Protein AF-A0A0V0QM78-F1 (afdb_monomer_lite)

Foldseek 3Di:
DVVVVVVVVVVVVVVVVVVVVVVVVVVVVVVVVVVVVVVVVVVVVVVVVVVVVVVVPVPPDDDDPPPVVVVVVVVVVVVVVVVVVVVVVVVVVVVVVVVVVVVVVVVVVVVVVVVVVVVVVVVVVVVVVVVVVVVVVVVVVPVVPDDDDPPVVVVVVVVVVVVVVVVVVVVVVVVVVVVVVVVVVVVVVVVVVVVVVVVVVVVVVVVVVVVVVVVVVVVPPPPDPDDDDDDDDDDDDDDDDPVPPVVVVVVVVVVVVVVVVVVVVVVVVVVVVVVVVVVVVVVVVVVVVVVVVVVVVVVVVVVVVVVVVVVVVVVVVVVVVVVVVVVVVVVVVVVVVVVVVVVVVVVVVVVVVVVVVVVVVVVVVVVVVVVVVVVVVVVVVVVVVVVVVVVVVVVVVVVVVVVVVVVVVVVVVVVVVVVVPVVDDDDDDDDDDDDDDDDDDDDDDDDDDDDDDDDDDPPPPPPPQDQPDDPVLLCVLLVQADWDDDPPPLETDPSNLLSLLVSLLVSLLVVLLVLVVVLVVVLVVCVVPHDPVVSVVSVVVSVVVSVSSSVSSSVSSCVVVVHDCVPYNVVNLVVVVVVVCVVVSVVSVVVSVVVSVVSNVCPVVVVVVVVVVVVVVVVVVVVVVVPVVPPD

Organism: Pseudocohnilembus persalinus (NCBI:txid266149)

Radius of gyration: 57.27 Å; chains: 1; bounding box: 130×118×224 Å

Secondary structure (DSSP, 8-state):
-HHHHHHHHHHHHHHHHHHHHHHHHHHHHHHHHHHHHHHHHHHHHHHHHHHHHHHTTSTT---S--HHHHHHHHHHHHHHHHHHHHHHHHHHHHHHHHHHHHHHHHHHHHHHHHHHHHHHHHHHHHHHHHHHHHHHHHHHHHGGG--S-HHHHHHHHHHHHHHHHHHHHHHHHHHHHHHHHHHHHHHHHHHHHHHHHHHHHHHHHHHHHHHHHHHHHTTTTSSSS---------------TTSHHHHHHHHHHHHHHHHHHHHHHHHHHHHHHHHHHHHHHHHHHHHHHHHHHHHHHHHHHHHHHHHHHHHHHHHHHHHHHHHHHHHHHHHHHHHHHHHHHHHHHHHHHHHHHHHHHHHHHHHHHHHHHHHHHHHHHHHHHHHHHHHHHHHHHHHHHHHHHHHHHHHHHHHHHHHHHHHHHTTS--------------------------------------------S-HHHHHHHHTT----BSTTS-PBPHHHHHHHHHHHHHHHHHHHHHHHHHHHHHHHHHHTTS-HHHHHHHHHHHHHHHHHHHHHHHHHHHHHTT--IIIIIIHHHHHHIIIIIHHHHHHHHHHHHHHHHHHHH-HHHHHHHHHHHHHHHHHHHHHHHTGGGG--

Sequence (632 aa):
MNKNVQNLGKSQLNNINYIKNDLSKLNEQLIKNQDQKFKKLENIINQINKDQSVNKNILQSPDSEQENNISNSQKNYNEEQIQIQDQQTNLQQDEEEQKKLELALLQEINQQEDIQEQEQKQKEIENQLKQLEQDFQNDNSDINSQNENDDQVQQNIDNQKEEKQDINIEYQQLFEQQIKQIQGQKNEKDINEENEIQNDKISENSLDNLEKEWGQINQNCDENDQQNSQEINNSDDDKIYNILQNQEMQKQNQYNIKNQSDIESKYQINLELNNNQEDQNQKQLQDNKLNQEDILNQSQDQNQIQKNNINQEKNDKQAIDQVNSYIEQYSQDLKEQQNSSNKQLLDSNMELYNQKQQILQQKQELEQEQLKQENDSISQQQQQQKQNMYSLKINEKNNIQADKEESENKFKQQQIQKQSQNENENQEEEEEEYDGEELGEEEGESESEYDDGDESSDQSNKKIYKEIFTQEEVKKYAEAINVKFIGISGILDFNSLVDIVDQSIKLVTQKYQEYVKENREKRRQFRSLSTCDEYIDLIKRHSEEIEELIDVGQYQILKYLDIDKVEVFEESQLMLMEKGMQDEIFQLQASIRQKLKDASKNSEVQELQQKIDNYMQNIINQHTECGDVYQE

pLDDT: mean 72.03, std 17.76, range [28.97, 97.38]

Structure (mmCIF, N/CA/C/O backbone):
data_AF-A0A0V0QM78-F1
#
_entry.id   AF-A0A0V0QM78-F1
#
loop_
_atom_site.group_PDB
_atom_site.id
_atom_site.type_symbol
_atom_site.label_atom_id
_atom_site.label_alt_id
_atom_site.label_comp_id
_atom_site.label_asym_id
_atom_site.label_entity_id
_atom_site.label_seq_id
_atom_site.pdbx_PDB_ins_code
_atom_site.Cartn_x
_atom_site.Cartn_y
_atom_site.Cartn_z
_atom_site.occupancy
_atom_site.B_iso_or_equiv
_atom_site.auth_seq_id
_atom_site.auth_comp_id
_atom_site.auth_asym_id
_atom_site.auth_atom_id
_atom_site.pdbx_PDB_model_num
ATOM 1 N N . MET A 1 1 ? 9.960 42.948 -19.516 1.00 50.16 1 MET A N 1
ATOM 2 C CA . MET A 1 1 ? 10.170 41.638 -18.859 1.00 50.16 1 MET A CA 1
ATOM 3 C C . MET A 1 1 ? 8.996 40.663 -19.029 1.00 50.16 1 MET A C 1
ATOM 5 O O . MET A 1 1 ? 9.251 39.556 -19.474 1.00 50.16 1 MET A O 1
ATOM 9 N N . ASN A 1 2 ? 7.724 41.047 -18.831 1.00 48.53 2 ASN A N 1
ATOM 10 C CA . ASN A 1 2 ? 6.583 40.100 -18.864 1.00 48.53 2 ASN A CA 1
ATOM 11 C C . ASN A 1 2 ? 6.332 39.299 -20.167 1.00 48.53 2 ASN A C 1
ATOM 13 O O . ASN A 1 2 ? 5.861 38.169 -20.093 1.00 48.53 2 ASN A O 1
ATOM 17 N N . LYS A 1 3 ? 6.656 39.820 -21.362 1.00 45.38 3 LYS A N 1
ATOM 18 C CA . LYS A 1 3 ? 6.467 39.065 -22.624 1.00 45.38 3 LYS A CA 1
ATOM 19 C C . LYS A 1 3 ? 7.514 37.968 -22.856 1.00 45.38 3 LYS A C 1
ATOM 21 O O . LYS A 1 3 ? 7.203 36.966 -23.488 1.00 45.38 3 LYS A O 1
ATOM 26 N N . ASN A 1 4 ? 8.727 38.130 -22.326 1.00 46.41 4 ASN A N 1
ATOM 27 C CA . ASN A 1 4 ? 9.798 37.149 -22.527 1.00 46.41 4 ASN A CA 1
ATOM 28 C C . ASN A 1 4 ? 9.615 35.925 -21.620 1.00 46.41 4 ASN A C 1
ATOM 30 O O . ASN A 1 4 ? 9.836 34.811 -22.076 1.00 46.41 4 ASN A O 1
ATOM 34 N N . VAL A 1 5 ? 9.104 36.113 -20.398 1.00 48.34 5 VAL A N 1
ATOM 35 C CA . VAL A 1 5 ? 8.778 35.012 -19.471 1.00 48.34 5 VAL A CA 1
ATOM 36 C C . VAL A 1 5 ? 7.615 34.160 -20.001 1.00 48.34 5 VAL A C 1
ATOM 38 O O . VAL A 1 5 ? 7.675 32.935 -19.967 1.00 48.34 5 VAL A O 1
ATOM 41 N N . GLN A 1 6 ? 6.589 34.785 -20.596 1.00 50.66 6 GLN A N 1
ATOM 42 C CA . GLN A 1 6 ? 5.476 34.054 -21.220 1.00 50.66 6 GLN A CA 1
ATOM 43 C C . GLN A 1 6 ? 5.894 33.255 -22.464 1.00 50.66 6 GLN A C 1
ATOM 45 O O . GLN A 1 6 ? 5.348 32.181 -22.716 1.00 50.66 6 GLN A O 1
ATOM 50 N N . ASN A 1 7 ? 6.857 33.756 -23.242 1.00 54.22 7 ASN A N 1
ATOM 51 C CA . ASN A 1 7 ? 7.379 33.032 -24.401 1.00 54.22 7 ASN A CA 1
ATOM 52 C C . ASN A 1 7 ? 8.294 31.870 -23.988 1.00 54.22 7 ASN A C 1
ATOM 54 O O . ASN A 1 7 ? 8.240 30.817 -24.621 1.00 54.22 7 ASN A O 1
ATOM 58 N N . LEU A 1 8 ? 9.061 32.023 -22.902 1.00 55.41 8 LEU A N 1
ATOM 59 C CA . LEU A 1 8 ? 9.893 30.950 -22.353 1.00 55.41 8 LEU A CA 1
ATOM 60 C C . LEU A 1 8 ? 9.032 29.783 -21.842 1.00 55.41 8 LEU A C 1
ATOM 62 O O . LEU A 1 8 ? 9.262 28.640 -22.228 1.00 55.41 8 LEU A O 1
ATOM 66 N N . GLY A 1 9 ? 7.963 30.084 -21.092 1.00 57.41 9 GLY A N 1
ATOM 67 C CA . GLY A 1 9 ? 7.038 29.066 -20.586 1.00 57.41 9 GLY A CA 1
ATOM 68 C C . GLY A 1 9 ? 6.311 28.297 -21.695 1.00 57.41 9 GLY A C 1
ATOM 69 O O . GLY A 1 9 ? 6.159 27.084 -21.603 1.00 57.41 9 GLY A O 1
ATOM 70 N N . LYS A 1 10 ? 5.926 28.964 -22.795 1.00 63.56 10 LYS A N 1
ATOM 71 C CA . LYS A 1 10 ? 5.334 28.289 -23.969 1.00 63.56 10 LYS A CA 1
ATOM 72 C C . LYS A 1 10 ? 6.333 27.388 -24.698 1.00 63.56 10 LYS A C 1
ATOM 74 O O . LYS A 1 10 ? 5.951 26.321 -25.168 1.00 63.56 10 LYS A O 1
ATOM 79 N N . SER A 1 11 ? 7.597 27.802 -24.786 1.00 66.19 11 SER A N 1
ATOM 80 C CA . SER A 1 11 ? 8.653 26.992 -25.401 1.00 66.19 11 SER A CA 1
ATOM 81 C C . SER A 1 11 ? 8.956 25.737 -24.579 1.00 66.19 11 SER A C 1
ATOM 83 O O . SER A 1 11 ? 9.101 24.660 -25.149 1.00 66.19 11 SER A O 1
ATOM 85 N N . GLN A 1 12 ? 9.001 25.856 -23.249 1.00 62.06 12 GLN A N 1
ATOM 86 C CA . GLN A 1 12 ? 9.215 24.719 -22.349 1.00 62.06 12 GLN A CA 1
ATOM 87 C C . GLN A 1 12 ? 8.037 23.735 -22.384 1.00 62.06 12 GLN A C 1
ATOM 89 O O . GLN A 1 12 ? 8.253 22.532 -22.499 1.00 62.06 12 GLN A O 1
ATOM 94 N N . LEU A 1 13 ? 6.794 24.233 -22.397 1.00 61.50 13 LEU A N 1
ATOM 95 C CA . LEU A 1 13 ? 5.597 23.391 -22.524 1.00 61.50 13 LEU A CA 1
ATOM 96 C C . LEU A 1 13 ? 5.563 22.606 -23.841 1.00 61.50 13 LEU A C 1
ATOM 98 O O . LEU A 1 13 ? 5.184 21.436 -23.857 1.00 61.50 13 LEU A O 1
ATOM 102 N N . ASN A 1 14 ? 5.986 23.228 -24.942 1.00 70.19 14 ASN A N 1
ATOM 103 C CA . ASN A 1 14 ? 6.081 22.539 -26.225 1.00 70.19 14 ASN A CA 1
ATOM 104 C C . ASN A 1 14 ? 7.150 21.439 -26.194 1.00 70.19 14 ASN A C 1
ATOM 106 O O . ASN A 1 14 ? 6.868 20.334 -26.646 1.00 70.19 14 ASN A O 1
ATOM 110 N N . ASN A 1 15 ? 8.324 21.696 -25.608 1.00 67.38 15 ASN A N 1
ATOM 111 C CA . ASN A 1 15 ? 9.375 20.681 -25.474 1.00 67.38 15 ASN A CA 1
ATOM 112 C C . ASN A 1 15 ? 8.932 19.493 -24.608 1.00 67.38 15 ASN A C 1
ATOM 114 O O . ASN A 1 15 ? 9.164 18.350 -24.989 1.00 67.38 15 ASN A O 1
ATOM 118 N N . ILE A 1 16 ? 8.224 19.742 -23.502 1.00 67.81 16 ILE A N 1
ATOM 119 C CA . ILE A 1 16 ? 7.665 18.674 -22.656 1.00 67.81 16 ILE A CA 1
ATOM 120 C C . ILE A 1 16 ? 6.665 17.818 -23.446 1.00 67.81 16 ILE A C 1
ATOM 122 O O . ILE A 1 16 ? 6.693 16.591 -23.360 1.00 67.81 16 ILE A O 1
ATOM 126 N N . ASN A 1 17 ? 5.804 18.440 -24.256 1.00 69.81 17 ASN A N 1
ATOM 127 C CA . ASN A 1 17 ? 4.843 17.709 -25.086 1.00 69.81 17 ASN A CA 1
ATOM 128 C C . ASN A 1 17 ? 5.519 16.875 -26.188 1.00 69.81 17 ASN A C 1
ATOM 130 O O . ASN A 1 17 ? 5.036 15.786 -26.496 1.00 69.81 17 ASN A O 1
ATOM 134 N N . TYR A 1 18 ? 6.632 17.349 -26.758 1.00 76.69 18 TYR A N 1
ATOM 135 C CA . TYR A 1 18 ? 7.430 16.566 -27.707 1.00 76.69 18 TYR A CA 1
ATOM 136 C C . TYR A 1 18 ? 8.056 15.339 -27.037 1.00 76.69 18 TYR A C 1
ATOM 138 O O . TYR A 1 18 ? 7.825 14.225 -27.500 1.00 76.69 18 TYR A O 1
ATOM 146 N N . ILE A 1 19 ? 8.723 15.522 -25.893 1.00 72.06 19 ILE A N 1
ATOM 147 C CA . ILE A 1 19 ? 9.336 14.421 -25.129 1.00 72.06 19 ILE A CA 1
ATOM 148 C C . ILE A 1 19 ? 8.280 13.379 -24.737 1.00 72.06 19 ILE A C 1
ATOM 150 O O . ILE A 1 19 ? 8.490 12.179 -24.895 1.00 72.06 19 ILE A O 1
ATOM 154 N N . LYS A 1 20 ? 7.098 13.822 -24.293 1.00 69.25 20 LYS A N 1
ATOM 155 C CA . LYS A 1 20 ? 6.001 12.919 -23.923 1.00 69.25 20 LYS A CA 1
ATOM 156 C C . LYS A 1 20 ? 5.494 12.092 -25.110 1.00 69.25 20 LYS A C 1
ATOM 158 O O . LYS A 1 20 ? 5.190 10.912 -24.946 1.00 69.25 20 LYS A O 1
ATOM 163 N N . ASN A 1 21 ? 5.414 12.692 -26.298 1.00 77.62 21 ASN A N 1
ATOM 164 C CA . ASN A 1 21 ? 5.028 11.980 -27.516 1.00 77.62 21 ASN A CA 1
ATOM 165 C C . ASN A 1 21 ? 6.089 10.965 -27.955 1.00 77.62 21 ASN A C 1
ATOM 167 O O . ASN A 1 21 ? 5.730 9.867 -28.380 1.00 77.62 21 ASN A O 1
ATOM 171 N N . ASP A 1 22 ? 7.370 11.302 -27.843 1.00 78.06 22 ASP A N 1
ATOM 172 C CA . ASP A 1 22 ? 8.451 10.398 -28.235 1.00 78.06 22 ASP A CA 1
ATOM 173 C C . ASP A 1 22 ? 8.594 9.228 -27.252 1.00 78.06 22 ASP A C 1
ATOM 175 O O . ASP A 1 22 ? 8.695 8.081 -27.688 1.00 78.06 22 ASP A O 1
ATOM 179 N N . LEU A 1 23 ? 8.426 9.468 -25.946 1.00 68.50 23 LEU A N 1
ATOM 180 C CA . LEU A 1 23 ? 8.318 8.402 -24.941 1.00 68.50 23 LEU A CA 1
ATOM 181 C C . LEU A 1 23 ? 7.111 7.483 -25.193 1.00 68.50 23 LEU A C 1
ATOM 183 O O . LEU A 1 23 ? 7.223 6.266 -25.057 1.00 68.50 23 LEU A O 1
ATOM 187 N N . SER A 1 24 ? 5.965 8.035 -25.609 1.00 77.62 24 SER A N 1
ATOM 188 C CA . SER A 1 24 ? 4.786 7.229 -25.962 1.00 77.62 24 SER A CA 1
ATOM 189 C C . SER A 1 24 ? 5.054 6.321 -27.165 1.00 77.62 24 SER A C 1
ATOM 191 O O . SER A 1 24 ? 4.683 5.149 -27.141 1.00 77.62 24 SER A O 1
ATOM 193 N N . LYS A 1 25 ? 5.721 6.834 -28.208 1.00 81.62 25 LYS A N 1
ATOM 194 C CA . LYS A 1 25 ? 6.092 6.040 -29.392 1.00 81.62 25 LYS A CA 1
ATOM 195 C C . LYS A 1 25 ? 7.118 4.960 -29.059 1.00 81.62 25 LYS A C 1
ATOM 197 O O . LYS A 1 25 ? 6.996 3.844 -29.561 1.00 81.62 25 LYS A O 1
ATOM 202 N N . LEU A 1 26 ? 8.097 5.281 -28.212 1.00 77.12 26 LEU A N 1
ATOM 203 C CA . LEU A 1 26 ? 9.096 4.325 -27.743 1.00 77.12 26 LEU A CA 1
ATOM 204 C C . LEU A 1 26 ? 8.427 3.181 -26.971 1.00 77.12 26 LEU A C 1
ATOM 206 O O . LEU A 1 26 ? 8.703 2.014 -27.236 1.00 77.12 26 LEU A O 1
ATOM 210 N N . ASN A 1 27 ? 7.478 3.503 -26.088 1.00 70.88 27 ASN A N 1
ATOM 211 C CA . ASN A 1 27 ? 6.725 2.500 -25.342 1.00 70.88 27 ASN A CA 1
ATOM 212 C C . ASN A 1 27 ? 5.870 1.607 -26.265 1.00 70.88 27 ASN A C 1
ATOM 214 O O . ASN A 1 27 ? 5.860 0.387 -26.119 1.00 70.88 27 ASN A O 1
ATOM 218 N N . GLU A 1 28 ? 5.209 2.182 -27.278 1.00 79.31 28 GLU A N 1
ATOM 219 C CA . GLU A 1 28 ? 4.489 1.398 -28.294 1.00 79.31 28 GLU A CA 1
ATOM 220 C C . GLU A 1 28 ? 5.409 0.465 -29.099 1.00 79.31 28 GLU A C 1
ATOM 222 O O . GLU A 1 28 ? 5.014 -0.656 -29.430 1.00 79.31 28 GLU A O 1
ATOM 227 N N . GLN A 1 29 ? 6.626 0.905 -29.436 1.00 81.94 29 GLN A N 1
ATOM 228 C CA . GLN A 1 29 ? 7.622 0.056 -30.098 1.00 81.94 29 GLN A CA 1
ATOM 229 C C . GLN A 1 29 ? 8.098 -1.073 -29.184 1.00 81.94 29 GLN A C 1
ATOM 231 O O . GLN A 1 29 ? 8.211 -2.211 -29.642 1.00 81.94 29 GLN A O 1
ATOM 236 N N . LEU A 1 30 ? 8.316 -0.788 -27.899 1.00 73.06 30 LEU A N 1
ATOM 237 C CA . LEU A 1 30 ? 8.738 -1.785 -26.919 1.00 73.06 30 LEU A CA 1
ATOM 238 C C . LEU A 1 30 ? 7.688 -2.896 -26.773 1.00 73.06 30 LEU A C 1
ATOM 240 O O . LEU A 1 30 ? 8.025 -4.077 -26.861 1.00 73.06 30 LEU A O 1
ATOM 244 N N . ILE A 1 31 ? 6.408 -2.521 -26.668 1.00 76.75 31 ILE A N 1
ATOM 245 C CA . ILE A 1 31 ? 5.277 -3.462 -26.618 1.00 76.75 31 ILE A CA 1
ATOM 246 C C . ILE A 1 31 ? 5.213 -4.303 -27.902 1.00 76.75 31 ILE A C 1
ATOM 248 O O . ILE A 1 31 ? 5.114 -5.527 -27.837 1.00 76.75 31 ILE A O 1
ATOM 252 N N . LYS A 1 32 ? 5.344 -3.681 -29.084 1.00 81.69 32 LYS A N 1
ATOM 253 C CA . LYS A 1 32 ? 5.362 -4.412 -30.366 1.00 81.69 32 LYS A CA 1
ATOM 254 C C . LYS A 1 32 ? 6.516 -5.411 -30.453 1.00 81.69 32 LYS A C 1
ATOM 256 O O . LYS A 1 32 ? 6.323 -6.510 -30.974 1.00 81.69 32 LYS A O 1
ATOM 261 N N . ASN A 1 33 ? 7.696 -5.052 -29.954 1.00 76.81 33 ASN A N 1
ATOM 262 C CA . ASN A 1 33 ? 8.853 -5.944 -29.933 1.00 76.81 33 ASN A CA 1
ATOM 263 C C . ASN A 1 33 ? 8.640 -7.116 -28.964 1.00 76.81 33 ASN A C 1
ATOM 265 O O . ASN A 1 33 ? 8.953 -8.256 -29.315 1.00 76.81 33 ASN A O 1
ATOM 269 N N . GLN A 1 34 ? 8.048 -6.874 -27.790 1.00 74.44 34 GLN A N 1
ATOM 270 C CA . GLN A 1 34 ? 7.678 -7.934 -26.847 1.00 74.44 34 GLN A CA 1
ATOM 271 C C . GLN A 1 34 ? 6.648 -8.899 -27.453 1.00 74.44 34 GLN A C 1
ATOM 273 O O . GLN A 1 34 ? 6.871 -10.109 -27.435 1.00 74.44 34 GLN A O 1
ATOM 278 N N . ASP A 1 35 ? 5.592 -8.394 -28.094 1.00 79.25 35 ASP A N 1
ATOM 279 C CA . ASP A 1 35 ? 4.587 -9.220 -28.780 1.00 79.25 35 ASP A CA 1
ATOM 280 C C . ASP A 1 35 ? 5.198 -10.095 -29.886 1.00 79.25 35 ASP A C 1
ATOM 282 O O . ASP A 1 35 ? 4.821 -11.257 -30.072 1.00 79.25 35 ASP A O 1
ATOM 286 N N . GLN A 1 36 ? 6.161 -9.558 -30.641 1.00 83.44 36 GLN A N 1
ATOM 287 C CA . GLN A 1 36 ? 6.882 -10.326 -31.656 1.00 83.44 36 GLN A CA 1
ATOM 288 C C . GLN A 1 36 ? 7.757 -11.422 -31.035 1.00 83.44 36 GLN A C 1
ATOM 290 O O . GLN A 1 36 ? 7.809 -12.530 -31.579 1.00 83.44 36 GLN A O 1
ATOM 295 N N . LYS A 1 37 ? 8.415 -11.148 -29.899 1.00 76.56 37 LYS A N 1
ATOM 296 C CA . LYS A 1 37 ? 9.189 -12.148 -29.146 1.00 76.56 37 LYS A CA 1
ATOM 297 C C . LYS A 1 37 ? 8.285 -13.270 -28.626 1.00 76.56 37 LYS A C 1
ATOM 299 O O . LYS A 1 37 ? 8.598 -14.439 -28.852 1.00 76.56 37 LYS A O 1
ATOM 304 N N . PHE A 1 38 ? 7.128 -12.938 -28.047 1.00 78.06 38 PHE A N 1
ATOM 305 C CA . PHE A 1 38 ? 6.151 -13.934 -27.593 1.00 78.06 38 PHE A CA 1
ATOM 306 C C . PHE A 1 38 ? 5.640 -14.817 -28.736 1.00 78.06 38 PHE A C 1
ATOM 308 O O . PHE A 1 38 ? 5.642 -16.039 -28.606 1.00 78.06 38 PHE A O 1
ATOM 315 N N . LYS A 1 39 ? 5.308 -14.237 -29.897 1.00 83.75 39 LYS A N 1
ATOM 316 C CA . LYS A 1 39 ? 4.902 -15.015 -31.083 1.00 83.75 39 LYS A CA 1
ATOM 317 C C . LYS A 1 39 ? 5.998 -15.955 -31.590 1.00 83.75 39 LYS A C 1
ATOM 319 O O . LYS A 1 39 ? 5.701 -17.064 -32.030 1.00 83.75 39 LYS A O 1
ATOM 324 N N . LYS A 1 40 ? 7.269 -15.536 -31.551 1.00 83.38 40 LYS A N 1
ATOM 325 C CA . LYS A 1 40 ? 8.399 -16.409 -31.919 1.00 83.38 40 LYS A CA 1
ATOM 326 C C . LYS A 1 40 ? 8.533 -17.582 -30.944 1.00 83.38 40 LYS A C 1
ATOM 328 O O . LYS A 1 40 ? 8.664 -18.715 -31.399 1.00 83.38 40 LYS A O 1
ATOM 333 N N . LEU A 1 41 ? 8.437 -17.327 -29.639 1.00 73.19 41 LEU A N 1
ATOM 334 C CA . LEU A 1 41 ? 8.456 -18.367 -28.604 1.00 73.19 41 LEU A CA 1
ATOM 335 C C . LEU A 1 41 ? 7.294 -19.355 -28.755 1.00 73.19 41 LEU A C 1
ATOM 337 O O . LEU A 1 41 ? 7.509 -20.564 -28.715 1.00 73.19 41 LEU A O 1
ATOM 341 N N . GLU A 1 42 ? 6.083 -18.859 -29.002 1.00 82.31 42 GLU A N 1
ATOM 342 C CA . GLU A 1 42 ? 4.901 -19.693 -29.232 1.00 82.31 42 GLU A CA 1
ATOM 343 C C . GLU A 1 42 ? 5.089 -20.619 -30.447 1.00 82.31 42 GLU A C 1
ATOM 345 O O . GLU A 1 42 ? 4.795 -21.814 -30.379 1.00 82.31 42 GLU A O 1
ATOM 350 N N . ASN A 1 43 ? 5.667 -20.107 -31.538 1.00 82.94 43 ASN A N 1
ATOM 351 C CA . ASN A 1 43 ? 5.997 -20.916 -32.713 1.00 82.94 43 ASN A CA 1
ATOM 352 C C . ASN A 1 43 ? 7.047 -21.998 -32.414 1.00 82.94 43 ASN A C 1
ATOM 354 O O . ASN A 1 43 ? 6.889 -23.128 -32.875 1.00 82.94 43 ASN A O 1
ATOM 358 N N . ILE A 1 44 ? 8.084 -21.684 -31.627 1.00 81.12 44 ILE A N 1
ATOM 359 C CA . ILE A 1 44 ? 9.106 -22.658 -31.210 1.00 81.12 44 ILE A CA 1
ATOM 360 C C . ILE A 1 44 ? 8.473 -23.764 -30.356 1.00 81.12 44 ILE A C 1
ATOM 362 O O . ILE A 1 44 ? 8.687 -24.945 -30.624 1.00 81.12 44 ILE A O 1
ATOM 366 N N . ILE A 1 45 ? 7.636 -23.406 -29.379 1.00 77.50 45 ILE A N 1
ATOM 367 C CA . ILE A 1 45 ? 6.927 -24.371 -28.523 1.00 77.50 45 ILE A CA 1
ATOM 368 C C . ILE A 1 45 ? 6.019 -25.278 -29.365 1.00 77.50 45 ILE A C 1
ATOM 370 O O . ILE A 1 45 ? 6.020 -26.499 -29.195 1.00 77.50 45 ILE A O 1
ATOM 374 N N . ASN A 1 46 ? 5.278 -24.702 -30.313 1.00 80.88 46 ASN A N 1
ATOM 375 C CA . ASN A 1 46 ? 4.420 -25.461 -31.220 1.00 80.88 46 ASN A CA 1
ATOM 376 C C . ASN A 1 46 ? 5.221 -26.427 -32.106 1.00 80.88 46 ASN A C 1
ATOM 378 O O . ASN A 1 46 ? 4.775 -27.554 -32.335 1.00 80.88 46 ASN A O 1
ATOM 382 N N . GLN A 1 47 ? 6.408 -26.023 -32.562 1.00 80.00 47 GLN A N 1
ATOM 383 C CA . GLN A 1 47 ? 7.299 -26.874 -33.346 1.00 80.00 47 GLN A CA 1
ATOM 384 C C . GLN A 1 47 ? 7.867 -28.028 -32.503 1.00 80.00 47 GLN A C 1
ATOM 386 O O . GLN A 1 47 ? 7.745 -29.182 -32.908 1.00 80.00 47 GLN A O 1
ATOM 391 N N . ILE A 1 48 ? 8.343 -27.757 -31.281 1.00 75.75 48 ILE A N 1
ATOM 392 C CA . ILE A 1 48 ? 8.811 -28.792 -30.339 1.00 75.75 48 ILE A CA 1
ATOM 393 C C . ILE A 1 48 ? 7.707 -29.823 -30.064 1.00 75.75 48 ILE A C 1
ATOM 395 O O . ILE A 1 48 ? 7.948 -31.031 -30.118 1.00 75.75 48 ILE A O 1
ATOM 399 N N . ASN A 1 49 ? 6.476 -29.369 -29.817 1.00 73.44 49 ASN A N 1
ATOM 400 C CA . ASN A 1 49 ? 5.336 -30.257 -29.576 1.00 73.44 49 ASN A CA 1
ATOM 401 C C . ASN A 1 49 ? 5.012 -31.131 -30.798 1.00 73.44 49 ASN A C 1
ATOM 403 O O . ASN A 1 49 ? 4.673 -32.312 -30.660 1.00 73.44 49 ASN A O 1
ATOM 407 N N . LYS A 1 50 ? 5.147 -30.572 -32.005 1.00 79.06 50 LYS A N 1
ATOM 408 C CA . LYS A 1 50 ? 4.964 -31.304 -33.260 1.00 79.06 50 LYS A CA 1
ATOM 409 C C . LYS A 1 50 ? 6.038 -32.378 -33.432 1.00 79.06 50 LYS A C 1
ATOM 411 O O . LYS A 1 50 ? 5.691 -33.525 -33.713 1.00 79.06 50 LYS A O 1
ATOM 416 N N . ASP A 1 51 ? 7.298 -32.063 -33.167 1.00 75.38 51 ASP A N 1
ATOM 417 C CA . ASP A 1 51 ? 8.412 -33.002 -33.339 1.00 75.38 51 ASP A CA 1
ATOM 418 C C . ASP A 1 51 ? 8.403 -34.117 -32.275 1.00 75.38 51 ASP A C 1
ATOM 420 O O . ASP A 1 51 ? 8.645 -35.290 -32.582 1.00 75.38 51 ASP A O 1
ATOM 424 N N . GLN A 1 52 ? 7.975 -33.811 -31.044 1.00 71.00 52 GLN A N 1
ATOM 425 C CA . GLN A 1 52 ? 7.718 -34.823 -30.011 1.00 71.00 52 GLN A CA 1
ATOM 426 C C . GLN A 1 52 ? 6.575 -35.783 -30.388 1.00 71.00 52 GLN A C 1
ATOM 428 O O . GLN A 1 52 ? 6.625 -36.971 -30.052 1.00 71.00 52 GLN A O 1
ATOM 433 N N . SER A 1 53 ? 5.556 -35.305 -31.113 1.00 66.75 53 SER A N 1
ATOM 434 C CA . SER A 1 53 ? 4.455 -36.152 -31.594 1.00 66.75 53 SER A CA 1
ATOM 435 C C . SER A 1 53 ? 4.887 -37.116 -32.709 1.00 66.75 53 SER A C 1
ATOM 437 O O . SER A 1 53 ? 4.415 -38.253 -32.755 1.00 66.75 53 SER A O 1
ATOM 439 N N . VAL A 1 54 ? 5.837 -36.705 -33.557 1.00 66.75 54 VAL A N 1
ATOM 440 C CA . VAL A 1 54 ? 6.391 -37.532 -34.644 1.00 66.75 54 VAL A CA 1
ATOM 441 C C . VAL A 1 54 ? 7.316 -38.619 -34.088 1.00 66.75 54 VAL A C 1
ATOM 443 O O . VAL A 1 54 ? 7.216 -39.778 -34.496 1.00 66.75 54 VAL A O 1
ATOM 446 N N . ASN A 1 55 ? 8.135 -38.298 -33.081 1.00 53.53 55 ASN A N 1
ATOM 447 C CA . ASN A 1 55 ? 9.040 -39.267 -32.451 1.00 53.53 55 ASN A CA 1
ATOM 448 C C . ASN A 1 55 ? 8.321 -40.390 -31.681 1.00 53.53 55 ASN A C 1
ATOM 450 O O . ASN A 1 55 ? 8.857 -41.494 -31.567 1.00 53.53 55 ASN A O 1
ATOM 454 N N . LYS A 1 56 ? 7.078 -40.181 -31.222 1.00 58.56 56 LYS A N 1
ATOM 455 C CA . LYS A 1 56 ? 6.272 -41.253 -30.604 1.00 58.56 56 LYS A CA 1
ATOM 456 C C . LYS A 1 56 ? 5.863 -42.367 -31.578 1.00 58.56 56 LYS A C 1
ATOM 458 O O . LYS A 1 56 ? 5.608 -43.479 -31.123 1.00 58.56 56 LYS A O 1
ATOM 463 N N . ASN A 1 57 ? 5.839 -42.111 -32.888 1.00 54.72 57 ASN A N 1
ATOM 464 C CA . ASN A 1 57 ? 5.415 -43.097 -33.893 1.00 54.72 57 ASN A CA 1
ATOM 465 C C . ASN A 1 57 ? 6.566 -43.936 -34.480 1.00 54.72 57 ASN A C 1
ATOM 467 O O . ASN A 1 57 ? 6.306 -44.939 -35.138 1.00 54.72 57 ASN A O 1
ATOM 471 N N . ILE A 1 58 ? 7.829 -43.573 -34.232 1.00 53.25 58 ILE A N 1
ATOM 472 C CA . ILE A 1 58 ? 9.003 -44.245 -34.827 1.00 53.25 58 ILE A CA 1
ATOM 473 C C . ILE A 1 58 ? 9.503 -45.430 -33.966 1.00 53.25 58 ILE A C 1
ATOM 475 O O . ILE A 1 58 ? 10.282 -46.262 -34.422 1.00 53.25 58 ILE A O 1
ATOM 479 N N . LEU A 1 59 ? 8.986 -45.600 -32.745 1.00 47.78 59 LEU A N 1
ATOM 480 C CA . LEU A 1 59 ? 9.424 -46.629 -31.786 1.00 47.78 59 LEU A CA 1
ATOM 481 C C . LEU A 1 59 ? 8.791 -48.031 -31.965 1.00 47.78 59 LEU A C 1
ATOM 483 O O . LEU A 1 59 ? 8.871 -48.852 -31.052 1.00 47.78 59 LEU A O 1
ATOM 487 N N . GLN A 1 60 ? 8.178 -48.345 -33.115 1.00 48.50 60 GLN A N 1
ATOM 488 C CA . GLN A 1 60 ? 7.502 -49.639 -33.352 1.00 48.50 60 GLN A CA 1
ATOM 489 C C . GLN A 1 60 ? 7.900 -50.377 -34.644 1.00 48.50 60 GLN A C 1
ATOM 491 O O . GLN A 1 60 ? 7.083 -51.081 -35.236 1.00 48.50 60 GLN A O 1
ATOM 496 N N . SER A 1 61 ? 9.146 -50.288 -35.107 1.00 50.53 61 SER A N 1
ATOM 497 C CA . SER A 1 61 ? 9.612 -51.176 -36.187 1.00 50.53 61 SER A CA 1
ATOM 498 C C . SER A 1 61 ? 11.029 -51.680 -35.924 1.00 50.53 61 SER A C 1
ATOM 500 O O . SER A 1 61 ? 11.959 -50.875 -35.898 1.00 50.53 61 SER A O 1
ATOM 502 N N . PRO A 1 62 ? 11.209 -52.993 -35.696 1.00 49.09 62 PRO A N 1
ATOM 503 C CA . PRO A 1 62 ? 12.518 -53.598 -35.555 1.00 49.09 62 PRO A CA 1
ATOM 504 C C . PRO A 1 62 ? 12.947 -54.128 -36.923 1.00 49.09 62 PRO A C 1
ATOM 506 O O . PRO A 1 62 ? 12.611 -55.256 -37.247 1.00 49.09 62 PRO A O 1
ATOM 509 N N . ASP A 1 63 ? 13.657 -53.335 -37.724 1.00 48.69 63 ASP A N 1
ATOM 510 C CA . ASP A 1 63 ? 14.417 -53.876 -38.857 1.00 48.69 63 ASP A CA 1
ATOM 511 C C . ASP A 1 63 ? 15.645 -53.013 -39.192 1.00 48.69 63 ASP A C 1
ATOM 513 O O . ASP A 1 63 ? 15.710 -51.804 -38.964 1.00 48.69 63 ASP A O 1
ATOM 517 N N . SER A 1 64 ? 16.673 -53.707 -39.665 1.00 50.44 64 SER A N 1
ATOM 518 C CA . SER A 1 64 ? 18.101 -53.409 -39.559 1.00 50.44 64 SER A CA 1
ATOM 519 C C . SER A 1 64 ? 18.677 -52.426 -40.595 1.00 50.44 64 SER A C 1
ATOM 521 O O . SER A 1 64 ? 19.723 -52.699 -41.177 1.00 50.44 64 SER A O 1
ATOM 523 N N . GLU A 1 65 ? 18.050 -51.265 -40.806 1.00 52.75 65 GLU A N 1
ATOM 524 C CA . GLU A 1 65 ? 18.589 -50.176 -41.659 1.00 52.75 65 GLU A CA 1
ATOM 525 C C . GLU A 1 65 ? 18.944 -48.892 -40.868 1.00 52.75 65 GLU A C 1
ATOM 527 O O . GLU A 1 65 ? 18.943 -47.783 -41.400 1.00 52.75 65 GLU A O 1
ATOM 532 N N . GLN A 1 66 ? 19.253 -49.009 -39.570 1.00 52.00 66 GLN A N 1
ATOM 533 C CA . GLN A 1 66 ? 19.376 -47.846 -38.674 1.00 52.00 66 GLN A CA 1
ATOM 534 C C . GLN A 1 66 ? 20.733 -47.112 -38.671 1.00 52.00 66 GLN A C 1
ATOM 536 O O . GLN A 1 66 ? 20.780 -45.971 -38.219 1.00 52.00 66 GLN A O 1
ATOM 541 N N . GLU A 1 67 ? 21.829 -47.666 -39.195 1.00 50.47 67 GLU A N 1
ATOM 542 C CA . GLU A 1 67 ? 23.154 -47.040 -38.991 1.00 50.47 67 GLU A CA 1
ATOM 543 C C . GLU A 1 67 ? 23.416 -45.786 -39.851 1.00 50.47 67 GLU A C 1
ATOM 545 O O . GLU A 1 67 ? 24.098 -44.872 -39.391 1.00 50.47 67 GLU A O 1
ATOM 550 N N . ASN A 1 68 ? 22.810 -45.654 -41.039 1.00 50.84 68 ASN A N 1
ATOM 551 C CA . ASN A 1 68 ? 22.992 -44.455 -41.879 1.00 50.84 68 ASN A CA 1
ATOM 552 C C . ASN A 1 68 ? 22.051 -43.289 -41.520 1.00 50.84 68 ASN A C 1
ATOM 554 O O . ASN A 1 68 ? 22.369 -42.137 -41.813 1.00 50.84 68 ASN A O 1
ATOM 558 N N . ASN A 1 69 ? 20.925 -43.550 -40.846 1.00 52.03 69 ASN A N 1
ATOM 559 C CA . ASN A 1 69 ? 19.999 -42.492 -40.422 1.00 52.03 69 ASN A CA 1
ATOM 560 C C . ASN A 1 69 ? 20.428 -41.820 -39.109 1.00 52.03 69 ASN A C 1
ATOM 562 O O . ASN A 1 69 ? 20.209 -40.622 -38.943 1.00 52.03 69 ASN A O 1
ATOM 566 N N . ILE A 1 70 ? 21.122 -42.538 -38.218 1.00 53.53 70 ILE A N 1
ATOM 567 C CA . ILE A 1 70 ? 21.613 -41.979 -36.947 1.00 53.53 70 ILE A CA 1
ATOM 568 C C . ILE A 1 70 ? 22.655 -40.871 -37.185 1.00 53.53 70 ILE A C 1
ATOM 570 O O . ILE A 1 70 ? 22.647 -39.866 -36.476 1.00 53.53 70 ILE A O 1
ATOM 574 N N . SER A 1 71 ? 23.499 -40.994 -38.219 1.00 51.69 71 SER A N 1
ATOM 575 C CA . SER A 1 71 ? 24.524 -39.985 -38.531 1.00 51.69 71 SER A CA 1
ATOM 576 C C . SER A 1 71 ? 23.928 -38.664 -39.045 1.00 51.69 71 SER A C 1
ATOM 578 O O . SER A 1 71 ? 24.376 -37.592 -38.636 1.00 51.69 71 SER A O 1
ATOM 580 N N . ASN A 1 72 ? 22.868 -38.717 -39.860 1.00 54.25 72 ASN A N 1
ATOM 581 C CA . ASN A 1 72 ? 22.164 -37.512 -40.317 1.00 54.25 72 ASN A CA 1
ATOM 582 C C . ASN A 1 72 ? 21.315 -36.881 -39.201 1.00 54.25 72 ASN A C 1
ATOM 584 O O . ASN A 1 72 ? 21.285 -35.659 -39.077 1.00 54.25 72 ASN A O 1
ATOM 588 N N . SER A 1 73 ? 20.689 -37.689 -38.338 1.00 55.38 73 SER A N 1
ATOM 589 C CA . SER A 1 73 ? 19.953 -37.178 -37.174 1.00 55.38 73 SER A CA 1
ATOM 590 C C . SER A 1 73 ? 20.867 -36.513 -36.140 1.00 55.38 73 SER A C 1
ATOM 592 O O . SER A 1 73 ? 20.493 -35.488 -35.579 1.00 55.38 73 SER A O 1
ATOM 594 N N . GLN A 1 74 ? 22.083 -37.028 -35.919 1.00 56.56 74 GLN A N 1
ATOM 595 C CA . GLN A 1 74 ? 23.065 -36.382 -35.037 1.00 56.56 74 GLN A CA 1
ATOM 596 C C . GLN A 1 74 ? 23.595 -35.062 -35.605 1.00 56.56 74 GLN A C 1
ATOM 598 O O . GLN A 1 74 ? 23.855 -34.133 -34.842 1.00 56.56 74 GLN A O 1
ATOM 603 N N . LYS A 1 75 ? 23.738 -34.955 -36.931 1.00 62.44 75 LYS A N 1
ATOM 604 C CA . LYS A 1 75 ? 24.173 -33.711 -37.570 1.00 62.44 75 LYS A CA 1
ATOM 605 C C . LYS A 1 75 ? 23.108 -32.614 -37.459 1.00 62.44 75 LYS A C 1
ATOM 607 O O . LYS A 1 75 ? 23.440 -31.515 -37.029 1.00 62.44 75 LYS A O 1
ATOM 612 N N . ASN A 1 76 ? 21.842 -32.947 -37.717 1.00 62.16 76 ASN A N 1
ATOM 613 C CA . ASN A 1 76 ? 20.728 -32.008 -37.544 1.00 62.16 76 ASN A CA 1
ATOM 614 C C . ASN A 1 76 ? 20.543 -31.585 -36.079 1.00 62.16 76 ASN A C 1
ATOM 616 O O . ASN A 1 76 ? 20.304 -30.414 -35.813 1.00 62.16 76 ASN A O 1
ATOM 620 N N . TYR A 1 77 ? 20.719 -32.506 -35.125 1.00 65.50 77 TYR A N 1
ATOM 621 C CA . TYR A 1 77 ? 20.642 -32.174 -33.700 1.00 65.50 77 TYR A CA 1
ATOM 622 C C . TYR A 1 77 ? 21.731 -31.178 -33.278 1.00 65.50 77 TYR A C 1
ATOM 624 O O . TYR A 1 77 ? 21.464 -30.252 -32.519 1.00 65.50 77 TYR A O 1
ATOM 632 N N . ASN A 1 78 ? 22.957 -31.329 -33.786 1.00 66.62 78 ASN A N 1
ATOM 633 C CA . ASN A 1 78 ? 24.039 -30.391 -33.483 1.00 66.62 78 ASN A CA 1
ATOM 634 C C . ASN A 1 78 ? 23.816 -29.013 -34.128 1.00 66.62 78 ASN A C 1
ATOM 636 O O . ASN A 1 78 ? 24.130 -28.004 -33.503 1.00 66.62 78 ASN A O 1
ATOM 640 N N . GLU A 1 79 ? 23.260 -28.957 -35.340 1.00 69.44 79 GLU A N 1
ATOM 641 C CA . GLU A 1 79 ? 22.893 -27.693 -35.996 1.00 69.44 79 GLU A CA 1
ATOM 642 C C . GLU A 1 79 ? 21.756 -26.973 -35.240 1.00 69.44 79 GLU A C 1
ATOM 644 O O . GLU A 1 79 ? 21.849 -25.767 -35.014 1.00 69.44 79 GLU A O 1
ATOM 649 N N . GLU A 1 80 ? 20.749 -27.701 -34.737 1.00 71.62 80 GLU A N 1
ATOM 650 C CA . GLU A 1 80 ? 19.703 -27.136 -33.866 1.00 71.62 80 GLU A CA 1
ATOM 651 C C . GLU A 1 80 ? 20.254 -26.632 -32.526 1.00 71.62 80 GLU A C 1
ATOM 653 O O . GLU A 1 80 ? 19.849 -25.568 -32.061 1.00 71.62 80 GLU A O 1
ATOM 658 N N . GLN A 1 81 ? 21.197 -27.346 -31.902 1.00 71.44 81 GLN A N 1
ATOM 659 C CA . GLN A 1 81 ? 21.811 -26.905 -30.643 1.00 71.44 81 GLN A CA 1
ATOM 660 C C . GLN A 1 81 ? 22.621 -25.614 -30.818 1.00 71.44 81 GLN A C 1
ATOM 662 O O . GLN A 1 81 ? 22.528 -24.724 -29.975 1.00 71.44 81 GLN A O 1
ATOM 667 N N . ILE A 1 82 ? 23.356 -25.478 -31.927 1.00 76.38 82 ILE A N 1
ATOM 668 C CA . ILE A 1 82 ? 24.066 -24.235 -32.265 1.00 76.38 82 ILE A CA 1
ATOM 669 C C . ILE A 1 82 ? 23.060 -23.096 -32.473 1.00 76.38 82 ILE A C 1
ATOM 671 O O . ILE A 1 82 ? 23.230 -22.017 -31.915 1.00 76.38 82 ILE A O 1
ATOM 675 N N . GLN A 1 83 ? 21.961 -23.352 -33.186 1.00 78.44 83 GLN A N 1
ATOM 676 C CA . GLN A 1 83 ? 20.935 -22.340 -33.432 1.00 78.44 83 GLN A CA 1
ATOM 677 C C . GLN A 1 83 ? 20.211 -21.895 -32.148 1.00 78.44 83 GLN A C 1
ATOM 679 O O . GLN A 1 83 ? 19.893 -20.715 -31.999 1.00 78.44 83 GLN A O 1
ATOM 684 N N . ILE A 1 84 ? 19.973 -22.811 -31.203 1.00 73.56 84 ILE A N 1
ATOM 685 C CA . ILE A 1 84 ? 19.420 -22.490 -29.878 1.00 73.56 84 ILE A CA 1
ATOM 686 C C . ILE A 1 84 ? 20.419 -21.660 -29.067 1.00 73.56 84 ILE A C 1
ATOM 688 O O . ILE A 1 84 ? 20.021 -20.695 -28.415 1.00 73.56 84 ILE A O 1
ATOM 692 N N . GLN A 1 85 ? 21.707 -22.000 -29.123 1.00 76.81 85 GLN A N 1
ATOM 693 C CA . GLN A 1 85 ? 22.747 -21.275 -28.401 1.00 76.81 85 GLN A CA 1
ATOM 694 C C . GLN A 1 85 ? 22.918 -19.844 -28.933 1.00 76.81 85 GLN A C 1
ATOM 696 O O . GLN A 1 85 ? 22.926 -18.906 -28.138 1.00 76.81 85 GLN A O 1
ATOM 701 N N . ASP A 1 86 ? 22.920 -19.652 -30.255 1.00 77.81 86 ASP A N 1
ATOM 702 C CA . ASP A 1 86 ? 22.951 -18.322 -30.877 1.00 77.81 86 ASP A CA 1
ATOM 703 C C . ASP A 1 86 ? 21.707 -17.492 -30.509 1.00 77.81 86 ASP A C 1
ATOM 705 O O . ASP A 1 86 ? 21.796 -16.294 -30.237 1.00 77.81 86 ASP A O 1
ATOM 709 N N . GLN A 1 87 ? 20.525 -18.117 -30.443 1.00 77.19 87 GLN A N 1
ATOM 710 C CA . GLN A 1 87 ? 19.303 -17.443 -29.990 1.00 77.19 87 GLN A CA 1
ATOM 711 C C . GLN A 1 87 ? 19.372 -17.035 -28.513 1.00 77.19 87 GLN A C 1
ATOM 713 O O . GLN A 1 87 ? 18.909 -15.948 -28.169 1.00 77.19 87 GLN A O 1
ATOM 718 N N . GLN A 1 88 ? 19.966 -17.862 -27.649 1.00 71.88 88 GLN A N 1
ATOM 719 C CA . GLN A 1 88 ? 20.173 -17.534 -26.236 1.00 71.88 88 GLN A CA 1
ATOM 720 C C . GLN A 1 88 ? 21.171 -16.387 -26.052 1.00 71.88 88 GLN A C 1
ATOM 722 O O . GLN A 1 88 ? 20.923 -15.504 -25.235 1.00 71.88 88 GLN A O 1
ATOM 727 N N . THR A 1 89 ? 22.258 -16.356 -26.827 1.00 77.81 89 THR A N 1
ATOM 728 C CA . THR A 1 89 ? 23.228 -15.252 -26.788 1.00 77.81 89 THR A CA 1
ATOM 729 C C . THR A 1 89 ? 22.601 -13.935 -27.245 1.00 77.81 89 THR A C 1
ATOM 731 O O . THR A 1 89 ? 22.778 -12.922 -26.575 1.00 77.81 89 THR A O 1
ATOM 734 N N . ASN A 1 90 ? 21.794 -13.952 -28.310 1.00 75.62 90 ASN A N 1
ATOM 735 C CA . ASN A 1 90 ? 21.061 -12.761 -28.755 1.00 75.62 90 ASN A CA 1
ATOM 736 C C . ASN A 1 90 ? 20.037 -12.285 -27.707 1.00 75.62 90 ASN A C 1
ATOM 738 O O . ASN A 1 90 ? 19.913 -11.093 -27.456 1.00 75.62 90 ASN A O 1
ATOM 742 N N . LEU A 1 91 ? 19.334 -13.209 -27.039 1.00 73.88 91 LEU A N 1
ATOM 743 C CA . LEU A 1 91 ? 18.420 -12.875 -25.938 1.00 73.88 91 LEU A CA 1
ATOM 744 C C . LEU A 1 91 ? 19.148 -12.236 -24.745 1.00 73.88 91 LEU A C 1
ATOM 746 O O . LEU A 1 91 ? 18.630 -11.289 -24.161 1.00 73.88 91 LEU A O 1
ATOM 750 N N . GLN A 1 92 ? 20.344 -12.719 -24.402 1.00 75.81 92 GLN A N 1
ATOM 751 C CA . GLN A 1 92 ? 21.161 -12.137 -23.332 1.00 75.81 92 GLN A CA 1
ATOM 752 C C . GLN A 1 92 ? 21.671 -10.735 -23.686 1.00 75.81 92 GLN A C 1
ATOM 754 O O 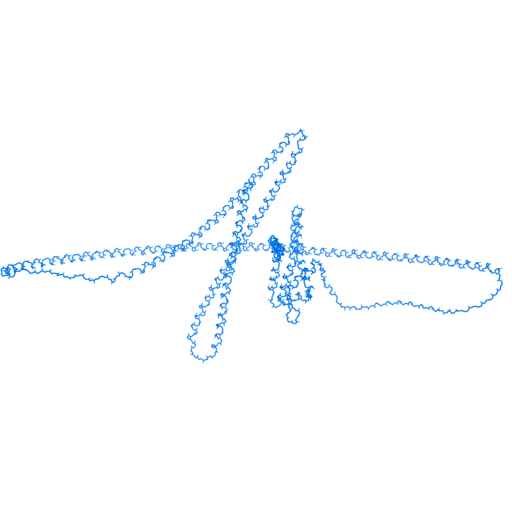. GLN A 1 92 ? 21.653 -9.853 -22.829 1.00 75.81 92 GLN A O 1
ATOM 759 N N . GLN A 1 93 ? 22.079 -10.510 -24.938 1.00 78.81 93 GLN A N 1
ATOM 760 C CA . GLN A 1 93 ? 22.476 -9.181 -25.419 1.00 78.81 93 GLN A CA 1
ATOM 761 C C . GLN A 1 93 ? 21.301 -8.195 -25.383 1.00 78.81 93 GLN A C 1
ATOM 763 O O . GLN A 1 93 ? 21.451 -7.091 -24.863 1.00 78.81 93 GLN A O 1
ATOM 768 N N . ASP A 1 94 ? 20.116 -8.620 -25.829 1.00 74.06 94 ASP A N 1
ATOM 769 C CA . ASP A 1 94 ? 18.894 -7.814 -25.749 1.00 74.06 94 ASP A CA 1
ATOM 770 C C . ASP A 1 94 ? 18.528 -7.453 -24.292 1.00 74.06 94 ASP A C 1
ATOM 772 O O . ASP A 1 94 ? 18.085 -6.337 -24.017 1.00 74.06 94 ASP A O 1
ATOM 776 N N . GLU A 1 95 ? 18.695 -8.384 -23.342 1.00 76.56 95 GLU A N 1
ATOM 777 C CA . GLU A 1 95 ? 18.461 -8.122 -21.914 1.00 76.56 95 GLU A CA 1
ATOM 778 C C . GLU A 1 95 ? 19.473 -7.126 -21.328 1.00 76.56 95 GLU A C 1
ATOM 780 O O . GLU A 1 95 ? 19.107 -6.285 -20.502 1.00 76.56 95 GLU A O 1
ATOM 785 N N . GLU A 1 96 ? 20.742 -7.195 -21.735 1.00 81.50 96 GLU A N 1
ATOM 786 C CA . GLU A 1 96 ? 21.758 -6.221 -21.326 1.00 81.50 96 GLU A CA 1
ATOM 787 C C . GLU A 1 96 ? 21.489 -4.827 -21.902 1.00 81.50 96 GLU A C 1
ATOM 789 O O . GLU A 1 96 ? 21.615 -3.836 -21.176 1.00 81.50 96 GLU A O 1
ATOM 794 N N . GLU A 1 97 ? 21.080 -4.726 -23.168 1.00 81.38 97 GLU A N 1
ATOM 795 C CA . GLU A 1 97 ? 20.673 -3.452 -23.770 1.00 81.38 97 GLU A CA 1
ATOM 796 C C . GLU A 1 97 ? 19.443 -2.863 -23.075 1.00 81.38 97 GLU A C 1
ATOM 798 O O . GLU A 1 97 ? 19.422 -1.669 -22.766 1.00 81.38 97 GLU A O 1
ATOM 803 N N . GLN A 1 98 ? 18.454 -3.694 -22.733 1.00 76.56 98 GLN A N 1
ATOM 804 C CA . GLN A 1 98 ? 17.272 -3.243 -22.001 1.00 76.56 98 GLN A CA 1
ATOM 805 C C . GLN A 1 98 ? 17.634 -2.715 -20.603 1.00 76.56 98 GLN A C 1
ATOM 807 O O . GLN A 1 98 ? 17.132 -1.665 -20.200 1.00 76.56 98 GLN A O 1
ATOM 812 N N . LYS A 1 99 ? 18.553 -3.377 -19.887 1.00 78.62 99 LYS A N 1
ATOM 813 C CA . LYS A 1 99 ? 19.058 -2.899 -18.586 1.00 78.62 99 LYS A CA 1
ATOM 814 C C . LYS A 1 99 ? 19.840 -1.591 -18.707 1.00 78.62 99 LYS A C 1
ATOM 816 O O . LYS A 1 99 ? 19.700 -0.721 -17.849 1.00 78.62 99 LYS A O 1
ATOM 821 N N . LYS A 1 100 ? 20.645 -1.423 -19.763 1.00 78.69 100 LYS A N 1
ATOM 822 C CA . LYS A 1 100 ? 21.339 -0.153 -20.047 1.00 78.69 100 LYS A CA 1
ATOM 823 C C . LYS A 1 100 ? 20.345 0.979 -20.302 1.00 78.69 100 LYS A C 1
ATOM 825 O O . LYS A 1 100 ? 20.526 2.070 -19.765 1.00 78.69 100 LYS A O 1
ATOM 830 N N . LEU A 1 101 ? 19.286 0.713 -21.067 1.00 79.50 101 LEU A N 1
ATOM 831 C CA . LEU A 1 101 ? 18.234 1.689 -21.348 1.00 79.50 101 LEU A CA 1
ATOM 832 C C . LEU A 1 101 ? 17.454 2.071 -20.080 1.00 79.50 101 LEU A C 1
ATOM 834 O O . LEU A 1 101 ? 17.203 3.251 -19.849 1.00 79.50 101 LEU A O 1
ATOM 838 N N . GLU A 1 102 ? 17.114 1.096 -19.235 1.00 76.06 102 GLU A N 1
ATOM 839 C CA . GLU A 1 102 ? 16.443 1.333 -17.951 1.00 76.06 102 GLU A CA 1
ATOM 840 C C . GLU A 1 102 ? 17.304 2.190 -17.011 1.00 76.06 102 GLU A C 1
ATOM 842 O O . GLU A 1 102 ? 16.810 3.144 -16.411 1.00 76.06 102 GLU A O 1
ATOM 847 N N . LEU A 1 103 ? 18.611 1.912 -16.943 1.00 78.50 103 LEU A N 1
ATOM 848 C CA . LEU A 1 103 ? 19.554 2.700 -16.150 1.00 78.50 103 LEU A CA 1
ATOM 849 C C . LEU A 1 103 ? 19.679 4.144 -16.666 1.00 78.50 103 LEU A C 1
ATOM 851 O O . LEU A 1 103 ? 19.704 5.075 -15.859 1.00 78.50 103 LEU A O 1
ATOM 855 N N . ALA A 1 104 ? 19.720 4.340 -17.987 1.00 76.38 104 ALA A N 1
ATOM 856 C CA . ALA A 1 104 ? 19.759 5.666 -18.604 1.00 76.38 104 ALA A CA 1
ATOM 857 C C . ALA A 1 104 ? 18.482 6.475 -18.306 1.00 76.38 104 ALA A C 1
ATOM 859 O O . ALA A 1 104 ? 18.565 7.641 -17.922 1.00 76.38 104 ALA A O 1
ATOM 860 N N . LEU A 1 105 ? 17.308 5.838 -18.386 1.00 74.12 105 LEU A N 1
ATOM 861 C CA . LEU A 1 105 ? 16.023 6.436 -18.001 1.00 74.12 105 LEU A CA 1
ATOM 862 C C . LEU A 1 105 ? 15.996 6.840 -16.522 1.00 74.12 105 LEU A C 1
ATOM 864 O O . LEU A 1 105 ? 15.520 7.923 -16.186 1.00 74.12 105 LEU A O 1
ATOM 868 N N . LEU A 1 106 ? 16.533 5.999 -15.634 1.00 74.00 106 LEU A N 1
ATOM 869 C CA . LEU A 1 106 ? 16.608 6.302 -14.205 1.00 74.00 106 LEU A CA 1
ATOM 870 C C . LEU A 1 106 ? 17.510 7.518 -13.926 1.00 74.00 106 LEU A C 1
ATOM 872 O O . LEU A 1 106 ? 17.172 8.370 -13.106 1.00 74.00 106 LEU A O 1
ATOM 876 N N . GLN A 1 107 ? 18.645 7.615 -14.626 1.00 76.12 107 GLN A N 1
ATOM 877 C CA . GLN A 1 107 ? 19.544 8.769 -14.539 1.00 76.12 107 GLN A CA 1
ATOM 878 C C . GLN A 1 107 ? 18.875 10.053 -15.040 1.00 76.12 107 GLN A C 1
ATOM 880 O O . GLN A 1 107 ? 19.014 11.095 -14.400 1.00 76.12 107 GLN A O 1
ATOM 885 N N . GLU A 1 108 ? 18.120 9.985 -16.138 1.00 79.06 108 GLU A N 1
ATOM 886 C CA . GLU A 1 108 ? 17.386 11.135 -16.673 1.00 79.06 108 GLU A CA 1
ATOM 887 C C . GLU A 1 108 ? 16.273 11.601 -15.720 1.00 79.06 108 GLU A C 1
ATOM 889 O O . GLU A 1 108 ? 16.114 12.803 -15.501 1.00 79.06 108 GLU A O 1
ATOM 894 N N . ILE A 1 109 ? 15.548 10.671 -15.085 1.00 73.50 109 ILE A N 1
ATOM 895 C CA . ILE A 1 109 ? 14.543 10.995 -14.058 1.00 73.50 109 ILE A CA 1
ATOM 896 C C . ILE A 1 109 ? 15.192 11.726 -12.879 1.00 73.50 109 ILE A C 1
ATOM 898 O O . ILE A 1 109 ? 14.706 12.785 -12.487 1.00 73.50 109 ILE A O 1
ATOM 902 N N . ASN A 1 110 ? 16.312 11.215 -12.359 1.00 69.00 110 ASN A N 1
ATOM 903 C CA . ASN A 1 110 ? 17.018 11.852 -11.244 1.00 69.00 110 ASN A CA 1
ATOM 904 C C . ASN A 1 110 ? 17.502 13.267 -11.610 1.00 69.00 110 ASN A C 1
ATOM 906 O O . ASN A 1 110 ? 17.335 14.198 -10.826 1.00 69.00 110 ASN A O 1
ATOM 910 N N . GLN A 1 111 ? 18.020 13.467 -12.828 1.00 74.38 111 GLN A N 1
ATOM 911 C CA . GLN A 1 111 ? 18.395 14.803 -13.309 1.00 74.38 111 GLN A CA 1
ATOM 912 C C . GLN A 1 111 ? 17.189 15.752 -13.399 1.00 74.38 111 GLN A C 1
ATOM 914 O O . GLN A 1 111 ? 17.310 16.936 -13.083 1.00 74.38 111 GLN A O 1
ATOM 919 N N . GLN A 1 112 ? 16.016 15.262 -13.812 1.00 73.94 112 GLN A N 1
ATOM 920 C CA . GLN A 1 112 ? 14.799 16.078 -13.832 1.00 73.94 112 GLN A CA 1
ATOM 921 C C . GLN A 1 112 ? 14.309 16.436 -12.424 1.00 73.94 112 GLN A C 1
ATOM 923 O O . GLN A 1 112 ? 13.814 17.548 -12.229 1.00 73.94 112 GLN A O 1
ATOM 928 N N . GLU A 1 113 ? 14.455 15.540 -11.446 1.00 77.69 113 GLU A N 1
ATOM 929 C CA . GLU A 1 113 ? 14.138 15.827 -10.042 1.00 77.69 113 GLU A CA 1
ATOM 930 C C . GLU A 1 113 ? 15.060 16.914 -9.469 1.00 77.69 113 GLU A C 1
ATOM 932 O O . GLU A 1 113 ? 14.562 17.876 -8.877 1.00 77.69 113 GLU A O 1
ATOM 937 N N . ASP A 1 114 ? 16.366 16.845 -9.745 1.00 75.06 114 ASP A N 1
ATOM 938 C CA . ASP A 1 114 ? 17.335 17.876 -9.346 1.00 75.06 114 ASP A CA 1
ATOM 939 C C . ASP A 1 114 ? 16.998 19.248 -9.958 1.00 75.06 114 ASP A C 1
ATOM 941 O O . ASP A 1 114 ? 17.033 20.277 -9.274 1.00 75.06 114 ASP A O 1
ATOM 945 N N . ILE A 1 115 ? 16.615 19.281 -11.242 1.00 77.06 115 ILE A N 1
ATOM 946 C CA . ILE A 1 115 ? 16.183 20.512 -11.924 1.00 77.06 115 ILE A CA 1
ATOM 947 C C . ILE A 1 115 ? 14.914 21.076 -11.269 1.00 77.06 115 ILE A C 1
ATOM 949 O O . ILE A 1 115 ? 14.841 22.276 -10.996 1.00 77.06 115 ILE A O 1
ATOM 953 N N . GLN A 1 116 ? 13.922 20.233 -10.968 1.00 76.19 116 GLN A N 1
ATOM 954 C CA . GLN A 1 116 ? 12.699 20.674 -10.290 1.00 76.19 116 GLN A CA 1
ATOM 955 C C . GLN A 1 116 ? 12.978 21.208 -8.880 1.00 76.19 116 GLN A C 1
ATOM 957 O O . GLN A 1 116 ? 12.346 22.181 -8.456 1.00 76.19 116 GLN A O 1
ATOM 962 N N . GLU A 1 117 ? 13.925 20.612 -8.152 1.00 80.75 117 GLU A N 1
ATOM 963 C CA . GLU A 1 117 ? 14.349 21.105 -6.842 1.00 80.75 117 GLU A CA 1
ATOM 964 C C . GLU A 1 117 ? 15.006 22.490 -6.953 1.00 80.75 117 GLU A C 1
ATOM 966 O O . GLU A 1 117 ? 14.688 23.395 -6.173 1.00 80.75 117 GLU A O 1
ATOM 971 N N . GLN A 1 118 ? 15.874 22.692 -7.949 1.00 74.31 118 GLN A N 1
ATOM 972 C CA . GLN A 1 118 ? 16.499 23.990 -8.210 1.00 74.31 118 GLN A CA 1
ATOM 973 C C . GLN A 1 118 ? 15.467 25.064 -8.583 1.00 74.31 118 GLN A C 1
ATOM 975 O O . GLN A 1 118 ? 15.512 26.167 -8.035 1.00 74.31 118 GLN A O 1
ATOM 980 N N . GLU A 1 119 ? 14.487 24.746 -9.435 1.00 78.94 119 GLU A N 1
ATOM 981 C CA . GLU A 1 119 ? 13.401 25.673 -9.786 1.00 78.94 119 GLU A CA 1
ATOM 982 C C . GLU A 1 119 ? 12.541 26.057 -8.570 1.00 78.94 119 GLU A C 1
ATOM 984 O O . GLU A 1 119 ? 12.096 27.204 -8.447 1.00 78.94 119 GLU A O 1
ATOM 989 N N . GLN A 1 120 ? 12.300 25.119 -7.648 1.00 78.06 120 GLN A N 1
ATOM 990 C CA . GLN A 1 120 ? 11.581 25.408 -6.406 1.00 78.06 120 GLN A CA 1
ATOM 991 C C . GLN A 1 120 ? 12.379 26.337 -5.490 1.00 78.06 120 GLN A C 1
ATOM 993 O O . GLN A 1 120 ? 11.814 27.317 -5.001 1.00 78.06 120 GLN A O 1
ATOM 998 N N . LYS A 1 121 ? 13.683 26.084 -5.310 1.00 81.00 121 LYS A N 1
ATOM 999 C CA . LYS A 1 121 ? 14.575 26.970 -4.541 1.00 81.00 121 LYS A CA 1
ATOM 1000 C C . LYS A 1 121 ? 14.624 28.371 -5.147 1.00 81.00 121 LYS A C 1
ATOM 1002 O O . LYS A 1 121 ? 14.542 29.358 -4.420 1.00 81.00 121 LYS A O 1
ATOM 1007 N N . GLN A 1 122 ? 14.673 28.476 -6.474 1.00 74.62 122 GLN A N 1
ATOM 1008 C CA . GLN A 1 122 ? 14.660 29.766 -7.161 1.00 74.62 122 GLN A CA 1
ATOM 1009 C C . GLN A 1 122 ? 13.354 30.540 -6.914 1.00 74.62 122 GLN A C 1
ATOM 1011 O O . GLN A 1 122 ? 13.398 31.725 -6.588 1.00 74.62 122 GLN A O 1
ATOM 1016 N N . LYS A 1 123 ? 12.191 29.877 -6.991 1.00 83.31 123 LYS A N 1
ATOM 1017 C CA . LYS A 1 123 ? 10.893 30.500 -6.663 1.00 83.31 123 LYS A CA 1
ATOM 1018 C C . LYS A 1 123 ? 10.800 30.941 -5.203 1.00 83.31 123 LYS A C 1
ATOM 1020 O O . LYS A 1 123 ? 10.175 31.958 -4.911 1.00 83.31 123 LYS A O 1
ATOM 1025 N N . GLU A 1 124 ? 11.383 30.177 -4.285 1.00 81.31 124 GLU A N 1
ATOM 1026 C CA . GLU A 1 124 ? 11.413 30.525 -2.865 1.00 81.31 124 GLU A CA 1
ATOM 1027 C C . GLU A 1 124 ? 12.237 31.794 -2.621 1.00 81.31 124 GLU A C 1
ATOM 1029 O O . GLU A 1 124 ? 11.746 32.724 -1.981 1.00 81.31 124 GLU A O 1
ATOM 1034 N N . ILE A 1 125 ? 13.421 31.886 -3.232 1.00 80.62 125 ILE A N 1
ATOM 1035 C CA . ILE A 1 125 ? 14.265 33.088 -3.199 1.00 80.62 125 ILE A CA 1
ATOM 1036 C C . ILE A 1 125 ? 13.530 34.293 -3.808 1.00 80.62 125 ILE A C 1
ATOM 1038 O O . ILE A 1 125 ? 13.514 35.369 -3.211 1.00 80.62 125 ILE A O 1
ATOM 1042 N N . GLU A 1 126 ? 12.862 34.132 -4.957 1.00 80.12 126 GLU A N 1
ATOM 1043 C CA . GLU A 1 126 ? 12.071 35.215 -5.564 1.00 80.12 126 GLU A CA 1
ATOM 1044 C C . GLU A 1 126 ? 10.957 35.725 -4.638 1.00 80.12 126 GLU A C 1
ATOM 1046 O O . GLU A 1 126 ? 10.699 36.930 -4.576 1.00 80.12 126 GLU A O 1
ATOM 1051 N N . ASN A 1 127 ? 10.288 34.827 -3.913 1.00 84.56 127 ASN A N 1
ATOM 1052 C CA . ASN A 1 127 ? 9.242 35.208 -2.967 1.00 84.56 127 ASN A CA 1
ATOM 1053 C C . ASN A 1 127 ? 9.819 35.928 -1.742 1.00 84.56 127 ASN A C 1
ATOM 1055 O O . ASN A 1 127 ? 9.247 36.929 -1.312 1.00 84.56 127 ASN A O 1
ATOM 1059 N N . GLN A 1 128 ? 10.962 35.474 -1.218 1.00 82.81 128 GLN A N 1
ATOM 1060 C CA . GLN A 1 128 ? 11.664 36.149 -0.121 1.00 82.81 128 GLN A CA 1
ATOM 1061 C C . GLN A 1 128 ? 12.111 37.563 -0.521 1.00 82.81 128 GLN A C 1
ATOM 1063 O O . GLN A 1 128 ? 11.928 38.508 0.245 1.00 82.81 128 GLN A O 1
ATOM 1068 N N . LEU A 1 129 ? 12.626 37.736 -1.743 1.00 79.38 129 LEU A N 1
ATOM 1069 C CA . LEU A 1 129 ? 13.003 39.050 -2.269 1.00 79.38 129 LEU A CA 1
ATOM 1070 C C . LEU A 1 129 ? 11.795 39.984 -2.412 1.00 79.38 129 LEU A C 1
ATOM 1072 O O . LEU A 1 129 ? 11.884 41.146 -2.023 1.00 79.38 129 LEU A O 1
ATOM 1076 N N . LYS A 1 130 ? 10.652 39.483 -2.906 1.00 82.44 130 LYS A N 1
ATOM 1077 C CA . LYS A 1 130 ? 9.408 40.272 -2.978 1.00 82.44 130 LYS A CA 1
ATOM 1078 C C . LYS A 1 130 ? 8.899 40.692 -1.603 1.00 82.44 130 LYS A C 1
ATOM 1080 O O . LYS A 1 130 ? 8.415 41.811 -1.466 1.00 82.44 130 LYS A O 1
ATOM 1085 N N . GLN A 1 131 ? 9.001 39.814 -0.605 1.00 80.69 131 GLN A N 1
ATOM 1086 C CA . GLN A 1 131 ? 8.603 40.138 0.764 1.00 80.69 131 GLN A CA 1
ATOM 1087 C C . GLN A 1 131 ? 9.492 41.243 1.343 1.00 80.69 131 GLN A C 1
ATOM 1089 O O . GLN A 1 131 ? 8.979 42.250 1.817 1.00 80.69 131 GLN A O 1
ATOM 1094 N N . LEU A 1 132 ? 10.816 41.117 1.203 1.00 78.88 132 LEU A N 1
ATOM 1095 C CA . LEU A 1 132 ? 11.764 42.150 1.630 1.00 78.88 132 LEU A CA 1
ATOM 1096 C C . LEU A 1 132 ? 11.532 43.493 0.924 1.00 78.88 132 LEU A C 1
ATOM 1098 O O . LEU A 1 132 ? 11.703 44.547 1.532 1.00 78.88 132 LEU A O 1
ATOM 1102 N N . GLU A 1 133 ? 11.152 43.475 -0.355 1.00 79.50 133 GLU A N 1
ATOM 1103 C CA . GLU A 1 133 ? 10.813 44.690 -1.100 1.00 79.50 133 GLU A CA 1
ATOM 1104 C C . GLU A 1 133 ? 9.528 45.349 -0.571 1.00 79.50 133 GLU A C 1
ATOM 1106 O O . GLU A 1 133 ? 9.478 46.574 -0.456 1.00 79.50 133 GLU A O 1
ATOM 1111 N N . GLN A 1 134 ? 8.516 44.559 -0.194 1.00 77.00 134 GLN A N 1
ATOM 1112 C CA . GLN A 1 134 ? 7.301 45.067 0.454 1.00 77.00 134 GLN A CA 1
ATOM 1113 C C . GLN A 1 134 ? 7.591 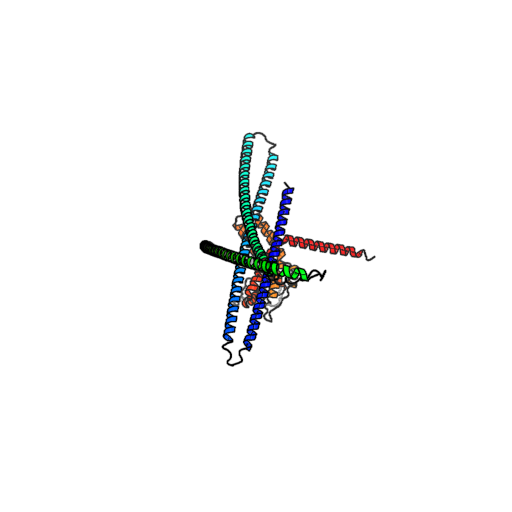45.653 1.837 1.00 77.00 134 GLN A C 1
ATOM 1115 O O . GLN A 1 134 ? 7.130 46.754 2.134 1.00 77.00 134 GLN A O 1
ATOM 1120 N N . ASP A 1 135 ? 8.386 44.963 2.652 1.00 77.75 135 ASP A N 1
ATOM 1121 C CA . ASP A 1 135 ? 8.762 45.429 3.989 1.00 77.75 135 ASP A CA 1
ATOM 1122 C C . ASP A 1 135 ? 9.530 46.761 3.897 1.00 77.75 135 ASP A C 1
ATOM 1124 O O . ASP A 1 135 ? 9.201 47.727 4.583 1.00 77.75 135 ASP A O 1
ATOM 1128 N N . PHE A 1 136 ? 10.452 46.886 2.935 1.00 73.31 136 PHE A N 1
ATOM 1129 C CA . PHE A 1 136 ? 11.191 48.129 2.694 1.00 73.31 136 PHE A CA 1
ATOM 1130 C C . PHE A 1 136 ? 10.308 49.287 2.192 1.00 73.31 136 PHE A C 1
ATOM 1132 O O . PHE A 1 136 ? 10.578 50.458 2.480 1.00 73.31 136 PHE A O 1
ATOM 1139 N N . GLN A 1 137 ? 9.257 48.996 1.419 1.00 72.75 137 GLN A N 1
ATOM 1140 C CA . GLN A 1 137 ? 8.283 50.010 0.998 1.00 72.75 137 GLN A CA 1
ATOM 1141 C C . GLN A 1 137 ? 7.406 50.478 2.165 1.00 72.75 137 GLN A C 1
ATOM 1143 O O . GLN A 1 137 ? 7.090 51.668 2.238 1.00 72.75 137 GLN A O 1
ATOM 1148 N N . ASN A 1 138 ? 7.062 49.576 3.085 1.00 73.38 138 ASN A N 1
ATOM 1149 C CA . ASN A 1 138 ? 6.284 49.899 4.278 1.00 73.38 138 ASN A CA 1
ATOM 1150 C C . ASN A 1 138 ? 7.106 50.746 5.263 1.00 73.38 138 ASN A C 1
ATOM 1152 O O . ASN A 1 138 ? 6.625 51.791 5.702 1.00 73.38 138 ASN A O 1
ATOM 1156 N N . ASP A 1 139 ? 8.372 50.399 5.506 1.00 69.25 139 ASP A N 1
ATOM 1157 C CA . ASP A 1 139 ? 9.242 51.136 6.435 1.00 69.25 139 ASP A CA 1
ATOM 1158 C C . ASP A 1 139 ? 9.572 52.560 5.944 1.00 69.25 139 ASP A C 1
ATOM 1160 O O . ASP A 1 139 ? 9.656 53.504 6.732 1.00 69.25 139 ASP A O 1
ATOM 1164 N N . ASN A 1 140 ? 9.680 52.774 4.627 1.00 57.22 140 ASN A N 1
ATOM 1165 C CA . ASN A 1 140 ? 9.873 54.120 4.066 1.00 57.22 140 ASN A CA 1
ATOM 1166 C C . ASN A 1 140 ? 8.629 55.018 4.159 1.00 57.22 140 ASN A C 1
ATOM 1168 O O . ASN A 1 140 ? 8.743 56.235 3.991 1.00 57.22 140 ASN A O 1
ATOM 1172 N N . SER A 1 141 ? 7.446 54.452 4.414 1.00 55.12 141 SER A N 1
ATOM 1173 C CA . SER A 1 141 ? 6.222 55.243 4.572 1.00 55.12 141 SER A CA 1
ATOM 1174 C C . SER A 1 141 ? 6.120 55.922 5.946 1.00 55.12 141 SER A C 1
ATOM 1176 O O . SER A 1 141 ? 5.498 56.982 6.044 1.00 55.12 141 SER A O 1
ATOM 1178 N N . ASP A 1 142 ? 6.833 55.408 6.956 1.00 52.50 142 ASP A N 1
ATOM 1179 C CA . ASP A 1 142 ? 6.822 55.931 8.330 1.00 52.50 142 ASP A CA 1
ATOM 1180 C C . ASP A 1 142 ? 7.987 56.900 8.641 1.00 52.50 142 ASP A C 1
ATOM 1182 O O . ASP A 1 142 ? 7.875 57.763 9.519 1.00 52.50 142 ASP A O 1
ATOM 1186 N N . ILE A 1 143 ? 9.086 56.847 7.875 1.00 52.47 143 ILE A N 1
ATOM 1187 C CA . ILE A 1 143 ? 10.315 57.630 8.136 1.00 52.47 143 ILE A CA 1
ATOM 1188 C C . ILE A 1 143 ? 10.212 59.114 7.722 1.00 52.47 143 ILE A C 1
ATOM 1190 O O . ILE A 1 143 ? 10.995 59.945 8.176 1.00 52.47 143 ILE A O 1
ATOM 1194 N N . ASN A 1 144 ? 9.179 59.528 6.982 1.00 50.34 144 ASN A N 1
ATOM 1195 C CA . ASN A 1 144 ? 8.967 60.941 6.615 1.00 50.34 144 ASN A CA 1
ATOM 1196 C C . ASN A 1 144 ? 8.508 61.856 7.777 1.00 50.34 144 ASN A C 1
ATOM 1198 O O . ASN A 1 144 ? 8.050 62.975 7.532 1.00 50.34 144 ASN A O 1
ATOM 1202 N N . SER A 1 145 ? 8.597 61.411 9.037 1.00 50.09 145 SER A N 1
ATOM 1203 C CA . SER A 1 145 ? 8.011 62.128 10.176 1.00 50.09 145 SER A CA 1
ATOM 1204 C C . SER A 1 145 ? 8.954 62.544 11.311 1.00 50.09 145 SER A C 1
ATOM 1206 O O . SER A 1 145 ? 8.512 63.347 12.133 1.00 50.09 145 SER A O 1
ATOM 1208 N N . GLN A 1 146 ? 10.231 62.134 11.365 1.00 47.88 146 GLN A N 1
ATOM 1209 C CA . GLN A 1 146 ? 11.161 62.615 12.407 1.00 47.88 146 GLN A CA 1
ATOM 1210 C C . GLN A 1 146 ? 12.615 62.738 11.918 1.00 47.88 146 GLN A C 1
ATOM 1212 O O . GLN A 1 146 ? 13.364 61.769 11.889 1.00 47.88 146 GLN A O 1
ATOM 1217 N N . ASN A 1 147 ? 12.995 63.974 11.579 1.00 51.19 147 ASN A N 1
ATOM 1218 C CA . ASN A 1 147 ? 14.375 64.418 11.375 1.00 51.19 147 ASN A CA 1
ATOM 1219 C C . ASN A 1 147 ? 15.175 64.372 12.688 1.00 51.19 147 ASN A C 1
ATOM 1221 O O . ASN A 1 147 ? 14.627 64.734 13.730 1.00 51.19 147 ASN A O 1
ATOM 1225 N N . GLU A 1 148 ? 16.470 64.039 12.569 1.00 50.38 148 GLU A N 1
ATOM 1226 C CA . GLU A 1 148 ? 17.641 64.557 13.327 1.00 50.38 148 GLU A CA 1
ATOM 1227 C C . GLU A 1 148 ? 18.741 63.514 13.660 1.00 50.38 148 GLU A C 1
ATOM 1229 O O . GLU A 1 148 ? 19.533 63.741 14.567 1.00 50.38 148 GLU A O 1
ATOM 1234 N N . ASN A 1 149 ? 18.890 62.410 12.911 1.00 56.94 149 ASN A N 1
ATOM 1235 C CA . ASN A 1 149 ? 20.096 61.551 13.007 1.00 56.94 149 ASN A CA 1
ATOM 1236 C C . ASN A 1 149 ? 20.484 60.895 11.660 1.00 56.94 149 ASN A C 1
ATOM 1238 O O . ASN A 1 149 ? 20.786 59.703 11.580 1.00 56.94 149 ASN A O 1
ATOM 1242 N N . ASP A 1 150 ? 20.476 61.691 10.591 1.00 57.28 150 ASP A N 1
ATOM 1243 C CA . ASP A 1 150 ? 20.503 61.198 9.207 1.00 57.28 150 ASP A CA 1
ATOM 1244 C C . ASP A 1 150 ? 21.846 60.582 8.777 1.00 57.28 150 ASP A C 1
ATOM 1246 O O . ASP A 1 150 ? 21.854 59.598 8.042 1.00 57.28 150 ASP A O 1
ATOM 1250 N N . ASP A 1 151 ? 22.988 61.063 9.273 1.00 62.44 151 ASP A N 1
ATOM 1251 C CA . ASP A 1 151 ? 24.292 60.622 8.746 1.00 62.44 151 ASP A CA 1
ATOM 1252 C C . ASP A 1 151 ? 24.663 59.184 9.156 1.00 62.44 151 ASP A C 1
ATOM 1254 O O . ASP A 1 151 ? 25.265 58.439 8.382 1.00 62.44 151 ASP A O 1
ATOM 1258 N N . GLN A 1 152 ? 24.278 58.756 10.362 1.00 61.00 152 GLN A N 1
ATOM 1259 C CA . GLN A 1 152 ? 24.621 57.425 10.878 1.00 61.00 152 GLN A CA 1
ATOM 1260 C C . GLN A 1 152 ? 23.651 56.345 10.377 1.00 61.00 152 GLN A C 1
ATOM 1262 O O . GLN A 1 152 ? 24.042 55.196 10.164 1.00 61.00 152 GLN A O 1
ATOM 1267 N N . VAL A 1 153 ? 22.393 56.727 10.135 1.00 62.53 153 VAL A N 1
ATOM 1268 C CA . VAL A 1 153 ? 21.396 55.867 9.487 1.00 62.53 153 VAL A CA 1
ATOM 1269 C C . VAL A 1 153 ? 21.728 55.710 8.005 1.00 62.53 153 VAL A C 1
ATOM 1271 O O . VAL A 1 153 ? 21.720 54.586 7.508 1.00 62.53 153 VAL A O 1
ATOM 1274 N N . GLN A 1 154 ? 22.120 56.790 7.321 1.00 69.06 154 GLN A N 1
ATOM 1275 C CA . GLN A 1 154 ? 22.525 56.728 5.918 1.00 69.06 154 GLN A CA 1
ATOM 1276 C C . GLN A 1 154 ? 23.768 55.853 5.724 1.00 69.06 154 GLN A C 1
ATOM 1278 O O . GLN A 1 154 ? 23.776 55.008 4.834 1.00 69.06 154 GLN A O 1
ATOM 1283 N N . GLN A 1 155 ? 24.768 55.955 6.606 1.00 72.19 155 GLN A N 1
ATOM 1284 C CA . GLN A 1 155 ? 25.955 55.097 6.544 1.00 72.19 155 GLN A CA 1
ATOM 1285 C C . GLN A 1 155 ? 25.623 53.607 6.755 1.00 72.19 155 GLN A C 1
ATOM 1287 O O . GLN A 1 155 ? 26.184 52.748 6.079 1.00 72.19 155 GLN A O 1
ATOM 1292 N N . ASN A 1 156 ? 24.683 53.280 7.648 1.00 63.97 156 ASN A N 1
ATOM 1293 C CA . ASN A 1 156 ? 24.227 51.898 7.830 1.00 63.97 156 ASN A CA 1
ATOM 1294 C C . ASN A 1 156 ? 23.413 51.386 6.631 1.00 63.97 156 ASN A C 1
ATOM 1296 O O . ASN A 1 156 ? 23.560 50.226 6.252 1.00 63.97 156 ASN A O 1
ATOM 1300 N N . ILE A 1 157 ? 22.594 52.242 6.012 1.00 69.62 157 ILE A N 1
ATOM 1301 C CA . ILE A 1 157 ? 21.862 51.910 4.782 1.00 69.62 157 ILE A CA 1
ATOM 1302 C C . ILE A 1 157 ? 22.836 51.665 3.627 1.00 69.62 157 ILE A C 1
ATOM 1304 O O . ILE A 1 157 ? 22.644 50.723 2.860 1.00 69.62 157 ILE A O 1
ATOM 1308 N N . ASP A 1 158 ? 23.880 52.482 3.503 1.00 76.19 158 ASP A N 1
ATOM 1309 C CA . ASP A 1 158 ? 24.868 52.349 2.434 1.00 76.19 158 ASP A CA 1
ATOM 1310 C C . ASP A 1 158 ? 25.719 51.081 2.619 1.00 76.19 158 ASP A C 1
ATOM 1312 O O . ASP A 1 158 ? 25.883 50.329 1.660 1.00 76.19 158 ASP A O 1
ATOM 1316 N N . ASN A 1 159 ? 26.120 50.750 3.853 1.00 73.00 159 ASN A N 1
ATOM 1317 C CA . ASN A 1 159 ? 26.812 49.489 4.156 1.00 73.00 159 ASN A CA 1
ATOM 1318 C C . ASN A 1 159 ? 25.938 48.254 3.853 1.00 73.00 159 ASN A C 1
ATOM 1320 O O . ASN A 1 159 ? 26.415 47.285 3.270 1.00 73.00 159 ASN A O 1
ATOM 1324 N N . GLN A 1 160 ? 24.644 48.284 4.197 1.00 64.56 160 GLN A N 1
ATOM 1325 C CA . GLN A 1 160 ? 23.722 47.181 3.884 1.00 64.56 160 GLN A CA 1
ATOM 1326 C C . GLN A 1 160 ? 23.429 47.059 2.382 1.00 64.56 160 GLN A C 1
ATOM 1328 O O . GLN A 1 160 ? 23.149 45.964 1.890 1.00 64.56 160 GLN A O 1
ATOM 1333 N N . LYS A 1 161 ? 23.464 48.171 1.638 1.00 70.00 161 LYS A N 1
ATOM 1334 C CA . LYS A 1 161 ? 23.356 48.148 0.174 1.00 70.00 161 LYS A CA 1
ATOM 1335 C C . LYS A 1 161 ? 24.595 47.536 -0.462 1.00 70.00 161 LYS A C 1
ATOM 1337 O O . LYS A 1 161 ? 24.430 46.745 -1.383 1.00 70.00 161 LYS A O 1
ATOM 1342 N N . GLU A 1 162 ? 25.785 47.867 0.032 1.00 78.75 162 GLU A N 1
ATOM 1343 C CA . GLU A 1 162 ? 27.050 47.307 -0.452 1.00 78.75 162 GLU A CA 1
ATOM 1344 C C . GLU A 1 162 ? 27.109 45.790 -0.196 1.00 78.75 162 GLU A C 1
ATOM 1346 O O . GLU A 1 162 ? 27.306 45.022 -1.133 1.00 78.75 162 GLU A O 1
ATOM 1351 N N . GLU A 1 163 ? 26.748 45.336 1.010 1.00 70.56 163 GLU A N 1
ATOM 1352 C CA . GLU A 1 163 ? 26.698 43.905 1.356 1.00 70.56 163 GLU A CA 1
ATOM 1353 C C . GLU A 1 163 ? 25.667 43.126 0.509 1.00 70.56 163 GLU A C 1
ATOM 1355 O O . GLU A 1 163 ? 25.940 42.028 0.022 1.00 70.56 163 GLU A O 1
ATOM 1360 N N . LYS A 1 164 ? 24.492 43.715 0.236 1.00 65.50 164 LYS A N 1
ATOM 1361 C CA . LYS A 1 164 ? 23.511 43.128 -0.699 1.00 65.50 164 LYS A CA 1
ATOM 1362 C C . LYS A 1 164 ? 24.026 43.077 -2.136 1.00 65.50 164 LYS A C 1
ATOM 1364 O O . LYS A 1 164 ? 23.671 42.158 -2.876 1.00 65.50 164 LYS A O 1
ATOM 1369 N N . GLN A 1 165 ? 24.807 44.069 -2.553 1.00 77.38 165 GLN A N 1
ATOM 1370 C CA . GLN A 1 165 ? 25.360 44.133 -3.899 1.00 77.38 165 GLN A CA 1
ATOM 1371 C C . GLN A 1 165 ? 26.444 43.066 -4.090 1.00 77.38 165 GLN A C 1
ATOM 1373 O O . GLN A 1 165 ? 26.439 42.394 -5.121 1.00 77.38 165 GLN A O 1
ATOM 1378 N N . ASP A 1 166 ? 27.272 42.830 -3.072 1.00 74.50 166 ASP A N 1
ATOM 1379 C CA . ASP A 1 166 ? 28.287 41.774 -3.064 1.00 74.50 166 ASP A CA 1
ATOM 1380 C C . ASP A 1 166 ? 27.667 40.368 -3.097 1.00 74.50 166 ASP A C 1
ATOM 1382 O O . ASP A 1 166 ? 28.055 39.551 -3.935 1.00 74.50 166 ASP A O 1
ATOM 1386 N N . ILE A 1 167 ? 26.628 40.107 -2.291 1.00 70.19 167 ILE A N 1
ATOM 1387 C CA . ILE A 1 167 ? 25.894 38.825 -2.319 1.00 70.19 167 ILE A CA 1
ATOM 1388 C C . ILE A 1 167 ? 25.271 38.581 -3.701 1.00 70.19 167 ILE A C 1
ATOM 1390 O O . ILE A 1 167 ? 25.319 37.469 -4.228 1.00 70.19 167 ILE A O 1
ATOM 1394 N N . ASN A 1 168 ? 24.697 39.614 -4.323 1.00 67.44 168 ASN A N 1
ATOM 1395 C CA . ASN A 1 168 ? 24.086 39.484 -5.646 1.00 67.44 168 ASN A CA 1
ATOM 1396 C C . ASN A 1 168 ? 25.137 39.200 -6.737 1.00 67.44 168 ASN A C 1
ATOM 1398 O O . ASN A 1 168 ? 24.899 38.388 -7.631 1.00 67.44 168 ASN A O 1
ATOM 1402 N N . ILE A 1 169 ? 26.322 39.814 -6.639 1.00 78.50 169 ILE A N 1
ATOM 1403 C CA . ILE A 1 169 ? 27.451 39.535 -7.536 1.00 78.50 169 ILE A CA 1
ATOM 1404 C C . ILE A 1 169 ? 27.935 38.088 -7.366 1.00 78.50 169 ILE A C 1
ATOM 1406 O O . ILE A 1 169 ? 28.157 37.408 -8.369 1.00 78.50 169 ILE A O 1
ATOM 1410 N N . GLU A 1 170 ? 28.061 37.594 -6.133 1.00 72.06 170 GLU A N 1
ATOM 1411 C CA . GLU A 1 170 ? 28.488 36.217 -5.852 1.00 72.06 170 GLU A CA 1
ATOM 1412 C C . GLU A 1 170 ? 27.489 35.182 -6.400 1.00 72.06 170 GLU A C 1
ATOM 1414 O O . GLU A 1 170 ? 27.878 34.245 -7.103 1.00 72.06 170 GLU A O 1
ATOM 1419 N N . TYR A 1 171 ? 26.187 35.397 -6.186 1.00 64.44 171 TYR A N 1
ATOM 1420 C CA . TYR A 1 171 ? 25.137 34.547 -6.759 1.00 64.44 171 TYR A CA 1
ATOM 1421 C C . TYR A 1 171 ? 25.136 34.566 -8.289 1.00 64.44 171 TYR A C 1
ATOM 1423 O O . TYR A 1 171 ? 24.995 33.517 -8.923 1.00 64.44 171 TYR A O 1
ATOM 1431 N N . GLN A 1 172 ? 25.322 35.737 -8.901 1.00 70.56 172 GLN A N 1
ATOM 1432 C CA . GLN A 1 172 ? 25.376 35.858 -10.354 1.00 70.56 172 GLN A CA 1
ATOM 1433 C C . GLN A 1 172 ? 26.598 35.128 -10.937 1.00 70.56 172 GLN A C 1
ATOM 1435 O O . GLN A 1 172 ? 26.481 34.466 -11.969 1.00 70.56 172 GLN A O 1
ATOM 1440 N N . GLN A 1 173 ? 27.745 35.165 -10.252 1.00 77.25 173 GLN A N 1
ATOM 1441 C CA . GLN A 1 173 ? 28.939 34.410 -10.642 1.00 77.25 173 GLN A CA 1
ATOM 1442 C C . GLN A 1 173 ? 28.741 32.891 -10.523 1.00 77.25 173 GLN A C 1
ATOM 1444 O O . GLN A 1 173 ? 29.139 32.158 -11.432 1.00 77.25 173 GLN A O 1
ATOM 1449 N N . LEU A 1 174 ? 28.100 32.409 -9.451 1.00 67.75 174 LEU A N 1
ATOM 1450 C CA . LEU A 1 174 ? 27.769 30.986 -9.280 1.00 67.75 174 LEU A CA 1
ATOM 1451 C C . LEU A 1 174 ? 26.804 30.491 -10.365 1.00 67.75 174 LEU A C 1
ATOM 1453 O O . LEU A 1 174 ? 27.017 29.428 -10.952 1.00 67.75 174 LEU A O 1
ATOM 1457 N N . PHE A 1 175 ? 25.790 31.291 -10.692 1.00 66.94 175 PHE A N 1
ATOM 1458 C CA . PHE A 1 175 ? 24.838 30.978 -11.755 1.00 66.94 175 PHE A CA 1
ATOM 1459 C C . PHE A 1 175 ? 25.509 30.931 -13.138 1.00 66.94 175 PHE A C 1
ATOM 1461 O O . PHE A 1 175 ? 25.289 29.998 -13.913 1.00 66.94 175 PHE A O 1
ATOM 1468 N N . GLU A 1 176 ? 26.397 31.882 -13.448 1.00 69.62 176 GLU A N 1
ATOM 1469 C CA . GLU A 1 176 ? 27.180 31.860 -14.691 1.00 69.62 176 GLU A CA 1
ATOM 1470 C C . GLU A 1 176 ? 28.129 30.653 -14.776 1.00 69.62 176 GLU A C 1
ATOM 1472 O O . GLU A 1 176 ? 28.323 30.103 -15.865 1.00 69.62 176 GLU A O 1
ATOM 1477 N N . GLN A 1 177 ? 28.712 30.211 -13.656 1.00 73.62 177 GLN A N 1
ATOM 1478 C CA . GLN A 1 177 ? 29.529 28.993 -13.617 1.00 73.62 177 GLN A CA 1
ATOM 1479 C C . GLN A 1 177 ? 28.698 27.736 -13.906 1.00 73.62 177 GLN A C 1
ATOM 1481 O O . GLN A 1 177 ? 29.131 26.905 -14.705 1.00 73.62 177 GLN A O 1
ATOM 1486 N N . GLN A 1 178 ? 27.496 27.618 -13.336 1.00 63.31 178 GLN A N 1
ATOM 1487 C CA . GLN A 1 178 ? 26.593 26.495 -13.613 1.00 63.31 178 GLN A CA 1
ATOM 1488 C C . GLN A 1 178 ? 26.121 26.475 -15.071 1.00 63.31 178 GLN A C 1
ATOM 1490 O O . GLN A 1 178 ? 26.144 25.422 -15.706 1.00 63.31 178 GLN A O 1
ATOM 1495 N N . ILE A 1 179 ? 25.783 27.632 -15.654 1.00 67.00 179 ILE A N 1
ATOM 1496 C CA . ILE A 1 179 ? 25.435 27.709 -17.082 1.00 67.00 179 ILE A CA 1
ATOM 1497 C C . ILE A 1 179 ? 26.602 27.245 -17.959 1.00 67.00 179 ILE A C 1
ATOM 1499 O O . ILE A 1 179 ? 26.381 26.505 -18.918 1.00 67.00 179 ILE A O 1
ATOM 1503 N N . LYS A 1 180 ? 27.844 27.628 -17.634 1.00 71.69 180 LYS A N 1
ATOM 1504 C CA . LYS A 1 180 ? 29.030 27.163 -18.373 1.00 71.69 180 LYS A CA 1
ATOM 1505 C C . LYS A 1 180 ? 29.232 25.651 -18.260 1.00 71.69 180 LYS A C 1
ATOM 1507 O O . LYS A 1 180 ? 29.612 25.034 -19.250 1.00 71.69 180 LYS A O 1
ATOM 1512 N N . GLN A 1 181 ? 28.954 25.049 -17.102 1.00 63.62 181 GLN A N 1
ATOM 1513 C CA . GLN A 1 181 ? 29.020 23.592 -16.922 1.00 63.62 181 GLN A CA 1
ATOM 1514 C C . GLN A 1 181 ? 27.960 22.866 -17.759 1.00 63.62 181 GLN A C 1
ATOM 1516 O O . GLN A 1 181 ? 28.297 21.940 -18.492 1.00 63.62 181 GLN A O 1
ATOM 1521 N N . ILE A 1 182 ? 26.711 23.340 -17.732 1.00 61.25 182 ILE A N 1
ATOM 1522 C CA . ILE A 1 182 ? 25.609 22.770 -18.525 1.00 61.25 182 ILE A CA 1
ATOM 1523 C C . ILE A 1 182 ? 25.887 22.910 -20.030 1.00 61.25 182 ILE A C 1
ATOM 1525 O O . ILE A 1 182 ? 25.663 21.979 -20.799 1.00 61.25 182 ILE A O 1
ATOM 1529 N N . GLN A 1 183 ? 26.413 24.058 -20.469 1.00 59.22 183 GLN A N 1
ATOM 1530 C CA . GLN A 1 183 ? 26.803 24.261 -21.868 1.00 59.22 183 GLN A CA 1
ATOM 1531 C C . GLN A 1 183 ? 27.981 23.368 -22.282 1.00 59.22 183 GLN A C 1
ATOM 1533 O O . GLN A 1 183 ? 27.994 22.885 -23.410 1.00 59.22 183 GLN A O 1
ATOM 1538 N N . GLY A 1 184 ? 28.938 23.112 -21.383 1.00 68.31 184 GLY A N 1
ATOM 1539 C CA . GLY A 1 184 ? 30.026 22.159 -21.616 1.00 68.31 184 GLY A CA 1
ATOM 1540 C C . GLY A 1 184 ? 29.513 20.735 -21.841 1.00 68.31 184 GLY A C 1
ATOM 1541 O O . GLY A 1 184 ? 29.853 20.120 -22.845 1.00 68.31 184 GLY A O 1
ATOM 1542 N N . GLN A 1 185 ? 28.616 20.264 -20.970 1.00 58.41 185 GLN A N 1
ATOM 1543 C CA . GLN A 1 185 ? 27.992 18.938 -21.078 1.00 58.41 185 GLN A CA 1
ATOM 1544 C C . GLN A 1 185 ? 27.128 18.796 -22.337 1.00 58.41 185 GLN A C 1
ATOM 1546 O O . GLN A 1 185 ? 27.119 17.747 -22.978 1.00 58.41 185 GLN A O 1
ATOM 1551 N N . LYS A 1 186 ? 26.421 19.864 -22.727 1.00 56.97 186 LYS A N 1
ATOM 1552 C CA . LYS A 1 186 ? 25.628 19.873 -23.958 1.00 56.97 186 LYS A CA 1
ATOM 1553 C C . LYS A 1 186 ? 26.507 19.785 -25.208 1.00 56.97 186 LYS A C 1
ATOM 1555 O O . LYS A 1 186 ? 26.202 19.003 -26.097 1.00 56.97 186 LYS A O 1
ATOM 1560 N N . ASN A 1 187 ? 27.617 20.522 -25.245 1.00 59.56 187 ASN A N 1
ATOM 1561 C CA . ASN A 1 187 ? 28.555 20.450 -26.364 1.00 59.56 187 ASN A CA 1
ATOM 1562 C C . ASN A 1 187 ? 29.229 19.070 -26.461 1.00 59.56 187 ASN A C 1
ATOM 1564 O O . ASN A 1 187 ? 29.449 18.592 -27.565 1.00 59.56 187 ASN A O 1
ATOM 1568 N N . GLU A 1 188 ? 29.532 18.410 -25.337 1.00 52.41 188 GLU A N 1
ATOM 1569 C CA . GLU A 1 188 ? 30.035 17.025 -25.347 1.00 52.41 188 GLU A CA 1
ATOM 1570 C C . GLU A 1 188 ? 29.000 16.036 -25.898 1.00 52.41 188 GLU A C 1
ATOM 1572 O O . GLU A 1 188 ? 29.355 15.143 -26.666 1.00 52.41 188 GLU A O 1
ATOM 1577 N N . LYS A 1 189 ? 27.716 16.220 -25.565 1.00 56.84 189 LYS A N 1
ATOM 1578 C CA . LYS A 1 189 ? 26.625 15.407 -26.114 1.00 56.84 189 LYS A CA 1
ATOM 1579 C C . LYS A 1 189 ? 26.442 15.628 -27.620 1.00 56.84 189 LYS A C 1
ATOM 1581 O O . LYS A 1 189 ? 26.391 14.653 -28.362 1.00 56.84 189 LYS A O 1
ATOM 1586 N N . ASP A 1 190 ? 26.434 16.883 -28.068 1.00 56.50 190 ASP A N 1
ATOM 1587 C CA . ASP A 1 190 ? 26.285 17.238 -29.486 1.00 56.50 190 ASP A CA 1
ATOM 1588 C C . ASP A 1 190 ? 27.478 16.716 -30.329 1.00 56.50 190 ASP A C 1
ATOM 1590 O O . ASP A 1 190 ? 27.289 16.243 -31.448 1.00 56.50 190 ASP A O 1
ATOM 1594 N N . ILE A 1 191 ? 28.704 16.720 -29.779 1.00 56.88 191 ILE A N 1
ATOM 1595 C CA . ILE A 1 191 ? 29.902 16.146 -30.429 1.00 56.88 191 ILE A CA 1
ATOM 1596 C C . ILE A 1 191 ? 29.805 14.616 -30.541 1.00 56.88 191 ILE A C 1
ATOM 1598 O O . ILE A 1 191 ? 30.224 14.043 -31.548 1.00 56.88 191 ILE A O 1
ATOM 1602 N N . ASN A 1 192 ? 29.258 13.937 -29.531 1.00 50.69 192 ASN A N 1
ATOM 1603 C CA . ASN A 1 192 ? 29.082 12.484 -29.571 1.00 50.69 192 ASN A CA 1
ATOM 1604 C C . ASN A 1 192 ? 27.994 12.065 -30.574 1.00 50.69 192 ASN A C 1
ATOM 1606 O O . ASN A 1 192 ? 28.209 11.113 -31.322 1.00 50.69 192 ASN A O 1
ATOM 1610 N N . GLU A 1 193 ? 26.892 12.818 -30.668 1.00 54.94 193 GLU A N 1
ATOM 1611 C CA . GLU A 1 193 ? 25.837 12.587 -31.668 1.00 54.94 193 GLU A CA 1
ATOM 1612 C C . GLU A 1 193 ? 26.331 12.859 -33.108 1.00 54.94 193 GLU A C 1
ATOM 1614 O O . GLU A 1 193 ? 26.025 12.092 -34.023 1.00 54.94 193 GLU A O 1
ATOM 1619 N N . GLU A 1 194 ? 27.159 13.889 -33.341 1.00 53.03 194 GLU A N 1
ATOM 1620 C CA . GLU A 1 194 ? 27.773 14.119 -34.664 1.00 53.03 194 GLU A CA 1
ATOM 1621 C C . GLU A 1 194 ? 28.740 12.996 -35.082 1.00 53.03 194 GLU A C 1
ATOM 1623 O O . GLU A 1 194 ? 28.796 12.644 -36.266 1.00 53.03 194 GLU A O 1
ATOM 1628 N N . ASN A 1 195 ? 29.467 12.405 -34.128 1.00 50.34 195 ASN A N 1
ATOM 1629 C CA . ASN A 1 195 ? 30.382 11.291 -34.391 1.00 50.34 195 ASN A CA 1
ATOM 1630 C C . ASN A 1 195 ? 29.638 9.982 -34.717 1.00 50.34 195 ASN A C 1
ATOM 1632 O O . ASN A 1 195 ? 30.081 9.240 -35.596 1.00 50.34 195 ASN A O 1
ATOM 1636 N N . GLU A 1 196 ? 28.492 9.708 -34.083 1.00 47.22 196 GLU A N 1
ATOM 1637 C CA . GLU A 1 196 ? 27.628 8.571 -34.448 1.00 47.22 196 GLU A CA 1
ATOM 1638 C C . GLU A 1 19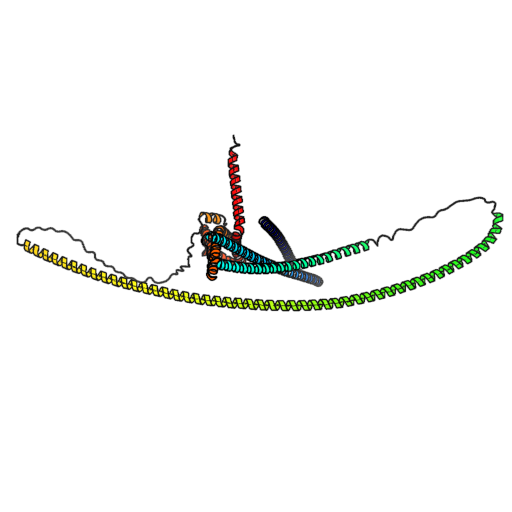6 ? 27.039 8.738 -35.857 1.00 47.22 196 GLU A C 1
ATOM 1640 O O . GLU A 1 196 ? 27.152 7.837 -36.690 1.00 47.22 196 GLU A O 1
ATOM 1645 N N . ILE A 1 197 ? 26.541 9.933 -36.193 1.00 54.12 197 ILE A N 1
ATOM 1646 C CA . ILE A 1 197 ? 25.988 10.227 -37.527 1.00 54.12 197 ILE A CA 1
ATOM 1647 C C . ILE A 1 197 ? 27.064 10.144 -38.628 1.00 54.12 197 ILE A C 1
ATOM 1649 O O . ILE A 1 197 ? 26.763 9.797 -39.777 1.00 54.12 197 ILE A O 1
ATOM 1653 N N . GLN A 1 198 ? 28.325 10.472 -38.323 1.00 44.81 198 GLN A N 1
ATOM 1654 C CA . GLN A 1 198 ? 29.432 10.291 -39.269 1.00 44.81 198 GLN A CA 1
ATOM 1655 C C . GLN A 1 198 ? 29.769 8.817 -39.510 1.00 44.81 198 GLN A C 1
ATOM 1657 O O . GLN A 1 198 ? 30.048 8.455 -40.655 1.00 44.81 198 GLN A O 1
ATOM 1662 N N . ASN A 1 199 ? 29.702 7.970 -38.483 1.00 45.81 199 ASN A N 1
ATOM 1663 C CA . ASN A 1 199 ? 29.973 6.539 -38.619 1.00 45.81 199 ASN A CA 1
ATOM 1664 C C . ASN A 1 199 ? 28.892 5.823 -39.448 1.00 45.81 199 ASN A C 1
ATOM 1666 O O . ASN A 1 199 ? 29.228 5.017 -40.320 1.00 45.81 199 ASN A O 1
ATOM 1670 N N . ASP A 1 200 ? 27.623 6.205 -39.297 1.00 45.75 200 ASP A N 1
ATOM 1671 C CA . ASP A 1 200 ? 26.523 5.644 -40.096 1.00 45.75 200 ASP A CA 1
ATOM 1672 C C . ASP A 1 200 ? 26.607 6.040 -41.583 1.00 45.75 200 ASP A C 1
ATOM 1674 O O . ASP A 1 200 ? 26.372 5.222 -42.476 1.00 45.75 200 ASP A O 1
ATOM 1678 N N . LYS A 1 201 ? 27.063 7.262 -41.892 1.00 48.38 201 LYS A N 1
ATOM 1679 C CA . LYS A 1 201 ? 27.285 7.708 -43.284 1.00 48.38 201 LYS A CA 1
ATOM 1680 C C . LYS A 1 201 ? 28.470 7.026 -43.973 1.00 48.38 201 LYS A C 1
ATOM 1682 O O . LYS A 1 201 ? 28.523 6.983 -45.205 1.00 48.38 201 LYS A O 1
ATOM 1687 N N . ILE A 1 202 ? 29.442 6.521 -43.216 1.00 49.47 202 ILE A N 1
ATOM 1688 C CA . ILE A 1 202 ? 30.573 5.751 -43.762 1.00 49.47 202 ILE A CA 1
ATOM 1689 C C . ILE A 1 202 ? 30.119 4.322 -44.123 1.00 49.47 202 ILE A C 1
ATOM 1691 O O . ILE A 1 202 ? 30.565 3.766 -45.131 1.00 49.47 202 ILE A O 1
ATOM 1695 N N . SER A 1 203 ? 29.166 3.771 -43.368 1.00 48.72 203 SER A N 1
ATOM 1696 C CA . SER A 1 203 ? 28.514 2.483 -43.643 1.00 48.72 203 SER A CA 1
ATOM 1697 C C . SER A 1 203 ? 27.656 2.513 -44.922 1.00 48.72 203 SER A C 1
ATOM 1699 O O . SER A 1 203 ? 27.792 1.640 -45.776 1.00 48.72 203 SER A O 1
ATOM 1701 N N . GLU A 1 204 ? 26.862 3.565 -45.155 1.00 46.12 204 GLU A N 1
ATOM 1702 C CA . GLU A 1 204 ? 26.036 3.663 -46.378 1.00 46.12 204 GLU A CA 1
ATOM 1703 C C . GLU A 1 204 ? 26.865 3.855 -47.665 1.00 46.12 204 GLU A C 1
ATOM 1705 O O . GLU A 1 204 ? 26.592 3.226 -48.687 1.00 46.12 204 GLU A O 1
ATOM 1710 N N . ASN A 1 205 ? 27.942 4.650 -47.626 1.00 48.00 205 ASN A N 1
ATOM 1711 C CA . ASN A 1 205 ? 28.785 4.890 -48.809 1.00 48.00 205 ASN A CA 1
ATOM 1712 C C . ASN A 1 205 ? 29.610 3.664 -49.248 1.00 48.00 205 ASN A C 1
ATOM 1714 O O . ASN A 1 205 ? 30.074 3.604 -50.390 1.00 48.00 205 ASN A O 1
ATOM 1718 N N . SER A 1 206 ? 29.828 2.696 -48.354 1.00 51.41 206 SER A N 1
ATOM 1719 C CA . SER A 1 206 ? 30.540 1.457 -48.689 1.00 51.41 206 SER A CA 1
ATOM 1720 C C . SER A 1 206 ? 29.635 0.431 -49.386 1.00 51.41 206 SER A C 1
ATOM 1722 O O . SER A 1 206 ? 30.121 -0.320 -50.233 1.00 51.41 206 SER A O 1
ATOM 1724 N N . LEU A 1 207 ? 28.321 0.472 -49.142 1.00 48.62 207 LEU A N 1
ATOM 1725 C CA . LEU A 1 207 ? 27.322 -0.345 -49.843 1.00 48.62 207 LEU A CA 1
ATOM 1726 C C . LEU A 1 207 ? 27.053 0.148 -51.278 1.00 48.62 207 LEU A C 1
ATOM 1728 O O . LEU A 1 207 ? 27.057 -0.661 -52.207 1.00 48.62 207 LEU A O 1
ATOM 1732 N N . ASP A 1 208 ? 26.953 1.463 -51.493 1.00 49.41 208 ASP A N 1
ATOM 1733 C CA . ASP A 1 208 ? 26.716 2.057 -52.824 1.00 49.41 208 ASP A CA 1
ATOM 1734 C C . ASP A 1 208 ? 27.877 1.839 -53.818 1.00 49.41 208 ASP A C 1
ATOM 1736 O O . ASP A 1 208 ? 27.680 1.791 -55.039 1.00 49.41 208 ASP A O 1
ATOM 1740 N N . ASN A 1 209 ? 29.111 1.705 -53.318 1.00 51.25 209 ASN A N 1
ATOM 1741 C CA . ASN A 1 209 ? 30.278 1.420 -54.158 1.00 51.25 209 ASN A CA 1
ATOM 1742 C C . ASN A 1 209 ? 30.344 -0.055 -54.584 1.00 51.25 209 ASN A C 1
ATOM 1744 O O . ASN A 1 209 ? 30.716 -0.337 -55.725 1.00 51.25 209 ASN A O 1
ATOM 1748 N N . LEU A 1 210 ? 29.911 -0.984 -53.725 1.00 51.31 210 LEU A N 1
ATOM 1749 C CA . LEU A 1 210 ? 29.844 -2.412 -54.056 1.00 51.31 210 LEU A CA 1
ATOM 1750 C C . LEU A 1 210 ? 28.758 -2.712 -55.103 1.00 51.31 210 LEU A C 1
ATOM 1752 O O . LEU A 1 210 ? 28.952 -3.569 -55.968 1.00 51.31 210 LEU A O 1
ATOM 1756 N N . GLU A 1 211 ? 27.648 -1.971 -55.087 1.00 48.91 211 GLU A N 1
ATOM 1757 C CA . GLU A 1 211 ? 26.562 -2.139 -56.061 1.00 48.91 211 GLU A CA 1
ATOM 1758 C C . GLU A 1 211 ? 26.938 -1.607 -57.462 1.00 48.91 211 GLU A C 1
ATOM 1760 O O . GLU A 1 211 ? 26.573 -2.195 -58.485 1.00 48.91 211 GLU A O 1
ATOM 1765 N N . LYS A 1 212 ? 27.763 -0.551 -57.536 1.00 56.12 212 LYS A N 1
ATOM 1766 C CA . LYS A 1 212 ? 28.302 -0.032 -58.809 1.00 56.12 212 LYS A CA 1
ATOM 1767 C C . LYS A 1 212 ? 29.365 -0.935 -59.434 1.00 56.12 212 LYS A C 1
ATOM 1769 O O . LYS A 1 212 ? 29.377 -1.073 -60.659 1.00 56.12 212 LYS A O 1
ATOM 1774 N N . GLU A 1 213 ? 30.222 -1.566 -58.632 1.00 53.56 213 GLU A N 1
ATOM 1775 C CA . GLU A 1 213 ? 31.228 -2.508 -59.145 1.00 53.56 213 GLU A CA 1
ATOM 1776 C C . GLU A 1 213 ? 30.587 -3.792 -59.694 1.00 53.56 213 GLU A C 1
ATOM 1778 O O . GLU A 1 213 ? 31.005 -4.294 -60.739 1.00 53.56 213 GLU A O 1
ATOM 1783 N N . TRP A 1 214 ? 29.498 -4.273 -59.085 1.00 50.38 214 TRP A N 1
ATOM 1784 C CA . TRP A 1 214 ? 28.743 -5.418 -59.610 1.00 50.38 214 TRP A CA 1
ATOM 1785 C C . TRP A 1 214 ? 27.989 -5.113 -60.915 1.00 50.38 214 TRP A C 1
ATOM 1787 O O . TRP A 1 214 ? 27.880 -5.981 -61.785 1.00 50.38 214 TRP A O 1
ATOM 1797 N N . GLY A 1 215 ? 27.519 -3.876 -61.103 1.00 45.72 215 GLY A N 1
ATOM 1798 C CA . GLY A 1 215 ? 26.851 -3.447 -62.337 1.00 45.72 215 GLY A CA 1
ATOM 1799 C C . GLY A 1 215 ? 27.774 -3.374 -63.562 1.00 45.72 215 GLY A C 1
ATOM 1800 O O . GLY A 1 215 ? 27.338 -3.660 -64.677 1.00 45.72 215 GLY A O 1
ATOM 1801 N N . GLN A 1 216 ? 29.056 -3.048 -63.371 1.00 49.34 216 GLN A N 1
ATOM 1802 C CA . GLN A 1 216 ? 30.027 -2.920 -64.468 1.00 49.34 216 GLN A CA 1
ATOM 1803 C C . GLN A 1 216 ? 30.588 -4.267 -64.945 1.00 49.34 216 GLN A C 1
ATOM 1805 O O . GLN A 1 216 ? 30.950 -4.404 -66.114 1.00 49.34 216 GLN A O 1
ATOM 1810 N N . ILE A 1 217 ? 30.605 -5.288 -64.085 1.00 48.84 217 ILE A N 1
ATOM 1811 C CA . ILE A 1 217 ? 31.088 -6.630 -64.447 1.00 48.84 217 ILE A CA 1
ATOM 1812 C C . ILE A 1 217 ? 30.107 -7.347 -65.395 1.00 48.84 217 ILE A C 1
ATOM 1814 O O . ILE A 1 217 ? 30.538 -8.125 -66.243 1.00 48.84 217 ILE A O 1
ATOM 1818 N N . ASN A 1 218 ? 28.811 -7.022 -65.345 1.00 45.31 218 ASN A N 1
ATOM 1819 C CA . ASN A 1 218 ? 27.799 -7.638 -66.213 1.00 45.31 218 ASN A CA 1
ATOM 1820 C C . ASN A 1 218 ? 27.631 -6.976 -67.594 1.00 45.31 218 ASN A C 1
ATOM 1822 O O . ASN A 1 218 ? 26.996 -7.569 -68.459 1.00 45.31 218 ASN A O 1
ATOM 1826 N N . GLN A 1 219 ? 28.204 -5.791 -67.842 1.00 43.00 219 GLN A N 1
ATOM 1827 C CA . GLN A 1 219 ? 28.109 -5.124 -69.154 1.00 43.00 219 GLN A CA 1
ATOM 1828 C C . GLN A 1 219 ? 29.219 -5.513 -70.143 1.00 43.00 219 GLN A C 1
ATOM 1830 O O . GLN A 1 219 ? 29.064 -5.296 -71.339 1.00 43.00 219 GLN A O 1
ATOM 1835 N N . ASN A 1 220 ? 30.303 -6.148 -69.688 1.00 41.78 220 ASN A N 1
ATOM 1836 C CA . ASN A 1 220 ? 31.449 -6.484 -70.545 1.00 41.78 220 ASN A CA 1
ATOM 1837 C C . ASN A 1 220 ? 31.379 -7.881 -71.197 1.00 41.78 220 ASN A C 1
ATOM 1839 O O . ASN A 1 220 ? 32.341 -8.297 -71.842 1.00 41.78 220 ASN A O 1
ATOM 1843 N N . CYS A 1 221 ? 30.264 -8.604 -71.058 1.00 39.00 221 CYS A N 1
ATOM 1844 C CA . CYS A 1 221 ? 30.121 -9.969 -71.582 1.00 39.00 221 CYS A CA 1
ATOM 1845 C C . CYS A 1 221 ? 29.318 -10.087 -72.894 1.00 39.00 221 CYS A C 1
ATOM 1847 O O . CYS A 1 221 ? 29.320 -11.171 -73.471 1.00 39.00 221 CYS A O 1
ATOM 1849 N N . ASP A 1 222 ? 28.715 -9.008 -73.414 1.00 36.56 222 ASP A N 1
ATOM 1850 C CA . ASP A 1 222 ? 27.763 -9.089 -74.544 1.00 36.56 222 ASP A CA 1
ATOM 1851 C C . ASP A 1 222 ? 28.208 -8.407 -75.863 1.00 36.56 222 ASP A C 1
ATOM 1853 O O . ASP A 1 222 ? 27.451 -8.397 -76.832 1.00 36.56 222 ASP A O 1
ATOM 1857 N N . GLU A 1 223 ? 29.434 -7.876 -75.975 1.00 37.41 223 GLU A N 1
ATOM 1858 C CA . GLU A 1 223 ? 29.829 -7.035 -77.132 1.00 37.41 223 GLU A CA 1
ATOM 1859 C C . GLU A 1 223 ? 30.831 -7.638 -78.142 1.00 37.41 223 GLU A C 1
ATOM 1861 O O . GLU A 1 223 ? 31.352 -6.907 -78.980 1.00 37.41 223 GLU A O 1
ATOM 1866 N N . ASN A 1 224 ? 31.085 -8.955 -78.161 1.00 38.03 224 ASN A N 1
ATOM 1867 C CA . ASN A 1 224 ? 32.130 -9.524 -79.042 1.00 38.03 224 ASN A CA 1
ATOM 1868 C C . ASN A 1 224 ? 31.698 -10.476 -80.173 1.00 38.03 224 ASN A C 1
ATOM 1870 O O . ASN A 1 224 ? 32.565 -11.092 -80.785 1.00 38.03 224 ASN A O 1
ATOM 1874 N N . ASP A 1 225 ? 30.412 -10.545 -80.537 1.00 37.00 225 ASP A N 1
ATOM 1875 C CA . ASP A 1 225 ? 29.936 -11.561 -81.500 1.00 37.00 225 ASP A CA 1
ATOM 1876 C C . ASP A 1 225 ? 29.250 -11.051 -82.780 1.00 37.00 225 ASP A C 1
ATOM 1878 O O . ASP A 1 225 ? 28.524 -11.802 -83.434 1.00 37.00 225 ASP A O 1
ATOM 1882 N N . GLN A 1 226 ? 29.498 -9.815 -83.232 1.00 34.94 226 GLN A N 1
ATOM 1883 C CA . GLN A 1 226 ? 29.031 -9.383 -84.560 1.00 34.94 226 GLN A CA 1
ATOM 1884 C C . GLN A 1 226 ? 29.955 -8.367 -85.235 1.00 34.94 226 GLN A C 1
ATOM 1886 O O . GLN A 1 226 ? 29.814 -7.175 -84.996 1.00 34.94 226 GLN A O 1
ATOM 1891 N N . GLN A 1 227 ? 30.823 -8.817 -86.154 1.00 32.88 227 GLN A N 1
ATOM 1892 C CA . GLN A 1 227 ? 31.186 -8.068 -87.374 1.00 32.88 227 GLN A CA 1
ATOM 1893 C C . GLN A 1 227 ? 32.123 -8.876 -88.289 1.00 32.88 227 GLN A C 1
ATOM 1895 O O . GLN A 1 227 ? 33.329 -8.934 -88.072 1.00 32.88 227 GLN A O 1
ATOM 1900 N N . ASN A 1 228 ? 31.576 -9.475 -89.353 1.00 31.12 228 ASN A N 1
ATOM 1901 C CA . ASN A 1 228 ? 32.300 -9.658 -90.617 1.00 31.12 228 ASN A CA 1
ATOM 1902 C C . ASN A 1 228 ? 31.358 -10.149 -91.722 1.00 31.12 228 ASN A C 1
ATOM 1904 O O . ASN A 1 228 ? 30.909 -11.293 -91.663 1.00 31.12 228 ASN A O 1
ATOM 1908 N N . SER A 1 229 ? 31.084 -9.311 -92.730 1.00 31.94 229 SER A N 1
ATOM 1909 C CA . SER A 1 229 ? 30.878 -9.692 -94.143 1.00 31.94 229 SER A CA 1
ATOM 1910 C C . SER A 1 229 ? 30.441 -8.497 -95.001 1.00 31.94 229 SER A C 1
ATOM 1912 O O . SER A 1 229 ? 29.686 -7.657 -94.525 1.00 31.94 229 SER A O 1
ATOM 1914 N N . GLN A 1 230 ? 30.804 -8.564 -96.294 1.00 30.30 230 GLN A N 1
ATOM 1915 C CA . GLN A 1 230 ? 30.474 -7.689 -97.446 1.00 30.30 230 GLN A CA 1
ATOM 1916 C C . GLN A 1 230 ? 31.553 -6.608 -97.712 1.00 30.30 230 GLN A C 1
ATOM 1918 O O . GLN A 1 230 ? 32.004 -5.959 -96.784 1.00 30.30 230 GLN A O 1
ATOM 1923 N N . GLU A 1 231 ? 32.113 -6.411 -98.916 1.00 31.03 231 GLU A N 1
ATOM 1924 C CA . GLU A 1 231 ? 31.561 -6.495 -100.280 1.00 31.03 231 GLU A CA 1
ATOM 1925 C C . GLU A 1 231 ? 32.626 -6.859 -101.356 1.00 31.03 231 GLU A C 1
ATOM 1927 O O . GLU A 1 231 ? 33.807 -6.539 -101.229 1.00 31.03 231 GLU A O 1
ATOM 1932 N N . ILE A 1 232 ? 32.175 -7.478 -102.459 1.00 31.55 232 ILE A N 1
ATOM 1933 C CA . ILE A 1 232 ? 32.841 -7.611 -103.776 1.00 31.55 232 ILE A CA 1
ATOM 1934 C C . ILE A 1 232 ? 31.829 -7.149 -104.841 1.00 31.55 232 ILE A C 1
ATOM 1936 O O . ILE A 1 232 ? 30.671 -7.552 -104.733 1.00 31.55 232 ILE A O 1
ATOM 1940 N N . ASN A 1 233 ? 32.262 -6.393 -105.869 1.00 28.97 233 ASN A N 1
ATOM 1941 C CA . ASN A 1 233 ? 31.888 -6.482 -107.312 1.00 28.97 233 ASN A CA 1
ATOM 1942 C C . ASN A 1 233 ? 32.403 -5.236 -108.087 1.00 28.97 233 ASN A C 1
ATOM 1944 O O . ASN A 1 233 ? 32.263 -4.129 -107.583 1.00 28.97 233 ASN A O 1
ATOM 1948 N N . ASN A 1 234 ? 33.216 -5.377 -109.156 1.00 30.19 234 ASN A N 1
ATOM 1949 C CA . ASN A 1 234 ? 32.884 -5.557 -110.603 1.00 30.19 234 ASN A CA 1
ATOM 1950 C C . ASN A 1 234 ? 32.165 -4.331 -111.220 1.00 30.19 234 ASN A C 1
ATOM 1952 O O . ASN A 1 234 ? 31.373 -3.713 -110.526 1.00 30.19 234 ASN A O 1
ATOM 1956 N N . SER A 1 235 ? 32.315 -3.890 -112.475 1.00 30.28 235 SER A N 1
ATOM 1957 C CA . SER A 1 235 ? 32.995 -4.291 -113.728 1.00 30.28 235 SER A CA 1
ATOM 1958 C C . SER A 1 235 ? 33.071 -3.023 -114.632 1.00 30.28 235 SER A C 1
ATOM 1960 O O . SER A 1 235 ? 32.712 -1.940 -114.174 1.00 30.28 235 SER A O 1
ATOM 1962 N N . ASP A 1 236 ? 33.719 -2.981 -115.802 1.00 30.66 236 ASP A N 1
ATOM 1963 C CA . ASP A 1 236 ? 33.131 -3.175 -117.155 1.00 30.66 236 ASP A CA 1
ATOM 1964 C C . ASP A 1 236 ? 34.181 -2.638 -118.168 1.00 30.66 236 ASP A C 1
ATOM 1966 O O . ASP A 1 236 ? 34.752 -1.567 -117.955 1.00 30.66 236 ASP A O 1
ATOM 1970 N N . ASP A 1 237 ? 34.696 -3.425 -119.115 1.00 31.05 237 ASP A N 1
ATOM 1971 C CA . ASP A 1 237 ? 34.182 -3.817 -120.448 1.00 31.05 237 ASP A CA 1
ATOM 1972 C C . ASP A 1 237 ? 34.739 -2.999 -121.644 1.00 31.05 237 ASP A C 1
ATOM 1974 O O . ASP A 1 237 ? 34.424 -1.835 -121.892 1.00 31.05 237 ASP A O 1
ATOM 1978 N N . ASP A 1 238 ? 35.584 -3.707 -122.406 1.00 32.97 238 ASP A N 1
ATOM 1979 C CA . ASP A 1 238 ? 35.610 -3.850 -123.866 1.00 32.97 238 ASP A CA 1
ATOM 1980 C C . ASP A 1 238 ? 35.624 -2.634 -124.792 1.00 32.97 238 ASP A C 1
ATOM 1982 O O . ASP A 1 238 ? 34.581 -2.141 -125.211 1.00 32.97 238 ASP A O 1
ATOM 1986 N N . LYS A 1 239 ? 36.815 -2.344 -125.352 1.00 36.53 239 LYS A N 1
ATOM 1987 C CA . LYS A 1 239 ? 36.956 -1.886 -126.747 1.00 36.53 239 LYS A CA 1
ATOM 1988 C C . LYS A 1 239 ? 38.263 -2.350 -127.419 1.00 36.53 239 LYS A C 1
ATOM 1990 O O . LYS A 1 239 ? 39.347 -1.860 -127.128 1.00 36.53 239 LYS A O 1
ATOM 1995 N N . ILE A 1 240 ? 38.076 -3.151 -128.474 1.00 41.97 240 ILE A N 1
ATOM 1996 C CA . ILE A 1 240 ? 38.784 -3.077 -129.771 1.00 41.97 240 ILE A CA 1
ATOM 1997 C C . ILE A 1 240 ? 39.926 -4.093 -129.998 1.00 41.97 240 ILE A C 1
ATOM 1999 O O . ILE A 1 240 ? 41.128 -3.840 -129.944 1.00 41.97 240 ILE A O 1
ATOM 2003 N N . TYR A 1 241 ? 39.442 -5.258 -130.417 1.00 41.47 241 TYR A N 1
ATOM 2004 C CA . TYR A 1 241 ? 40.059 -6.485 -130.918 1.00 41.47 241 TYR A CA 1
ATOM 2005 C C . TYR A 1 241 ? 40.894 -6.361 -132.222 1.00 41.47 241 TYR A C 1
ATOM 2007 O O . TYR A 1 241 ? 40.977 -7.312 -132.981 1.00 41.47 241 TYR A O 1
ATOM 2015 N N . ASN A 1 242 ? 41.545 -5.232 -132.534 1.00 43.62 242 ASN A N 1
ATOM 2016 C CA . ASN A 1 242 ? 42.367 -5.130 -133.767 1.00 43.62 242 ASN A CA 1
ATOM 2017 C C . ASN A 1 242 ? 43.754 -4.480 -133.591 1.00 43.62 242 ASN A C 1
ATOM 2019 O O . ASN A 1 242 ? 44.440 -4.194 -134.568 1.00 43.62 242 ASN A O 1
ATOM 2023 N N . ILE A 1 243 ? 44.210 -4.318 -132.343 1.00 46.03 243 ILE A N 1
ATOM 2024 C CA . ILE A 1 243 ? 45.587 -3.901 -131.990 1.00 46.03 243 ILE A CA 1
ATOM 2025 C C . ILE A 1 243 ? 46.426 -5.100 -131.464 1.00 46.03 243 ILE A C 1
ATOM 2027 O O . ILE A 1 243 ? 47.640 -5.011 -131.269 1.00 46.03 243 ILE A O 1
ATOM 2031 N N . LEU A 1 244 ? 45.796 -6.269 -131.297 1.00 43.56 244 LEU A N 1
ATOM 2032 C CA . LEU A 1 244 ? 46.314 -7.397 -130.515 1.00 43.56 244 LEU A CA 1
ATOM 2033 C C . LEU A 1 244 ? 47.432 -8.229 -131.165 1.00 43.56 244 LEU A C 1
ATOM 2035 O O . LEU A 1 244 ? 48.177 -8.852 -130.421 1.00 43.56 244 LEU A O 1
ATOM 2039 N N . GLN A 1 245 ? 47.657 -8.184 -132.482 1.00 46.25 245 GLN A N 1
ATOM 2040 C CA . GLN A 1 245 ? 48.736 -8.989 -133.087 1.00 46.25 245 GLN A CA 1
ATOM 2041 C C . GLN A 1 245 ? 50.114 -8.312 -133.157 1.00 46.25 245 GLN A C 1
ATOM 2043 O O . GLN A 1 245 ? 51.119 -9.008 -133.246 1.00 46.25 245 GLN A O 1
ATOM 2048 N N . ASN A 1 246 ? 50.204 -6.982 -133.045 1.00 45.91 246 ASN A N 1
ATOM 2049 C CA . ASN A 1 246 ? 51.502 -6.285 -132.975 1.00 45.91 246 ASN A CA 1
ATOM 2050 C C . ASN A 1 246 ? 51.922 -5.915 -131.539 1.00 45.91 246 ASN A C 1
ATOM 2052 O O . ASN A 1 246 ? 53.085 -5.589 -131.306 1.00 45.91 246 ASN A O 1
ATOM 2056 N N . GLN A 1 247 ? 51.017 -6.019 -130.558 1.00 47.19 247 GLN A N 1
ATOM 2057 C CA . GLN A 1 247 ? 51.332 -5.837 -129.134 1.00 47.19 247 GLN A CA 1
ATOM 2058 C C . GLN A 1 247 ? 51.803 -7.122 -128.433 1.00 47.19 247 GLN A C 1
ATOM 2060 O O . GLN A 1 247 ? 52.447 -7.026 -127.391 1.00 47.19 247 GLN A O 1
ATOM 2065 N N . GLU A 1 248 ? 51.538 -8.311 -128.978 1.00 47.69 248 GLU A N 1
ATOM 2066 C CA . GLU A 1 248 ? 51.917 -9.589 -128.349 1.00 47.69 248 GLU A CA 1
ATOM 2067 C C . GLU A 1 248 ? 53.442 -9.788 -128.281 1.00 47.69 248 GLU A C 1
ATOM 2069 O O . GLU A 1 248 ? 53.969 -10.252 -127.270 1.00 47.69 248 GLU A O 1
ATOM 2074 N N . MET A 1 249 ? 54.179 -9.303 -129.286 1.00 50.12 249 MET A N 1
ATOM 2075 C CA . MET A 1 249 ? 55.644 -9.393 -129.323 1.00 50.12 249 MET A CA 1
ATOM 2076 C C . MET A 1 249 ? 56.339 -8.376 -128.392 1.00 50.12 249 MET A C 1
ATOM 2078 O O . MET A 1 249 ? 57.394 -8.666 -127.832 1.00 50.12 249 MET A O 1
ATOM 2082 N N . GLN A 1 250 ? 55.743 -7.197 -128.161 1.00 51.19 250 GLN A N 1
ATOM 2083 C CA . GLN A 1 250 ? 56.256 -6.223 -127.182 1.00 51.19 250 GLN A CA 1
ATOM 2084 C C . GLN A 1 250 ? 55.841 -6.565 -125.742 1.00 51.19 250 GLN A C 1
ATOM 2086 O O . GLN A 1 250 ? 56.623 -6.345 -124.813 1.00 51.19 250 GLN A O 1
ATOM 2091 N N . LYS A 1 251 ? 54.664 -7.178 -125.546 1.00 51.38 251 LYS A N 1
ATOM 2092 C CA . LYS A 1 251 ? 54.216 -7.670 -124.236 1.00 51.38 251 LYS A CA 1
ATOM 2093 C C . LYS A 1 251 ? 55.084 -8.814 -123.722 1.00 51.38 251 LYS A C 1
ATOM 2095 O O . LYS A 1 251 ? 55.359 -8.826 -122.533 1.00 51.38 251 LYS A O 1
ATOM 2100 N N . GLN A 1 252 ? 55.598 -9.707 -124.569 1.00 51.69 252 GLN A N 1
ATOM 2101 C CA . GLN A 1 252 ? 56.487 -10.787 -124.113 1.00 51.69 252 GLN A CA 1
ATOM 2102 C C . GLN A 1 252 ? 57.827 -10.272 -123.548 1.00 51.69 252 GLN A C 1
ATOM 2104 O O . GLN A 1 252 ? 58.310 -10.782 -122.539 1.00 51.69 252 GLN A O 1
ATOM 2109 N N . ASN A 1 253 ? 58.384 -9.199 -124.121 1.00 52.56 253 ASN A N 1
ATOM 2110 C CA . ASN A 1 253 ? 59.608 -8.574 -123.604 1.00 52.56 253 ASN A CA 1
ATOM 2111 C C . ASN A 1 253 ? 59.361 -7.704 -122.358 1.00 52.56 253 ASN A C 1
ATOM 2113 O O . ASN A 1 253 ? 60.196 -7.687 -121.456 1.00 52.56 253 ASN A O 1
ATOM 2117 N N . GLN A 1 254 ? 58.205 -7.038 -122.246 1.00 50.94 254 GLN A N 1
ATOM 2118 C CA . GLN A 1 254 ? 57.823 -6.330 -121.014 1.00 50.94 254 GLN A CA 1
ATOM 2119 C C . GLN A 1 254 ? 57.413 -7.283 -119.879 1.00 50.94 254 GLN A C 1
ATOM 2121 O O . GLN A 1 254 ? 57.670 -6.977 -118.720 1.00 50.94 254 GLN A O 1
ATOM 2126 N N . TYR A 1 255 ? 56.836 -8.449 -120.183 1.00 52.38 255 TYR A N 1
ATOM 2127 C CA . TYR A 1 255 ? 56.449 -9.462 -119.194 1.00 52.38 255 TYR A CA 1
ATOM 2128 C C . TYR A 1 255 ? 57.668 -10.094 -118.512 1.00 52.38 255 TYR A C 1
ATOM 2130 O O . TYR A 1 255 ? 57.649 -10.328 -117.307 1.00 52.38 255 TYR A O 1
ATOM 2138 N N . ASN A 1 256 ? 58.766 -10.288 -119.248 1.00 53.19 256 ASN A N 1
ATOM 2139 C CA . ASN A 1 256 ? 60.013 -10.792 -118.670 1.00 53.19 256 ASN A CA 1
ATOM 2140 C C . ASN A 1 256 ? 60.698 -9.761 -117.754 1.00 53.19 256 ASN A C 1
ATOM 2142 O O . ASN A 1 256 ? 61.183 -10.135 -116.692 1.00 53.19 256 ASN A O 1
ATOM 2146 N N . ILE A 1 257 ? 60.669 -8.467 -118.100 1.00 55.69 257 ILE A N 1
ATOM 2147 C CA . ILE A 1 257 ? 61.215 -7.392 -117.246 1.00 55.69 257 ILE A CA 1
ATOM 2148 C C . ILE A 1 257 ? 60.322 -7.153 -116.015 1.00 55.69 257 ILE A C 1
ATOM 2150 O O . ILE A 1 257 ? 60.823 -6.960 -114.909 1.00 55.69 257 ILE A O 1
ATOM 2154 N N . LYS A 1 258 ? 58.996 -7.228 -116.179 1.00 53.16 258 LYS A N 1
ATOM 2155 C CA . LYS A 1 258 ? 58.032 -7.058 -115.086 1.00 53.16 258 LYS A CA 1
ATOM 2156 C C . LYS A 1 258 ? 58.069 -8.220 -114.092 1.00 53.16 258 LYS A C 1
ATOM 2158 O O . LYS A 1 258 ? 58.083 -7.971 -112.897 1.00 53.16 258 LYS A O 1
ATOM 2163 N N . ASN A 1 259 ? 58.209 -9.465 -114.555 1.00 55.50 259 ASN A N 1
ATOM 2164 C CA . ASN A 1 259 ? 58.370 -10.612 -113.655 1.00 55.50 259 ASN A CA 1
ATOM 2165 C C . ASN A 1 259 ? 59.677 -10.560 -112.855 1.00 55.50 259 ASN A C 1
ATOM 2167 O O . ASN A 1 259 ? 59.699 -11.001 -111.711 1.00 55.50 259 ASN A O 1
ATOM 2171 N N . GLN A 1 260 ? 60.756 -10.016 -113.422 1.00 55.69 260 GLN A N 1
ATOM 2172 C CA . GLN A 1 260 ? 62.024 -9.874 -112.704 1.00 55.69 260 GLN A CA 1
ATOM 2173 C C . GLN A 1 260 ? 61.941 -8.772 -111.632 1.00 55.69 260 GLN A C 1
ATOM 2175 O O . GLN A 1 260 ? 62.351 -8.999 -110.496 1.00 55.69 260 GLN A O 1
ATOM 2180 N N . SER A 1 261 ? 61.289 -7.645 -111.948 1.00 60.25 261 SER A N 1
ATOM 2181 C CA . SER A 1 261 ? 60.965 -6.586 -110.979 1.00 60.25 261 SER A CA 1
ATOM 2182 C C . SER A 1 261 ? 59.992 -7.054 -109.886 1.00 60.25 261 SER A C 1
ATOM 2184 O O . SER A 1 261 ? 60.168 -6.704 -108.724 1.00 60.25 261 SER A O 1
ATOM 2186 N N . ASP A 1 262 ? 58.984 -7.862 -110.226 1.00 57.00 262 ASP A N 1
ATOM 2187 C CA . ASP A 1 262 ? 58.003 -8.378 -109.264 1.00 57.00 262 ASP A CA 1
ATOM 2188 C C . ASP A 1 262 ? 58.624 -9.419 -108.317 1.00 57.00 262 ASP A C 1
ATOM 2190 O O . ASP A 1 262 ? 58.210 -9.530 -107.164 1.00 57.00 262 ASP A O 1
ATOM 2194 N N . ILE A 1 263 ? 59.633 -10.173 -108.770 1.00 67.12 263 ILE A N 1
ATOM 2195 C CA . ILE A 1 263 ? 60.393 -11.095 -107.914 1.00 67.12 263 ILE A CA 1
ATOM 2196 C C . ILE A 1 263 ? 61.293 -10.315 -106.946 1.00 67.12 263 ILE A C 1
ATOM 2198 O O . ILE A 1 263 ? 61.317 -10.641 -105.759 1.00 67.12 263 ILE A O 1
ATOM 2202 N N . GLU A 1 264 ? 61.975 -9.263 -107.407 1.00 64.50 264 GLU A N 1
ATOM 2203 C CA . GLU A 1 264 ? 62.796 -8.405 -106.540 1.00 64.50 264 GLU A CA 1
ATOM 2204 C C . GLU A 1 264 ? 61.948 -7.628 -105.521 1.00 64.50 264 GLU A C 1
ATOM 2206 O O . GLU A 1 264 ? 62.298 -7.597 -104.340 1.00 64.50 264 GLU A O 1
ATOM 2211 N N . SER A 1 265 ? 60.788 -7.096 -105.922 1.00 67.12 265 SER A N 1
ATOM 2212 C CA . SER A 1 265 ? 59.839 -6.471 -104.989 1.00 67.12 265 SER A CA 1
ATOM 2213 C C . SER A 1 265 ? 59.279 -7.465 -103.973 1.00 67.12 265 SER A C 1
ATOM 2215 O O . SER A 1 265 ? 59.202 -7.137 -102.793 1.00 67.12 265 SER A O 1
ATOM 2217 N N . LYS A 1 266 ? 58.934 -8.696 -104.373 1.00 68.81 266 LYS A N 1
ATOM 2218 C CA . LYS A 1 266 ? 58.478 -9.729 -103.422 1.00 68.81 266 LYS A CA 1
ATOM 2219 C C . LYS A 1 266 ? 59.575 -10.147 -102.443 1.00 68.81 266 LYS A C 1
ATOM 2221 O O . LYS A 1 266 ? 59.277 -10.419 -101.284 1.00 68.81 266 LYS A O 1
ATOM 2226 N N . TYR A 1 267 ? 60.831 -10.185 -102.886 1.00 70.12 267 TYR A N 1
ATOM 2227 C CA . TYR A 1 267 ? 61.964 -10.488 -102.014 1.00 70.12 267 TYR A CA 1
ATOM 2228 C C . TYR A 1 267 ? 62.230 -9.361 -101.004 1.00 70.12 267 TYR A C 1
ATOM 2230 O O . TYR A 1 267 ? 62.432 -9.640 -99.825 1.00 70.12 267 TYR A O 1
ATOM 2238 N N . GLN A 1 268 ? 62.150 -8.098 -101.436 1.00 68.00 268 GLN A N 1
ATOM 2239 C CA . GLN A 1 268 ? 62.234 -6.921 -100.559 1.00 68.00 268 GLN A CA 1
ATOM 2240 C C . GLN A 1 268 ? 61.092 -6.879 -99.531 1.00 68.00 268 GLN A C 1
ATOM 2242 O O . GLN A 1 268 ? 61.357 -6.717 -98.345 1.00 68.00 268 GLN A O 1
ATOM 2247 N N . ILE A 1 269 ? 59.847 -7.131 -99.953 1.00 70.06 269 ILE A N 1
ATOM 2248 C CA . ILE A 1 269 ? 58.682 -7.179 -99.052 1.00 70.06 269 ILE A CA 1
ATOM 2249 C C . ILE A 1 269 ? 58.833 -8.294 -98.009 1.00 70.06 269 ILE A C 1
ATOM 2251 O O . ILE A 1 269 ? 58.530 -8.083 -96.840 1.00 70.06 269 ILE A O 1
ATOM 2255 N N . ASN A 1 270 ? 59.339 -9.471 -98.392 1.00 67.12 270 ASN A N 1
ATOM 2256 C CA . ASN A 1 270 ? 59.595 -10.552 -97.433 1.00 67.12 270 ASN A CA 1
ATOM 2257 C C . ASN A 1 270 ? 60.722 -10.219 -96.443 1.00 67.12 270 ASN A C 1
ATOM 2259 O O . ASN A 1 270 ? 60.656 -10.632 -95.288 1.00 67.12 270 ASN A O 1
ATOM 2263 N N . LEU A 1 271 ? 61.744 -9.473 -96.869 1.00 69.31 271 LEU A N 1
ATOM 2264 C CA . LEU A 1 271 ? 62.795 -8.971 -95.979 1.00 69.31 271 LEU A CA 1
ATOM 2265 C C . LEU A 1 271 ? 62.250 -7.939 -94.983 1.00 69.31 271 LEU A C 1
ATOM 2267 O O . LEU A 1 271 ? 62.540 -8.036 -93.795 1.00 69.31 271 LEU A O 1
ATOM 2271 N N . GLU A 1 272 ? 61.421 -7.000 -95.439 1.00 68.81 272 GLU A N 1
ATOM 2272 C CA . GLU A 1 272 ? 60.762 -6.020 -94.565 1.00 68.81 272 GLU A CA 1
ATOM 2273 C C . GLU A 1 272 ? 59.767 -6.675 -93.600 1.00 68.81 272 GLU A C 1
ATOM 2275 O O . GLU A 1 272 ? 59.724 -6.308 -92.429 1.00 68.81 272 GLU A O 1
ATOM 2280 N N . LEU A 1 273 ? 59.004 -7.677 -94.047 1.00 66.75 273 LEU A N 1
ATOM 2281 C CA . LEU A 1 273 ? 58.095 -8.437 -93.184 1.00 66.75 273 LEU A CA 1
ATOM 2282 C C . LEU A 1 273 ? 58.850 -9.210 -92.098 1.00 66.75 273 LEU A C 1
ATOM 2284 O O . LEU A 1 273 ? 58.436 -9.171 -90.943 1.00 66.75 273 LEU A O 1
ATOM 2288 N N . ASN A 1 274 ? 59.969 -9.855 -92.439 1.00 66.00 274 ASN A N 1
ATOM 2289 C CA . ASN A 1 274 ? 60.787 -10.563 -91.452 1.00 66.00 274 ASN A CA 1
ATOM 2290 C C . ASN A 1 274 ? 61.426 -9.605 -90.438 1.00 66.00 274 ASN A C 1
ATOM 2292 O O . ASN A 1 274 ? 61.392 -9.890 -89.243 1.00 66.00 274 ASN A O 1
ATOM 2296 N N . ASN A 1 275 ? 61.942 -8.455 -90.883 1.00 68.88 275 ASN A N 1
ATOM 2297 C CA . ASN A 1 275 ? 62.506 -7.448 -89.978 1.00 68.88 275 ASN A CA 1
ATOM 2298 C C . ASN A 1 275 ? 61.426 -6.855 -89.054 1.00 68.88 275 ASN A C 1
ATOM 2300 O O . ASN A 1 275 ? 61.630 -6.759 -87.849 1.00 68.88 275 ASN A O 1
ATOM 2304 N N . ASN A 1 276 ? 60.238 -6.550 -89.588 1.00 68.81 276 ASN A N 1
ATOM 2305 C CA . ASN A 1 276 ? 59.108 -6.077 -88.784 1.00 68.81 276 ASN A CA 1
ATOM 2306 C C . ASN A 1 276 ? 58.632 -7.133 -87.774 1.00 68.81 276 ASN A C 1
ATOM 2308 O O . ASN A 1 276 ? 58.198 -6.785 -86.677 1.00 68.81 276 ASN A O 1
ATOM 2312 N N . GLN A 1 277 ? 58.711 -8.420 -88.121 1.00 71.19 277 GLN A N 1
ATOM 2313 C CA . GLN A 1 277 ? 58.357 -9.507 -87.214 1.00 71.19 277 GLN A CA 1
ATOM 2314 C C . GLN A 1 277 ? 59.402 -9.687 -86.101 1.00 71.19 277 GLN A C 1
ATOM 2316 O O . GLN A 1 277 ? 59.028 -9.941 -84.956 1.00 71.19 277 GLN A O 1
ATOM 2321 N N . GLU A 1 278 ? 60.694 -9.500 -86.388 1.00 69.62 278 GLU A N 1
ATOM 2322 C CA . GLU A 1 278 ? 61.733 -9.444 -85.352 1.00 69.62 278 GLU A CA 1
ATOM 2323 C C . GLU A 1 278 ? 61.542 -8.247 -84.411 1.00 69.62 278 GLU A C 1
ATOM 2325 O O . GLU A 1 278 ? 61.589 -8.431 -83.193 1.00 69.62 278 GLU A O 1
ATOM 2330 N N . ASP A 1 279 ? 61.231 -7.061 -84.938 1.00 72.31 279 ASP A N 1
ATOM 2331 C CA . ASP A 1 279 ? 60.965 -5.864 -84.128 1.00 72.31 279 ASP A CA 1
ATOM 2332 C C . ASP A 1 279 ? 59.712 -6.028 -83.249 1.00 72.31 279 ASP A C 1
ATOM 2334 O O . ASP A 1 279 ? 59.716 -5.661 -82.070 1.00 72.31 279 ASP A O 1
ATOM 2338 N N . GLN A 1 280 ? 58.644 -6.641 -83.773 1.00 71.12 280 GLN A N 1
ATOM 2339 C CA . GLN A 1 280 ? 57.444 -6.961 -82.990 1.00 71.12 280 GLN A CA 1
ATOM 2340 C C . GLN A 1 280 ? 57.727 -7.982 -81.884 1.00 71.12 280 GLN A C 1
ATOM 2342 O O . GLN A 1 280 ? 57.254 -7.810 -80.759 1.00 71.12 280 GLN A O 1
ATOM 2347 N N . ASN A 1 281 ? 58.530 -9.009 -82.170 1.00 73.06 281 ASN A N 1
ATOM 2348 C CA . ASN A 1 281 ? 58.919 -10.007 -81.176 1.00 73.06 281 ASN A CA 1
ATOM 2349 C C . ASN A 1 281 ? 59.810 -9.398 -80.080 1.00 73.06 281 ASN A C 1
ATOM 2351 O O . ASN A 1 281 ? 59.644 -9.725 -78.904 1.00 73.06 281 ASN A O 1
ATOM 2355 N N . GLN A 1 282 ? 60.725 -8.486 -80.429 1.00 73.50 282 GLN A N 1
ATOM 2356 C CA . GLN A 1 282 ? 61.544 -7.766 -79.447 1.00 73.50 282 GLN A CA 1
ATOM 2357 C C . GLN A 1 282 ? 60.697 -6.837 -78.574 1.00 73.50 282 GLN A C 1
ATOM 2359 O O . GLN A 1 282 ? 60.882 -6.815 -77.355 1.00 73.50 282 GLN A O 1
ATOM 2364 N N . LYS A 1 283 ? 59.724 -6.138 -79.169 1.00 75.56 283 LYS A N 1
ATOM 2365 C CA . LYS A 1 283 ? 58.783 -5.289 -78.435 1.00 75.56 283 LYS A CA 1
ATOM 2366 C C . LYS A 1 283 ? 57.916 -6.103 -77.469 1.00 75.56 283 LYS A C 1
ATOM 2368 O O . LYS A 1 283 ? 57.854 -5.760 -76.296 1.00 75.56 283 LYS A O 1
ATOM 2373 N N . GLN A 1 284 ? 57.361 -7.238 -77.905 1.00 73.06 284 GLN A N 1
ATOM 2374 C CA . GLN A 1 284 ? 56.625 -8.149 -77.015 1.00 73.06 284 GLN A CA 1
ATOM 2375 C C . GLN A 1 284 ? 57.495 -8.685 -75.872 1.00 73.06 284 GLN A C 1
ATOM 2377 O O . GLN A 1 284 ? 57.029 -8.807 -74.741 1.00 73.06 284 GLN A O 1
ATOM 2382 N N . LEU A 1 285 ? 58.768 -8.998 -76.132 1.00 74.06 285 LEU A N 1
ATOM 2383 C CA . LEU A 1 285 ? 59.685 -9.448 -75.084 1.00 74.06 285 LEU A CA 1
ATOM 2384 C C . LEU A 1 285 ? 59.968 -8.338 -74.057 1.00 74.06 285 LEU A C 1
ATOM 2386 O O . LEU A 1 285 ? 60.134 -8.627 -72.872 1.00 74.06 285 LEU A O 1
ATOM 2390 N N . GLN A 1 286 ? 60.034 -7.082 -74.501 1.00 74.56 286 GLN A N 1
ATOM 2391 C CA . GLN A 1 286 ? 60.232 -5.922 -73.637 1.00 74.56 286 GLN A CA 1
ATOM 2392 C C . GLN A 1 286 ? 58.975 -5.603 -72.816 1.00 74.56 286 GLN A C 1
ATOM 2394 O O . GLN A 1 286 ? 59.088 -5.415 -71.606 1.00 74.56 286 GLN A O 1
ATOM 2399 N N . ASP A 1 287 ? 57.793 -5.651 -73.433 1.00 73.56 287 ASP A N 1
ATOM 2400 C CA . ASP A 1 287 ? 56.505 -5.461 -72.757 1.00 73.56 287 ASP A CA 1
ATOM 2401 C C . ASP A 1 287 ? 56.271 -6.554 -71.697 1.00 73.56 287 ASP A C 1
ATOM 2403 O O . ASP A 1 287 ? 55.866 -6.264 -70.573 1.00 73.56 287 ASP A O 1
ATOM 2407 N N . ASN A 1 288 ? 56.631 -7.808 -71.995 1.00 74.19 288 ASN A N 1
ATOM 2408 C CA . ASN A 1 288 ? 56.555 -8.908 -71.029 1.00 74.19 288 ASN A CA 1
ATOM 2409 C C . ASN A 1 288 ? 57.515 -8.734 -69.841 1.00 74.19 288 ASN A C 1
ATOM 2411 O O . ASN A 1 288 ? 57.182 -9.138 -68.728 1.00 74.19 288 ASN A O 1
ATOM 2415 N N . LYS A 1 289 ? 58.698 -8.142 -70.053 1.00 75.38 289 LYS A N 1
ATOM 2416 C CA . LYS A 1 289 ? 59.638 -7.838 -68.961 1.00 75.38 289 LYS A CA 1
ATOM 2417 C C . LYS A 1 289 ? 59.127 -6.710 -68.071 1.00 75.38 289 LYS A C 1
ATOM 2419 O O . LYS A 1 289 ? 59.211 -6.854 -66.857 1.00 75.38 289 LYS A O 1
ATOM 2424 N N . LEU A 1 290 ? 58.571 -5.648 -68.660 1.00 73.44 290 LEU A N 1
ATOM 2425 C CA . LEU A 1 290 ? 57.938 -4.569 -67.896 1.00 73.44 290 LEU A CA 1
ATOM 2426 C C . LEU A 1 290 ? 56.788 -5.112 -67.040 1.00 73.44 290 LEU A C 1
ATOM 2428 O O . LEU A 1 290 ? 56.742 -4.870 -65.842 1.00 73.44 290 LEU A O 1
ATOM 2432 N N . ASN A 1 291 ? 55.926 -5.941 -67.633 1.00 75.56 291 ASN A N 1
ATOM 2433 C CA . ASN A 1 291 ? 54.781 -6.511 -66.928 1.00 75.56 291 ASN A CA 1
ATOM 2434 C C . ASN A 1 291 ? 55.209 -7.438 -65.769 1.00 75.56 291 ASN A C 1
ATOM 2436 O O . ASN A 1 291 ? 54.588 -7.457 -64.712 1.00 75.56 291 ASN A O 1
ATOM 2440 N N . GLN A 1 292 ? 56.309 -8.186 -65.922 1.00 73.62 292 GLN A N 1
ATOM 2441 C CA . GLN A 1 292 ? 56.871 -8.988 -64.826 1.00 73.62 292 GLN A CA 1
ATOM 2442 C C . GLN A 1 292 ? 57.445 -8.133 -63.687 1.00 73.62 292 GLN A C 1
ATOM 2444 O O . GLN A 1 292 ? 57.338 -8.528 -62.525 1.00 73.62 292 GLN A O 1
ATOM 2449 N N . GLU A 1 293 ? 58.044 -6.984 -63.999 1.00 77.62 293 GLU A N 1
ATOM 2450 C CA . GLU A 1 293 ? 58.571 -6.048 -63.002 1.00 77.62 293 GLU A CA 1
ATOM 2451 C C . GLU A 1 293 ? 57.434 -5.350 -62.238 1.00 77.62 293 GLU A C 1
ATOM 2453 O O . GLU A 1 293 ? 57.477 -5.276 -61.009 1.00 77.62 293 GLU A O 1
ATOM 2458 N N . ASP A 1 294 ? 56.360 -4.967 -62.932 1.00 77.25 294 ASP A N 1
ATOM 2459 C CA . ASP A 1 294 ? 55.154 -4.399 -62.320 1.00 77.25 294 ASP A CA 1
ATOM 2460 C C . ASP A 1 294 ? 54.457 -5.398 -61.383 1.00 77.25 294 ASP A C 1
ATOM 2462 O O . ASP A 1 294 ? 54.096 -5.043 -60.259 1.00 77.25 294 ASP A O 1
ATOM 2466 N N . ILE A 1 295 ? 54.338 -6.671 -61.783 1.00 78.19 295 ILE A N 1
ATOM 2467 C CA . ILE A 1 295 ? 53.782 -7.736 -60.928 1.00 78.19 295 ILE A CA 1
ATOM 2468 C C . ILE A 1 295 ? 54.650 -7.954 -59.679 1.00 78.19 295 ILE A C 1
ATOM 2470 O O . ILE A 1 295 ? 54.126 -8.154 -58.579 1.00 78.19 295 ILE A O 1
ATOM 2474 N N . LEU A 1 296 ? 55.979 -7.912 -59.820 1.00 79.44 296 LEU A N 1
ATOM 2475 C CA . LEU A 1 296 ? 56.894 -8.068 -58.690 1.00 79.44 296 LEU A CA 1
ATOM 2476 C C . LEU A 1 296 ? 56.771 -6.900 -57.702 1.00 79.44 296 LEU A C 1
ATOM 2478 O O . LEU A 1 296 ? 56.723 -7.135 -56.493 1.00 79.44 296 LEU A O 1
ATOM 2482 N N . ASN A 1 297 ? 56.667 -5.669 -58.204 1.00 80.56 297 ASN A N 1
ATOM 2483 C CA . ASN A 1 297 ? 56.484 -4.475 -57.379 1.00 80.56 297 ASN A CA 1
ATOM 2484 C C . ASN A 1 297 ? 55.128 -4.498 -56.655 1.00 80.56 297 ASN A C 1
ATOM 2486 O O . ASN A 1 297 ? 55.085 -4.326 -55.439 1.00 80.56 297 ASN A O 1
ATOM 2490 N N . GLN A 1 298 ? 54.040 -4.852 -57.351 1.00 79.44 298 GLN A N 1
ATOM 2491 C CA . GLN A 1 298 ? 52.719 -5.025 -56.730 1.00 79.44 298 GLN A CA 1
ATOM 2492 C C . GLN A 1 298 ? 52.728 -6.096 -55.630 1.00 79.44 298 GLN A C 1
ATOM 2494 O O . GLN A 1 298 ? 52.120 -5.913 -54.574 1.00 79.44 298 GLN A O 1
ATOM 2499 N N . SER A 1 299 ? 53.448 -7.205 -55.832 1.00 80.56 299 SER A N 1
ATOM 2500 C CA . SER A 1 299 ? 53.591 -8.247 -54.809 1.00 80.56 299 SER A CA 1
ATOM 2501 C C . SER A 1 299 ? 54.371 -7.758 -53.580 1.00 80.56 299 SER A C 1
ATOM 2503 O O . SER A 1 299 ? 54.039 -8.122 -52.448 1.00 80.56 299 SER A O 1
ATOM 2505 N N . GLN A 1 300 ? 55.396 -6.922 -53.760 1.00 83.56 300 GLN A N 1
ATOM 2506 C CA . GLN A 1 300 ? 56.145 -6.331 -52.645 1.00 83.56 300 GLN A CA 1
ATOM 2507 C C . GLN A 1 300 ? 55.293 -5.336 -51.849 1.00 83.56 300 GLN A C 1
ATOM 2509 O O . GLN A 1 300 ? 55.276 -5.417 -50.617 1.00 83.56 300 GLN A O 1
ATOM 2514 N N . ASP A 1 301 ? 54.521 -4.491 -52.533 1.00 84.38 301 ASP A N 1
ATOM 2515 C CA . ASP A 1 301 ? 53.604 -3.541 -51.900 1.00 84.38 301 ASP A CA 1
ATOM 2516 C C . ASP A 1 301 ? 52.508 -4.263 -51.105 1.00 84.38 301 ASP A C 1
ATOM 2518 O O . ASP A 1 301 ? 52.261 -3.935 -49.943 1.00 84.38 301 ASP A O 1
ATOM 2522 N N . GLN A 1 302 ? 51.914 -5.324 -51.663 1.00 80.12 302 GLN A N 1
ATOM 2523 C CA . GLN A 1 302 ? 50.927 -6.147 -50.952 1.00 80.12 302 GLN A CA 1
ATOM 2524 C C . GLN A 1 302 ? 51.509 -6.798 -49.691 1.00 80.12 302 GLN A C 1
ATOM 2526 O O . GLN A 1 302 ? 50.865 -6.801 -48.641 1.00 80.12 302 GLN A O 1
ATOM 2531 N N . ASN A 1 303 ? 52.745 -7.301 -49.754 1.00 81.25 303 ASN A N 1
ATOM 2532 C CA . ASN A 1 303 ? 53.425 -7.860 -48.584 1.00 81.25 303 ASN A CA 1
ATOM 2533 C C . ASN A 1 303 ? 53.717 -6.794 -47.513 1.00 81.25 303 ASN A C 1
ATOM 2535 O O . ASN A 1 303 ? 53.694 -7.092 -46.316 1.00 81.25 303 ASN A O 1
ATOM 2539 N N . GLN A 1 304 ? 54.004 -5.554 -47.915 1.00 82.50 304 GLN A N 1
ATOM 2540 C CA . GLN A 1 304 ? 54.217 -4.449 -46.984 1.00 82.50 304 GLN A CA 1
ATOM 2541 C C . GLN A 1 304 ? 52.903 -3.993 -46.335 1.00 82.50 304 GLN A C 1
ATOM 2543 O O . GLN A 1 304 ? 52.872 -3.791 -45.120 1.00 82.50 304 GLN A O 1
ATOM 2548 N N . ILE A 1 305 ? 51.812 -3.927 -47.102 1.00 84.38 305 ILE A N 1
ATOM 2549 C CA . ILE A 1 305 ? 50.462 -3.652 -46.590 1.00 84.38 305 ILE A CA 1
ATOM 2550 C C . ILE A 1 305 ? 50.047 -4.729 -45.580 1.00 84.38 305 ILE A C 1
ATOM 2552 O O . ILE A 1 305 ? 49.642 -4.396 -44.470 1.00 84.38 305 ILE A O 1
ATOM 2556 N N . GLN A 1 306 ? 50.239 -6.014 -45.897 1.00 82.44 306 GLN A N 1
ATOM 2557 C CA . GLN A 1 306 ? 49.937 -7.107 -44.964 1.00 82.44 306 GLN A CA 1
ATOM 2558 C C . GLN A 1 306 ? 50.737 -7.002 -43.659 1.00 82.44 306 GLN A C 1
ATOM 2560 O O . GLN A 1 306 ? 50.181 -7.187 -42.579 1.00 82.44 306 GLN A O 1
ATOM 2565 N N . LYS A 1 307 ? 52.030 -6.658 -43.723 1.00 85.06 307 LYS A N 1
ATOM 2566 C CA . LYS A 1 307 ? 52.843 -6.439 -42.514 1.00 85.06 307 LYS A CA 1
ATOM 2567 C C . LYS A 1 307 ? 52.345 -5.262 -41.678 1.00 85.06 307 LYS A C 1
ATOM 2569 O O . LYS A 1 307 ? 52.347 -5.359 -40.452 1.00 85.06 307 LYS A O 1
ATOM 2574 N N . ASN A 1 308 ? 51.931 -4.172 -42.320 1.00 84.62 308 ASN A N 1
ATOM 2575 C CA . ASN A 1 308 ? 51.380 -3.013 -41.625 1.00 84.62 308 ASN A CA 1
ATOM 2576 C C . ASN A 1 308 ? 50.046 -3.357 -40.951 1.00 84.62 308 ASN A C 1
ATOM 2578 O O . ASN A 1 308 ? 49.881 -3.032 -39.780 1.00 84.62 308 ASN A O 1
ATOM 2582 N N . ASN A 1 309 ? 49.167 -4.100 -41.629 1.00 83.69 309 ASN A N 1
ATOM 2583 C CA . ASN A 1 309 ? 47.892 -4.547 -41.064 1.00 83.69 309 ASN A CA 1
ATOM 2584 C C . ASN A 1 309 ? 48.098 -5.469 -39.854 1.00 83.69 309 ASN A C 1
ATOM 2586 O O . ASN A 1 309 ? 47.502 -5.238 -38.812 1.00 83.69 309 ASN A O 1
ATOM 2590 N N . ILE A 1 310 ? 49.022 -6.435 -39.929 1.00 86.44 310 ILE A N 1
ATOM 2591 C CA . ILE A 1 310 ? 49.342 -7.320 -38.791 1.00 86.44 310 ILE A CA 1
ATOM 2592 C C . ILE A 1 310 ? 49.886 -6.527 -37.592 1.00 86.44 310 ILE A C 1
ATOM 2594 O O . ILE A 1 310 ? 49.616 -6.864 -36.438 1.00 86.44 310 ILE A O 1
ATOM 2598 N N . ASN A 1 311 ? 50.696 -5.493 -37.835 1.00 83.94 311 ASN A N 1
ATOM 2599 C CA . ASN A 1 311 ? 51.202 -4.644 -36.757 1.00 83.94 311 ASN A CA 1
ATOM 2600 C C . ASN A 1 311 ? 50.095 -3.768 -36.160 1.00 83.94 311 ASN A C 1
ATOM 2602 O O . ASN A 1 311 ? 50.070 -3.590 -34.944 1.00 83.94 311 ASN A O 1
ATOM 2606 N N . GLN A 1 312 ? 49.181 -3.266 -36.991 1.00 85.88 312 GLN A N 1
ATOM 2607 C CA . GL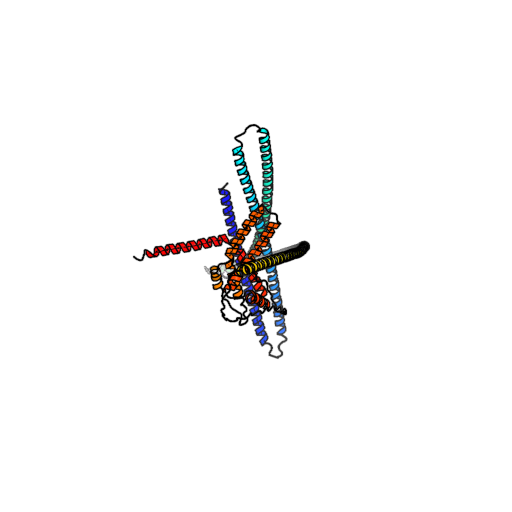N A 1 312 ? 48.020 -2.510 -36.538 1.00 85.88 312 GLN A CA 1
ATOM 2608 C C . GLN A 1 312 ? 47.096 -3.386 -35.684 1.00 85.88 312 GLN A C 1
ATOM 2610 O O . GLN A 1 312 ? 46.827 -3.027 -34.546 1.00 85.88 312 GLN A O 1
ATOM 2615 N N . GLU A 1 313 ? 46.750 -4.593 -36.142 1.00 86.06 313 GLU A N 1
ATOM 2616 C CA . GLU A 1 313 ? 45.938 -5.554 -35.380 1.00 86.06 313 GLU A CA 1
ATOM 2617 C C . GLU A 1 313 ? 46.561 -5.910 -34.022 1.00 86.06 313 GLU A C 1
ATOM 2619 O O . GLU A 1 313 ? 45.856 -6.079 -33.028 1.00 86.06 313 GLU A O 1
ATOM 2624 N N . LYS A 1 314 ? 47.896 -6.009 -33.941 1.00 87.38 314 LYS A N 1
ATOM 2625 C CA . LYS A 1 314 ? 48.593 -6.227 -32.663 1.00 87.38 314 LYS A CA 1
ATOM 2626 C C . LYS A 1 314 ? 48.474 -5.034 -31.721 1.00 87.38 314 LYS A C 1
ATOM 2628 O O . LYS A 1 314 ? 48.291 -5.244 -30.523 1.00 87.38 314 LYS A O 1
ATOM 2633 N N . ASN A 1 315 ? 48.595 -3.817 -32.244 1.00 85.25 315 ASN A N 1
ATOM 2634 C CA . ASN A 1 315 ? 48.450 -2.600 -31.450 1.00 85.25 315 ASN A CA 1
ATOM 2635 C C . ASN A 1 315 ? 47.005 -2.435 -30.969 1.00 85.25 315 ASN A C 1
ATOM 2637 O O . ASN A 1 315 ? 46.790 -2.150 -29.793 1.00 85.25 315 ASN A O 1
ATOM 2641 N N . ASP A 1 316 ? 46.033 -2.693 -31.843 1.00 83.06 316 ASP A N 1
ATOM 2642 C CA . ASP A 1 316 ? 44.609 -2.625 -31.521 1.00 83.06 316 ASP A CA 1
ATOM 2643 C C . ASP A 1 316 ? 44.251 -3.672 -30.463 1.00 83.06 316 ASP A C 1
ATOM 2645 O O . ASP A 1 316 ? 43.610 -3.353 -29.464 1.00 83.06 316 ASP A O 1
ATOM 2649 N N . LYS A 1 317 ? 44.761 -4.904 -30.598 1.00 89.19 317 LYS A N 1
ATOM 2650 C CA . LYS A 1 317 ? 44.594 -5.941 -29.575 1.00 89.19 317 LYS A CA 1
ATOM 2651 C C . LYS A 1 317 ? 45.184 -5.523 -28.227 1.00 89.19 317 LYS A C 1
ATOM 2653 O O . LYS A 1 317 ? 44.541 -5.705 -27.201 1.00 89.19 317 LYS A O 1
ATOM 2658 N N . GLN A 1 318 ? 46.381 -4.936 -28.218 1.00 89.62 318 GLN A N 1
ATOM 2659 C CA . GLN A 1 318 ? 47.002 -4.458 -26.984 1.00 89.62 318 GLN A CA 1
ATOM 2660 C C . GLN A 1 318 ? 46.202 -3.310 -26.342 1.00 89.62 318 GLN A C 1
ATOM 2662 O O . GLN A 1 318 ? 46.099 -3.258 -25.117 1.00 89.62 318 GLN A O 1
ATOM 2667 N N . ALA A 1 319 ? 45.622 -2.414 -27.144 1.00 83.62 319 ALA A N 1
ATOM 2668 C CA . ALA A 1 319 ? 44.747 -1.352 -26.655 1.00 83.62 319 ALA A CA 1
ATOM 2669 C C . ALA A 1 319 ? 43.444 -1.918 -26.065 1.00 83.62 319 ALA A C 1
ATOM 2671 O O . ALA A 1 319 ? 43.041 -1.508 -24.978 1.00 83.62 319 ALA A O 1
ATOM 2672 N N . ILE A 1 320 ? 42.831 -2.907 -26.724 1.00 86.00 320 ILE A N 1
ATOM 2673 C CA . ILE A 1 320 ? 41.638 -3.608 -26.224 1.00 86.00 320 ILE A CA 1
ATOM 2674 C C . ILE A 1 320 ? 41.940 -4.316 -24.898 1.00 86.00 320 ILE A C 1
ATOM 2676 O O . ILE A 1 320 ? 41.183 -4.164 -23.942 1.00 86.00 320 ILE A O 1
ATOM 2680 N N . ASP A 1 321 ? 43.063 -5.033 -24.800 1.00 88.50 321 ASP A N 1
ATOM 2681 C CA . ASP A 1 321 ? 43.467 -5.717 -23.566 1.00 88.50 321 ASP A CA 1
ATOM 2682 C C . ASP A 1 321 ? 43.680 -4.718 -22.408 1.00 88.50 321 ASP A C 1
ATOM 2684 O O . ASP A 1 321 ? 43.301 -4.991 -21.268 1.00 88.50 321 ASP A O 1
ATOM 2688 N N . GLN A 1 322 ? 44.228 -3.527 -22.689 1.00 88.50 322 GLN A N 1
ATOM 2689 C CA . GLN A 1 322 ? 44.362 -2.454 -21.696 1.00 88.50 322 GLN A CA 1
ATOM 2690 C C . GLN A 1 322 ? 43.004 -1.902 -21.250 1.00 88.50 322 GLN A C 1
ATOM 2692 O O . GLN A 1 322 ? 42.779 -1.748 -20.050 1.00 88.50 322 GLN A O 1
ATOM 2697 N N . VAL A 1 323 ? 42.091 -1.630 -22.186 1.00 85.25 323 VAL A N 1
ATOM 2698 C CA . VAL A 1 323 ? 40.736 -1.149 -21.872 1.00 85.25 323 VAL A CA 1
ATOM 2699 C C . VAL A 1 323 ? 39.971 -2.181 -21.043 1.00 85.25 323 VAL A C 1
ATOM 2701 O O . VAL A 1 323 ? 39.387 -1.823 -20.023 1.00 85.25 323 VAL A O 1
ATOM 2704 N N . ASN A 1 324 ? 40.042 -3.463 -21.405 1.00 83.06 324 ASN A N 1
ATOM 2705 C CA . ASN A 1 324 ? 39.403 -4.541 -20.648 1.00 83.06 324 ASN A CA 1
ATOM 2706 C C . ASN A 1 324 ? 39.955 -4.637 -19.220 1.00 83.06 324 ASN A C 1
ATOM 2708 O O . ASN A 1 324 ? 39.178 -4.745 -18.275 1.00 83.06 324 ASN A O 1
ATOM 2712 N N . SER A 1 325 ? 41.273 -4.498 -19.039 1.00 89.38 325 SER A N 1
ATOM 2713 C CA . SER A 1 325 ? 41.878 -4.453 -17.702 1.00 89.38 325 SER A CA 1
ATOM 2714 C C . SER A 1 325 ? 41.380 -3.265 -16.869 1.00 89.38 325 SER A C 1
ATOM 2716 O O . SER A 1 325 ? 41.176 -3.418 -15.664 1.00 89.38 325 SER A O 1
ATOM 2718 N N . TYR A 1 326 ? 41.170 -2.092 -17.478 1.00 86.75 326 TYR A N 1
ATOM 2719 C CA . TYR A 1 326 ? 40.590 -0.936 -16.785 1.00 86.75 326 TYR A CA 1
ATOM 2720 C C . TYR A 1 326 ? 39.118 -1.159 -16.416 1.00 86.75 326 TYR A C 1
ATOM 2722 O O . TYR A 1 326 ? 38.708 -0.791 -15.315 1.00 86.75 326 TYR A O 1
ATOM 2730 N N . ILE A 1 327 ? 38.333 -1.784 -17.298 1.00 83.44 327 ILE A N 1
ATOM 2731 C CA . ILE A 1 327 ? 36.927 -2.124 -17.038 1.00 83.44 327 ILE A CA 1
ATOM 2732 C C . ILE A 1 327 ? 36.815 -3.128 -15.885 1.00 83.44 327 ILE A C 1
ATOM 2734 O O . ILE A 1 327 ? 35.975 -2.946 -15.001 1.00 83.44 327 ILE A O 1
ATOM 2738 N N . GLU A 1 328 ? 37.664 -4.159 -15.854 1.00 87.69 328 GLU A N 1
ATOM 2739 C CA . GLU A 1 328 ? 37.698 -5.138 -14.761 1.00 87.69 328 GLU A CA 1
ATOM 2740 C C . GLU A 1 328 ? 38.031 -4.474 -13.421 1.00 87.69 328 GLU A C 1
ATOM 2742 O O . GLU A 1 328 ? 37.325 -4.697 -12.435 1.00 87.69 328 GLU A O 1
ATOM 2747 N N . GLN A 1 329 ? 39.046 -3.602 -13.393 1.00 90.06 329 GLN A N 1
ATOM 2748 C CA . GLN A 1 329 ? 39.418 -2.868 -12.185 1.00 90.06 329 GLN A CA 1
ATOM 2749 C C . GLN A 1 329 ? 38.283 -1.952 -11.704 1.00 90.06 329 GLN A C 1
ATOM 2751 O O . GLN A 1 329 ? 37.908 -1.999 -10.535 1.00 90.06 329 GLN A O 1
ATOM 2756 N N . TYR A 1 330 ? 37.682 -1.170 -12.603 1.00 87.25 330 TYR A N 1
ATOM 2757 C CA . TYR A 1 330 ? 36.569 -0.280 -12.263 1.00 87.25 330 TYR A CA 1
ATOM 2758 C C . TYR A 1 330 ? 35.341 -1.049 -11.751 1.00 87.25 330 TYR A C 1
ATOM 2760 O O . TYR A 1 330 ? 34.689 -0.638 -10.791 1.00 87.25 330 TYR A O 1
ATOM 2768 N N . SER A 1 331 ? 35.051 -2.209 -12.347 1.00 82.62 331 SER A N 1
ATOM 2769 C CA . SER A 1 331 ? 33.970 -3.095 -11.900 1.00 82.62 331 SER A CA 1
ATOM 2770 C C . SER A 1 331 ? 34.233 -3.658 -10.501 1.00 82.62 331 SER A C 1
ATOM 2772 O O . SER A 1 331 ? 33.304 -3.797 -9.701 1.00 82.62 331 SER A O 1
ATOM 2774 N N . GLN A 1 332 ? 35.493 -3.968 -10.182 1.00 88.00 332 GLN A N 1
ATOM 2775 C CA . GLN A 1 332 ? 35.886 -4.413 -8.849 1.00 88.00 332 GLN A CA 1
ATOM 2776 C C . GLN A 1 332 ? 35.747 -3.288 -7.812 1.00 88.00 332 GLN A C 1
ATOM 2778 O O . GLN A 1 332 ? 35.142 -3.518 -6.764 1.00 88.00 332 GLN A O 1
ATOM 2783 N N . ASP A 1 333 ? 36.208 -2.076 -8.127 1.00 86.69 333 ASP A N 1
ATOM 2784 C CA . ASP A 1 333 ? 36.094 -0.905 -7.247 1.00 86.69 333 ASP A CA 1
ATOM 2785 C C . ASP A 1 333 ? 34.620 -0.564 -6.949 1.00 86.69 333 ASP A C 1
ATOM 2787 O O . ASP A 1 333 ? 34.244 -0.349 -5.793 1.00 86.69 333 ASP A O 1
ATOM 2791 N N . LEU A 1 334 ? 33.747 -0.610 -7.965 1.00 80.94 334 LEU A N 1
ATOM 2792 C CA . LEU A 1 334 ? 32.298 -0.437 -7.793 1.00 80.94 334 LEU A CA 1
ATOM 2793 C C . LEU A 1 334 ? 31.694 -1.500 -6.870 1.00 80.94 334 LEU A C 1
ATOM 2795 O O . LEU A 1 334 ? 30.879 -1.183 -6.000 1.00 80.94 334 LEU A O 1
ATOM 2799 N N . LYS A 1 335 ? 32.105 -2.764 -7.021 1.00 86.75 335 LYS A N 1
ATOM 2800 C CA . LYS A 1 335 ? 31.632 -3.864 -6.173 1.00 86.75 335 LYS A CA 1
ATOM 2801 C C . LYS A 1 335 ? 32.082 -3.691 -4.722 1.00 86.75 335 LYS A C 1
ATOM 2803 O O . LYS A 1 335 ? 31.310 -3.962 -3.802 1.00 86.75 335 LYS A O 1
ATOM 2808 N N . GLU A 1 336 ? 33.307 -3.225 -4.496 1.00 89.25 336 GLU A N 1
ATOM 2809 C CA . GLU A 1 336 ? 33.819 -2.916 -3.157 1.00 89.25 336 GLU A CA 1
ATOM 2810 C C . GLU A 1 336 ? 33.079 -1.729 -2.524 1.00 89.25 336 GLU A C 1
ATOM 2812 O O . GLU A 1 336 ? 32.676 -1.811 -1.358 1.00 89.25 336 GLU A O 1
ATOM 2817 N N . GLN A 1 337 ? 32.799 -0.675 -3.296 1.00 84.31 337 GLN A N 1
ATOM 2818 C CA . GLN A 1 337 ? 32.012 0.474 -2.843 1.00 84.31 337 GLN A CA 1
ATOM 2819 C C . GLN A 1 337 ? 30.570 0.077 -2.494 1.00 84.31 337 GLN A C 1
ATOM 2821 O O . GLN A 1 337 ? 30.063 0.457 -1.435 1.00 84.31 337 GLN A O 1
ATOM 2826 N N . GLN A 1 338 ? 29.925 -0.743 -3.328 1.00 84.31 338 GLN A N 1
ATOM 2827 C CA . GLN A 1 338 ? 28.577 -1.249 -3.074 1.00 84.31 338 GLN A CA 1
ATOM 2828 C C . GLN A 1 338 ? 28.537 -2.137 -1.823 1.00 84.31 338 GLN A C 1
ATOM 2830 O O . GLN A 1 338 ? 27.650 -1.986 -0.986 1.00 84.31 338 GLN A O 1
ATOM 2835 N N . ASN A 1 339 ? 29.524 -3.018 -1.640 1.00 87.00 339 ASN A N 1
ATOM 2836 C CA . ASN A 1 339 ? 29.631 -3.842 -0.435 1.00 87.00 339 ASN A CA 1
ATOM 2837 C C . ASN A 1 339 ? 29.861 -2.997 0.826 1.00 87.00 339 ASN A C 1
ATOM 2839 O O . ASN A 1 339 ? 29.290 -3.296 1.874 1.00 87.00 339 ASN A O 1
ATOM 2843 N N . SER A 1 340 ? 30.666 -1.933 0.733 1.00 88.06 340 SER A N 1
ATOM 2844 C CA . SER A 1 340 ? 30.880 -0.990 1.835 1.00 88.06 340 SER A CA 1
ATOM 2845 C C . SER A 1 340 ? 29.591 -0.248 2.204 1.00 88.06 340 SER A C 1
ATOM 2847 O O . SER A 1 340 ? 29.229 -0.203 3.380 1.00 88.06 340 SER A O 1
ATOM 2849 N N . SER A 1 341 ? 28.852 0.246 1.206 1.00 83.69 341 SER A N 1
ATOM 2850 C CA . SER A 1 341 ? 27.576 0.939 1.409 1.00 83.69 341 SER A CA 1
ATOM 2851 C C . SER A 1 341 ? 26.499 0.007 1.979 1.00 83.69 341 SER A C 1
ATOM 2853 O O . SER A 1 341 ? 25.845 0.347 2.964 1.00 83.69 341 SER A O 1
ATOM 2855 N N . ASN A 1 342 ? 26.390 -1.222 1.462 1.00 81.81 342 ASN A N 1
ATOM 2856 C CA . ASN A 1 342 ? 25.481 -2.242 1.993 1.00 81.81 342 ASN A CA 1
ATOM 2857 C C . ASN A 1 342 ? 25.811 -2.610 3.444 1.00 81.81 342 ASN A C 1
ATOM 2859 O O . ASN A 1 342 ? 24.905 -2.806 4.252 1.00 81.81 342 ASN A O 1
ATOM 2863 N N . LYS A 1 343 ? 27.101 -2.685 3.794 1.00 90.12 343 LYS A N 1
ATOM 2864 C CA . LYS A 1 343 ? 27.534 -2.932 5.172 1.00 90.12 343 LYS A CA 1
ATOM 2865 C C . LYS A 1 343 ? 27.143 -1.779 6.099 1.00 90.12 343 LYS A C 1
ATOM 2867 O O . LYS A 1 343 ? 26.596 -2.039 7.163 1.00 90.12 343 LYS A O 1
ATOM 2872 N N . GLN A 1 344 ? 27.363 -0.529 5.687 1.00 85.12 344 GLN A N 1
ATOM 2873 C CA . GLN A 1 344 ? 26.937 0.644 6.461 1.00 85.12 344 GLN A CA 1
ATOM 2874 C C . GLN A 1 344 ? 25.419 0.661 6.674 1.00 85.12 344 GLN A C 1
ATOM 2876 O O . GLN A 1 344 ? 24.964 0.886 7.792 1.00 85.12 344 GLN A O 1
ATOM 2881 N N . LEU A 1 345 ? 24.639 0.354 5.633 1.00 81.12 345 LEU A N 1
ATOM 2882 C CA . LEU A 1 345 ? 23.182 0.268 5.731 1.00 81.12 345 LEU A CA 1
ATOM 2883 C C . LEU A 1 345 ? 22.737 -0.843 6.696 1.00 81.12 345 LEU A C 1
ATOM 2885 O O . LEU A 1 345 ? 21.818 -0.643 7.489 1.00 81.12 345 LEU A O 1
ATOM 2889 N N . LEU A 1 346 ? 23.394 -2.007 6.651 1.00 86.00 346 LEU A N 1
ATOM 2890 C CA . LEU A 1 346 ? 23.125 -3.113 7.569 1.00 86.00 346 LEU A CA 1
ATOM 2891 C C . LEU A 1 346 ? 23.436 -2.730 9.023 1.00 86.00 346 LEU A C 1
ATOM 2893 O O . LEU A 1 346 ? 22.617 -2.996 9.902 1.00 86.00 346 LEU A O 1
ATOM 2897 N N . ASP A 1 347 ? 24.573 -2.075 9.265 1.00 88.38 347 ASP A N 1
ATOM 2898 C CA . ASP A 1 347 ? 24.976 -1.610 10.595 1.00 88.38 347 ASP A CA 1
ATOM 2899 C C . ASP A 1 347 ? 23.977 -0.567 11.141 1.00 88.38 347 ASP A C 1
ATOM 2901 O O . ASP A 1 347 ? 23.519 -0.692 12.279 1.00 88.38 347 ASP A O 1
ATOM 2905 N N . SER A 1 348 ? 23.538 0.395 10.316 1.00 84.88 348 SER A N 1
ATOM 2906 C CA . SER A 1 348 ? 22.500 1.371 10.693 1.00 84.88 348 SER A CA 1
ATOM 2907 C C . SER A 1 348 ? 21.140 0.722 10.976 1.00 84.88 348 SER A C 1
ATOM 2909 O O . SER A 1 348 ? 20.467 1.090 11.939 1.00 84.88 348 SER A O 1
ATOM 2911 N N . ASN A 1 349 ? 20.730 -0.275 10.186 1.00 78.38 349 ASN A N 1
ATOM 2912 C CA . ASN A 1 349 ? 19.480 -1.005 10.423 1.00 78.38 349 ASN A CA 1
ATOM 2913 C C . ASN A 1 349 ? 19.530 -1.829 11.717 1.00 78.38 349 ASN A C 1
ATOM 2915 O O . ASN A 1 349 ? 18.536 -1.898 12.443 1.00 78.38 349 ASN A O 1
ATOM 2919 N N . MET A 1 350 ? 20.682 -2.424 12.032 1.00 86.94 350 MET A N 1
ATOM 2920 C CA . MET A 1 350 ? 20.901 -3.128 13.298 1.00 86.94 350 MET A CA 1
ATOM 2921 C C . MET A 1 350 ? 20.847 -2.176 14.497 1.00 86.94 350 MET A C 1
ATOM 2923 O O . MET A 1 350 ? 20.258 -2.517 15.525 1.00 86.94 350 MET A O 1
ATOM 2927 N N . GLU A 1 351 ? 21.409 -0.972 14.376 1.00 89.88 351 GLU A N 1
ATOM 2928 C CA . GLU A 1 351 ? 21.311 0.055 15.415 1.00 89.88 351 GLU A CA 1
ATOM 2929 C C . GLU A 1 351 ? 19.857 0.499 15.640 1.00 89.88 351 GLU A C 1
ATOM 2931 O O . GLU A 1 351 ? 19.385 0.506 16.780 1.00 89.88 351 GLU A O 1
ATOM 2936 N N . LEU A 1 352 ? 19.110 0.764 14.562 1.00 83.25 352 LEU A N 1
ATOM 2937 C CA . LEU A 1 352 ? 17.690 1.122 14.627 1.00 83.25 352 LEU A CA 1
ATOM 2938 C C . LEU A 1 352 ? 16.846 0.008 15.270 1.00 83.25 352 LEU A C 1
ATOM 2940 O O . LEU A 1 352 ? 15.963 0.276 16.089 1.00 83.25 352 LEU A O 1
ATOM 2944 N N . TYR A 1 353 ? 17.126 -1.253 14.929 1.00 86.50 353 TYR A N 1
ATOM 2945 C CA . TYR A 1 353 ? 16.469 -2.408 15.538 1.00 86.50 353 TYR A CA 1
ATOM 2946 C C . TYR A 1 353 ? 16.711 -2.454 17.052 1.00 86.50 353 TYR A C 1
ATOM 2948 O O . TYR A 1 353 ? 15.761 -2.600 17.823 1.00 86.50 353 TYR A O 1
ATOM 2956 N N . ASN A 1 354 ? 17.956 -2.259 17.490 1.00 87.75 354 ASN A N 1
ATOM 2957 C CA . ASN A 1 354 ? 18.304 -2.243 18.911 1.00 87.75 354 ASN A CA 1
ATOM 2958 C C . ASN A 1 354 ? 17.629 -1.082 19.661 1.00 87.75 354 ASN A C 1
ATOM 2960 O O . ASN A 1 354 ? 17.110 -1.288 20.758 1.00 87.75 354 ASN A O 1
ATOM 2964 N N . GLN A 1 355 ? 17.564 0.110 19.060 1.00 85.81 355 GLN A N 1
ATOM 2965 C CA . GLN A 1 355 ? 16.832 1.249 19.628 1.00 85.81 355 GLN A CA 1
ATOM 2966 C C . GLN A 1 355 ? 15.334 0.942 19.774 1.00 85.81 355 GLN A C 1
ATOM 2968 O O . GLN A 1 355 ? 14.744 1.205 20.822 1.00 85.81 355 GLN A O 1
ATOM 2973 N N . LYS A 1 356 ? 14.714 0.311 18.767 1.00 84.31 356 LYS A N 1
ATOM 2974 C CA . LYS A 1 356 ? 13.302 -0.097 18.829 1.00 84.31 356 LYS A CA 1
ATOM 2975 C C . LYS A 1 356 ? 13.040 -1.100 19.957 1.00 84.31 356 LYS A C 1
ATOM 2977 O O . LYS A 1 356 ? 12.023 -0.983 20.638 1.00 84.31 356 LYS A O 1
ATOM 2982 N N . GLN A 1 357 ? 13.951 -2.049 20.183 1.00 89.44 357 GLN A N 1
ATOM 2983 C CA . GLN A 1 357 ? 13.844 -2.999 21.297 1.00 89.44 357 GLN A CA 1
ATOM 2984 C C . GLN A 1 357 ? 13.953 -2.302 22.661 1.00 89.44 357 GLN A C 1
ATOM 2986 O O . GLN A 1 357 ? 13.172 -2.606 23.561 1.00 89.44 357 GLN A O 1
ATOM 2991 N N . GLN A 1 358 ? 14.847 -1.317 22.806 1.00 90.81 358 GLN A N 1
ATOM 2992 C CA . GLN A 1 358 ? 14.947 -0.522 24.037 1.00 90.81 358 GLN A CA 1
ATOM 2993 C C . GLN A 1 358 ? 13.672 0.284 24.318 1.00 90.81 358 GLN A C 1
ATOM 2995 O O . GLN A 1 358 ? 13.189 0.281 25.448 1.00 90.81 358 GLN A O 1
ATOM 3000 N N . ILE A 1 359 ? 13.091 0.929 23.300 1.00 87.88 359 ILE A N 1
ATOM 3001 C CA . ILE A 1 359 ? 11.829 1.675 23.446 1.00 87.88 359 ILE A CA 1
ATOM 3002 C C . ILE A 1 359 ? 10.686 0.735 23.845 1.00 87.88 359 ILE A C 1
ATOM 3004 O O . ILE A 1 359 ? 9.876 1.076 24.707 1.00 87.88 359 ILE A O 1
ATOM 3008 N N . LEU A 1 360 ? 10.616 -0.458 23.246 1.00 86.31 360 LEU A N 1
ATOM 3009 C CA . LEU A 1 360 ? 9.594 -1.447 23.587 1.00 86.31 360 LEU A CA 1
ATOM 3010 C C . LEU A 1 360 ? 9.712 -1.897 25.049 1.00 86.31 360 LEU A C 1
ATOM 3012 O O . LEU A 1 360 ? 8.700 -1.966 25.743 1.00 86.31 360 LEU A O 1
ATOM 3016 N N . GLN A 1 361 ? 10.936 -2.137 25.523 1.00 92.75 361 GLN A N 1
ATOM 3017 C CA . GLN A 1 361 ? 11.191 -2.483 26.919 1.00 92.75 361 GLN A CA 1
ATOM 3018 C C . GLN A 1 361 ? 10.772 -1.349 27.870 1.00 92.75 361 GLN A C 1
ATOM 3020 O O . GLN A 1 361 ? 10.042 -1.594 28.826 1.00 92.75 361 GLN A O 1
ATOM 3025 N N . GLN A 1 362 ? 11.148 -0.101 27.576 1.00 91.88 362 GLN A N 1
ATOM 3026 C CA . GLN A 1 362 ? 10.740 1.063 28.376 1.00 91.88 362 GLN A CA 1
ATOM 3027 C C . GLN A 1 362 ? 9.216 1.236 28.416 1.00 91.88 362 GLN A C 1
ATOM 3029 O O . GLN A 1 362 ? 8.652 1.578 29.454 1.00 91.88 362 GLN A O 1
ATOM 3034 N N . LYS A 1 363 ? 8.529 0.972 27.298 1.00 89.88 363 LYS A N 1
ATOM 3035 C CA . LYS A 1 363 ? 7.065 1.024 27.234 1.00 89.88 363 LYS A CA 1
ATOM 3036 C C . LYS A 1 363 ? 6.422 -0.031 28.138 1.00 89.88 363 LYS A C 1
ATOM 3038 O O . LYS A 1 363 ? 5.472 0.292 28.843 1.00 89.88 363 LYS A O 1
ATOM 3043 N N . GLN A 1 364 ? 6.948 -1.256 28.145 1.00 89.62 364 GLN A N 1
ATOM 3044 C CA . GLN A 1 364 ? 6.469 -2.325 29.028 1.00 89.62 364 GLN A CA 1
ATOM 3045 C C . GLN A 1 364 ? 6.695 -1.990 30.508 1.00 89.62 364 GLN A C 1
ATOM 3047 O O . GLN A 1 364 ? 5.817 -2.237 31.331 1.00 89.62 364 GLN A O 1
ATOM 3052 N N . GLU A 1 365 ? 7.842 -1.398 30.850 1.00 94.31 365 GLU A N 1
ATOM 3053 C CA . GLU A 1 365 ? 8.135 -0.947 32.217 1.00 94.31 365 GLU A CA 1
ATOM 3054 C C . GLU A 1 365 ? 7.157 0.153 32.670 1.00 94.31 365 GLU A C 1
ATOM 3056 O O . GLU A 1 365 ? 6.607 0.071 33.769 1.00 94.31 365 GLU A O 1
ATOM 3061 N N . LEU A 1 366 ? 6.863 1.130 31.802 1.00 92.31 366 LEU A N 1
ATOM 3062 C CA . LEU A 1 366 ? 5.874 2.181 32.072 1.00 92.31 366 LEU A CA 1
ATOM 3063 C C . LEU A 1 366 ? 4.452 1.630 32.239 1.00 92.31 366 LEU A C 1
ATOM 3065 O O . LEU A 1 366 ? 3.723 2.075 33.122 1.00 92.31 366 LEU A O 1
ATOM 3069 N N . GLU A 1 367 ? 4.051 0.663 31.416 1.00 91.69 367 GLU A N 1
ATOM 3070 C CA . GLU A 1 367 ? 2.733 0.025 31.503 1.00 91.69 367 GLU A CA 1
ATOM 3071 C C . GLU A 1 367 ? 2.573 -0.759 32.815 1.00 91.69 367 GLU A C 1
ATOM 3073 O O . GLU A 1 367 ? 1.553 -0.645 33.497 1.00 91.69 367 GLU A O 1
ATOM 3078 N N . GLN A 1 368 ? 3.614 -1.482 33.241 1.00 92.94 368 GLN A N 1
ATOM 3079 C CA . GLN A 1 368 ? 3.630 -2.150 34.546 1.00 92.94 368 GLN A CA 1
ATOM 3080 C C . GLN A 1 368 ? 3.557 -1.153 35.710 1.00 92.94 368 GLN A C 1
ATOM 3082 O O . GLN A 1 368 ? 2.886 -1.418 36.710 1.00 92.94 368 GLN A O 1
ATOM 3087 N N . GLU A 1 369 ? 4.222 -0.001 35.595 1.00 95.25 369 GLU A N 1
ATOM 3088 C CA . GLU A 1 369 ? 4.158 1.051 36.609 1.00 95.25 369 GLU A CA 1
ATOM 3089 C C . GLU A 1 369 ? 2.763 1.691 36.687 1.00 95.25 369 GLU A C 1
ATOM 3091 O O . GLU A 1 369 ? 2.250 1.891 37.790 1.00 95.25 369 GLU A O 1
ATOM 3096 N N . GLN A 1 370 ? 2.109 1.934 35.548 1.00 90.19 370 GLN A N 1
ATOM 3097 C CA . GLN A 1 370 ? 0.731 2.437 35.495 1.00 90.19 370 GLN A CA 1
ATOM 3098 C C . GLN A 1 370 ? -0.258 1.454 36.126 1.00 90.19 370 GLN A C 1
ATOM 3100 O O . GLN A 1 370 ? -1.024 1.843 37.006 1.00 90.19 370 GLN A O 1
ATOM 3105 N N . LEU A 1 371 ? -0.180 0.168 35.770 1.00 91.38 371 LEU A N 1
ATOM 3106 C CA . LEU A 1 371 ? -1.018 -0.876 36.372 1.00 91.38 371 LEU A CA 1
ATOM 3107 C C . LEU A 1 371 ? -0.812 -0.974 37.887 1.00 91.38 371 LEU A C 1
ATOM 3109 O O . LEU A 1 371 ? -1.756 -1.208 38.644 1.00 91.38 371 LEU A O 1
ATOM 3113 N N . LYS A 1 372 ? 0.421 -0.784 38.362 1.00 94.94 372 LYS A N 1
ATOM 3114 C CA . LYS A 1 372 ? 0.707 -0.746 39.798 1.00 94.94 372 LYS A CA 1
ATOM 3115 C C . LYS A 1 372 ? 0.043 0.460 40.471 1.00 94.94 372 LYS A C 1
ATOM 3117 O O . LYS A 1 372 ? -0.578 0.289 41.517 1.00 94.94 372 LYS A O 1
ATOM 3122 N N . GLN A 1 373 ? 0.125 1.646 39.867 1.00 92.38 373 GLN A N 1
ATOM 3123 C CA . GLN A 1 373 ? -0.523 2.858 40.385 1.00 92.38 373 GLN A CA 1
ATOM 3124 C C . GLN A 1 373 ? -2.056 2.739 40.402 1.00 92.38 373 GLN A C 1
ATOM 3126 O O . GLN A 1 373 ? -2.688 3.148 41.378 1.00 92.38 373 GLN A O 1
ATOM 3131 N N . GLU A 1 374 ? -2.659 2.144 39.370 1.00 92.00 374 GLU A N 1
ATOM 3132 C CA . GLU A 1 374 ? -4.101 1.874 39.328 1.00 92.00 374 GLU A CA 1
ATOM 3133 C C . GLU A 1 374 ? -4.526 0.902 40.431 1.00 92.00 374 GLU A C 1
ATOM 3135 O O . GLU A 1 374 ? -5.475 1.180 41.165 1.00 92.00 374 GLU A O 1
ATOM 3140 N N . ASN A 1 375 ? -3.788 -0.194 40.619 1.00 92.19 375 ASN A N 1
ATOM 3141 C CA . ASN A 1 375 ? -4.061 -1.153 41.690 1.00 92.19 375 ASN A CA 1
ATOM 3142 C C . ASN A 1 375 ? -3.933 -0.522 43.086 1.00 92.19 375 ASN A C 1
ATOM 3144 O O . ASN A 1 375 ? -4.777 -0.764 43.954 1.00 92.19 375 ASN A O 1
ATOM 3148 N N . ASP A 1 376 ? -2.924 0.326 43.300 1.00 92.81 376 ASP A N 1
ATOM 3149 C CA . ASP A 1 376 ? -2.765 1.074 44.550 1.00 92.81 376 ASP A CA 1
ATOM 3150 C C . ASP A 1 376 ? -3.943 2.044 44.774 1.00 92.81 376 ASP A C 1
ATOM 3152 O O . ASP A 1 376 ? -4.454 2.152 45.894 1.00 92.81 376 ASP A O 1
ATOM 3156 N N . SER A 1 377 ? -4.434 2.703 43.717 1.00 93.50 377 SER A N 1
ATOM 3157 C CA . SER A 1 377 ? -5.607 3.587 43.772 1.00 93.50 377 SER A CA 1
ATOM 3158 C C . SER A 1 377 ? -6.899 2.826 44.098 1.00 93.50 377 SER A C 1
ATOM 3160 O O . SER A 1 377 ? -7.641 3.227 45.000 1.00 93.50 377 SER A O 1
ATOM 3162 N N . ILE A 1 378 ? -7.136 1.683 43.444 1.00 91.62 378 ILE A N 1
ATOM 3163 C CA . ILE A 1 378 ? -8.284 0.802 43.714 1.00 91.62 378 ILE A CA 1
ATOM 3164 C C . ILE A 1 378 ? -8.247 0.313 45.165 1.00 91.62 378 ILE A C 1
ATOM 3166 O O . ILE A 1 378 ? -9.262 0.356 45.863 1.00 91.62 378 ILE A O 1
ATOM 3170 N N . SER A 1 379 ? -7.076 -0.102 45.653 1.00 93.81 379 SER A N 1
ATOM 3171 C CA . SER A 1 379 ? -6.888 -0.548 47.038 1.00 93.81 379 SER A CA 1
ATOM 3172 C C . SER A 1 379 ? -7.230 0.560 48.047 1.00 93.81 379 SER A C 1
ATOM 3174 O O . SER A 1 379 ? -7.976 0.329 49.006 1.00 93.81 379 SER A O 1
ATOM 3176 N N . GLN A 1 380 ? -6.782 1.796 47.794 1.00 92.50 380 GLN A N 1
ATOM 3177 C CA . GLN A 1 380 ? -7.139 2.959 48.616 1.00 92.50 380 GLN A CA 1
ATOM 3178 C C . GLN A 1 380 ? -8.646 3.245 48.588 1.00 92.50 380 GLN A C 1
ATOM 3180 O O . GLN A 1 380 ? -9.251 3.477 49.639 1.00 92.50 380 GLN A O 1
ATOM 3185 N N . GLN A 1 381 ? -9.276 3.174 47.413 1.00 92.25 381 GLN A N 1
ATOM 3186 C CA . GLN A 1 381 ? -10.715 3.390 47.264 1.00 92.25 381 GLN A CA 1
ATOM 3187 C C . GLN A 1 381 ? -11.528 2.333 48.026 1.00 92.25 381 GLN A C 1
ATOM 3189 O O . GLN A 1 381 ? -12.470 2.676 48.745 1.00 92.25 381 GLN A O 1
ATOM 3194 N N . GLN A 1 382 ? -11.139 1.058 47.945 1.00 91.06 382 GLN A N 1
ATOM 3195 C CA . GLN A 1 382 ? -11.765 -0.025 48.709 1.00 91.06 382 GLN A CA 1
ATOM 3196 C C . GLN A 1 382 ? -11.603 0.177 50.221 1.00 91.06 382 GLN A C 1
ATOM 3198 O O . GLN A 1 382 ? -12.540 -0.057 50.992 1.00 91.06 382 GLN A O 1
ATOM 3203 N N . GLN A 1 383 ? -10.435 0.642 50.673 1.00 92.50 383 GLN A N 1
ATOM 3204 C CA . GLN A 1 383 ? -10.207 0.952 52.084 1.00 92.50 383 GLN A CA 1
ATOM 3205 C C . GLN A 1 383 ? -11.102 2.106 52.561 1.00 92.50 383 GLN A C 1
ATOM 3207 O O . GLN A 1 383 ? -11.686 2.022 53.645 1.00 92.50 383 GLN A O 1
ATOM 3212 N N . GLN A 1 384 ? -11.280 3.142 51.738 1.00 91.94 384 GLN A N 1
ATOM 3213 C CA . GLN A 1 384 ? -12.173 4.263 52.032 1.00 91.94 384 GLN A CA 1
ATOM 3214 C C . GLN A 1 384 ? -13.648 3.831 52.069 1.00 91.94 384 GLN A C 1
ATOM 3216 O O . GLN A 1 384 ? -14.378 4.203 52.989 1.00 91.94 384 GLN A O 1
ATOM 3221 N N . GLN A 1 385 ? -14.090 2.985 51.133 1.00 90.50 385 GLN A N 1
ATOM 3222 C CA . GLN A 1 385 ? -15.441 2.410 51.146 1.00 90.50 385 GLN A CA 1
ATOM 3223 C C . GLN A 1 385 ? -15.699 1.594 52.420 1.00 90.50 385 GLN A C 1
ATOM 3225 O O . GLN A 1 385 ? -16.746 1.756 53.051 1.00 90.50 385 GLN A O 1
ATOM 3230 N N . LYS A 1 386 ? -14.726 0.782 52.862 1.00 92.19 386 LYS A N 1
ATOM 3231 C CA . LYS A 1 386 ? -14.813 0.056 54.141 1.00 92.19 386 LYS A CA 1
ATOM 3232 C C . LYS A 1 386 ? -14.967 1.017 55.325 1.00 92.19 386 LYS A C 1
ATOM 3234 O O . LYS A 1 386 ? -15.835 0.796 56.166 1.00 92.19 386 LYS A O 1
ATOM 3239 N N . GLN A 1 387 ? -14.182 2.095 55.387 1.00 91.19 387 GLN A N 1
ATOM 3240 C CA . GLN A 1 387 ? -14.287 3.108 56.453 1.00 91.19 387 GLN A CA 1
ATOM 3241 C C . GLN A 1 387 ? -15.647 3.827 56.463 1.00 91.19 387 GLN A C 1
ATOM 3243 O O . GLN A 1 387 ? -16.234 4.027 57.532 1.00 91.19 387 GLN A O 1
ATOM 3248 N N . ASN A 1 388 ? -16.181 4.155 55.284 1.00 89.62 388 ASN A N 1
ATOM 3249 C CA . ASN A 1 388 ? -17.507 4.758 55.146 1.00 89.62 388 ASN A CA 1
ATOM 3250 C C . ASN A 1 388 ? -18.604 3.802 55.636 1.00 89.62 388 ASN A C 1
ATOM 3252 O O . ASN A 1 388 ? -19.486 4.209 56.390 1.00 89.62 388 ASN A O 1
ATOM 3256 N N . MET A 1 389 ? -18.514 2.517 55.283 1.00 92.88 389 MET A N 1
ATOM 3257 C CA . MET A 1 389 ? -19.473 1.497 55.714 1.00 92.88 389 MET A CA 1
ATOM 3258 C C . MET A 1 389 ? -19.435 1.266 57.234 1.00 92.88 389 MET A C 1
ATOM 3260 O O . MET A 1 389 ? -20.485 1.177 57.869 1.00 92.88 389 MET A O 1
ATOM 3264 N N . TYR A 1 390 ? -18.248 1.271 57.857 1.00 90.31 390 TYR A N 1
ATOM 3265 C CA . TYR A 1 390 ? -18.136 1.244 59.323 1.00 90.31 390 TYR A CA 1
ATOM 3266 C C . TYR A 1 390 ? -18.781 2.467 59.984 1.00 90.31 390 TYR A C 1
ATOM 3268 O O . TYR A 1 390 ? -19.473 2.322 60.990 1.00 90.31 390 TYR A O 1
ATOM 3276 N N . SER A 1 391 ? -18.598 3.658 59.411 1.00 88.75 391 SER A N 1
ATOM 3277 C CA . SER A 1 391 ? -19.212 4.892 59.921 1.00 88.75 391 SER A CA 1
ATOM 3278 C C . SER A 1 391 ? -20.742 4.847 59.836 1.00 88.75 391 SER A C 1
ATOM 3280 O O . SER A 1 391 ? -21.421 5.220 60.791 1.00 88.75 391 SER A O 1
ATOM 3282 N N . LEU A 1 392 ? -21.289 4.321 58.734 1.00 89.19 392 LEU A N 1
ATOM 3283 C CA . LEU A 1 392 ? -22.731 4.110 58.572 1.00 89.19 392 LEU A CA 1
ATOM 3284 C C . LEU A 1 392 ? -23.285 3.134 59.618 1.00 89.19 392 LEU A C 1
ATOM 3286 O O . LEU A 1 392 ? -24.249 3.474 60.297 1.00 89.19 392 LEU A O 1
ATOM 3290 N N . LYS A 1 393 ? -22.624 1.989 59.840 1.00 89.06 393 LYS A N 1
ATOM 3291 C CA . LYS A 1 393 ? -23.026 1.015 60.874 1.00 89.06 393 LYS A CA 1
ATOM 3292 C C . LYS A 1 393 ? -23.006 1.597 62.292 1.00 89.06 393 LYS A C 1
ATOM 3294 O O . LYS A 1 393 ? -23.825 1.221 63.130 1.00 89.06 393 LYS A O 1
ATOM 3299 N N . ILE A 1 394 ? -22.069 2.501 62.588 1.00 88.31 394 ILE A N 1
ATOM 3300 C CA . ILE A 1 394 ? -22.028 3.213 63.875 1.00 88.31 394 ILE A CA 1
ATOM 3301 C C . ILE A 1 394 ? -23.229 4.158 64.000 1.00 88.31 394 ILE A C 1
ATOM 3303 O O . ILE A 1 394 ? -23.887 4.167 65.040 1.00 88.31 394 ILE A O 1
ATOM 3307 N N . ASN A 1 395 ? -23.544 4.914 62.947 1.00 84.31 395 ASN A N 1
ATOM 3308 C CA . ASN A 1 395 ? -24.696 5.815 62.938 1.00 84.31 395 ASN A CA 1
ATOM 3309 C C . ASN A 1 395 ? -26.024 5.057 63.068 1.00 84.31 395 ASN A C 1
ATOM 3311 O O . ASN A 1 395 ? -26.870 5.465 63.857 1.00 84.31 395 ASN A O 1
ATOM 3315 N N . GLU A 1 396 ? -26.185 3.929 62.373 1.00 86.50 396 GLU A N 1
ATOM 3316 C CA . GLU A 1 396 ? -27.357 3.056 62.520 1.00 86.50 396 GLU A CA 1
ATOM 3317 C C . GLU A 1 396 ? -27.508 2.545 63.953 1.00 86.50 396 GLU A C 1
ATOM 3319 O O . GLU A 1 396 ? -28.591 2.644 64.523 1.00 86.50 396 GLU A O 1
ATOM 3324 N N . LYS A 1 397 ? -26.422 2.071 64.584 1.00 85.75 397 LYS A N 1
ATOM 3325 C CA . LYS A 1 397 ? -26.464 1.663 65.998 1.00 85.75 397 LYS A CA 1
ATOM 3326 C C . LYS A 1 397 ? -26.884 2.801 66.923 1.00 85.75 397 LYS A C 1
ATOM 3328 O O . LYS A 1 397 ? -27.660 2.564 67.845 1.00 85.75 397 LYS A O 1
ATOM 3333 N N . ASN A 1 398 ? -26.383 4.012 66.690 1.00 84.31 398 ASN A N 1
ATOM 3334 C CA . ASN A 1 398 ? -26.747 5.178 67.493 1.00 84.31 398 ASN A CA 1
ATOM 3335 C C . ASN A 1 398 ? -28.223 5.557 67.303 1.00 84.31 398 ASN A C 1
ATOM 3337 O O . ASN A 1 398 ? -28.890 5.865 68.287 1.00 84.31 398 ASN A O 1
ATOM 3341 N N . ASN A 1 399 ? -28.746 5.479 66.075 1.00 82.56 399 ASN A N 1
ATOM 3342 C CA . ASN A 1 399 ? -30.161 5.725 65.791 1.00 82.56 399 ASN A CA 1
ATOM 3343 C C . ASN A 1 399 ? -31.055 4.668 66.449 1.00 82.56 399 ASN A C 1
ATOM 3345 O O . ASN A 1 399 ? -31.982 5.026 67.162 1.00 82.56 399 ASN A O 1
ATOM 3349 N N . ILE A 1 400 ? -30.720 3.379 66.318 1.00 83.88 400 ILE A N 1
ATOM 3350 C CA . ILE A 1 400 ? -31.454 2.285 66.976 1.00 83.88 400 ILE A CA 1
ATOM 3351 C C . ILE A 1 400 ? -31.463 2.473 68.499 1.00 83.88 400 ILE A C 1
ATOM 3353 O O . ILE A 1 400 ? -32.479 2.240 69.150 1.00 83.88 400 ILE A O 1
ATOM 3357 N N . GLN A 1 401 ? -30.340 2.896 69.087 1.00 81.19 401 GLN A N 1
ATOM 3358 C CA . GLN A 1 401 ? -30.250 3.175 70.519 1.00 81.19 401 GLN A CA 1
ATOM 3359 C C . GLN A 1 401 ? -31.140 4.362 70.923 1.00 81.19 401 GLN A C 1
ATOM 3361 O O . GLN A 1 401 ? -31.851 4.266 71.923 1.00 81.19 401 GLN A O 1
ATOM 3366 N N . ALA A 1 402 ? -31.146 5.440 70.134 1.00 81.31 402 ALA A N 1
ATOM 3367 C CA . ALA A 1 402 ? -32.005 6.600 70.359 1.00 81.31 402 ALA A CA 1
ATOM 3368 C C . ALA A 1 402 ? -33.498 6.244 70.240 1.00 81.31 402 ALA A C 1
ATOM 3370 O O . ALA A 1 402 ? -34.278 6.596 71.124 1.00 81.31 402 ALA A O 1
ATOM 3371 N N . ASP A 1 403 ? -33.883 5.474 69.219 1.00 84.12 403 ASP A N 1
ATOM 3372 C CA . ASP A 1 403 ? -35.255 4.990 69.029 1.00 84.12 403 ASP A CA 1
ATOM 3373 C C . ASP A 1 403 ? -35.695 4.096 70.196 1.00 84.12 403 ASP A C 1
ATOM 3375 O O . ASP A 1 403 ? -36.828 4.180 70.680 1.00 84.12 403 ASP A O 1
ATOM 3379 N N . LYS A 1 404 ? -34.782 3.258 70.701 1.00 84.50 404 LYS A N 1
ATOM 3380 C CA . LYS A 1 404 ? -35.031 2.401 71.862 1.00 84.50 404 LYS A CA 1
ATOM 3381 C C . LYS A 1 404 ? -35.256 3.226 73.129 1.00 84.50 404 LYS A C 1
ATOM 3383 O O . LYS A 1 404 ? -36.198 2.943 73.865 1.00 84.50 404 LYS A O 1
ATOM 3388 N N . GLU A 1 405 ? -34.447 4.259 73.360 1.00 83.19 405 GLU A N 1
ATOM 3389 C CA . GLU A 1 405 ? -34.612 5.201 74.476 1.00 83.19 405 GLU A CA 1
ATOM 3390 C C . GLU A 1 405 ? -35.909 6.017 74.356 1.00 83.19 405 GLU A C 1
ATOM 3392 O O . GLU A 1 405 ? -36.619 6.206 75.349 1.00 83.19 405 GLU A O 1
ATOM 3397 N N . GLU A 1 406 ? -36.272 6.457 73.149 1.00 85.00 406 GLU A N 1
ATOM 3398 C CA . GLU A 1 406 ? -37.537 7.150 72.892 1.00 85.00 406 GLU A CA 1
ATOM 3399 C C . GLU A 1 406 ? -38.739 6.234 73.163 1.00 85.00 406 GLU A C 1
ATOM 3401 O O . GLU A 1 406 ? -39.686 6.637 73.845 1.00 85.00 406 GLU A O 1
ATOM 3406 N N . SER A 1 407 ? -38.690 4.986 72.690 1.00 80.06 407 SER A N 1
ATOM 3407 C CA . SER A 1 407 ? -39.724 3.979 72.942 1.00 80.06 407 SER A CA 1
ATOM 3408 C C . SER A 1 407 ? -39.862 3.668 74.435 1.00 80.06 407 SER A C 1
ATOM 3410 O O . SER A 1 407 ? -40.977 3.596 74.955 1.00 80.06 407 SER A O 1
ATOM 3412 N N . GLU A 1 408 ? -38.749 3.533 75.160 1.00 81.88 408 GLU A N 1
ATOM 3413 C CA . GLU A 1 408 ? -38.761 3.290 76.606 1.00 81.88 408 GLU A CA 1
ATOM 3414 C C . GLU A 1 408 ? -39.363 4.476 77.379 1.00 81.88 408 GLU A C 1
ATOM 3416 O O . GLU A 1 408 ? -40.134 4.292 78.327 1.00 81.88 408 GLU A O 1
ATOM 3421 N N . ASN A 1 409 ? -39.065 5.705 76.945 1.00 80.75 409 ASN A N 1
ATOM 3422 C CA . ASN A 1 409 ? -39.650 6.919 77.506 1.00 80.75 409 ASN A CA 1
ATOM 3423 C C . ASN A 1 409 ? -41.152 7.022 77.214 1.00 80.75 409 ASN A C 1
ATOM 3425 O O . ASN A 1 409 ? -41.919 7.295 78.140 1.00 80.75 409 ASN A O 1
ATOM 3429 N N . LYS A 1 410 ? -41.596 6.739 75.979 1.00 82.62 410 LYS A N 1
ATOM 3430 C CA . LYS A 1 410 ? -43.027 6.672 75.622 1.00 82.62 410 LYS A CA 1
ATOM 3431 C C . LYS A 1 410 ? -43.764 5.627 76.455 1.00 82.62 410 LYS A C 1
ATOM 3433 O O . LYS A 1 410 ? -44.837 5.914 76.983 1.00 82.62 410 LYS A O 1
ATOM 3438 N N . PHE A 1 411 ? -43.171 4.447 76.639 1.00 81.12 411 PHE A N 1
ATOM 3439 C CA . PHE A 1 411 ? -43.744 3.382 77.462 1.00 81.12 411 PHE A CA 1
ATOM 3440 C C . PHE A 1 411 ? -43.899 3.807 78.931 1.00 81.12 411 PHE A C 1
ATOM 3442 O O . PHE A 1 411 ? -44.965 3.626 79.523 1.00 81.12 411 PHE A O 1
ATOM 3449 N N . LYS A 1 412 ? -42.876 4.442 79.520 1.00 79.81 412 LYS A N 1
ATOM 3450 C CA . LYS A 1 412 ? -42.961 5.014 80.878 1.00 79.81 412 LYS A CA 1
ATOM 3451 C C . LYS A 1 412 ? -44.040 6.098 80.977 1.00 79.81 412 LYS A C 1
ATOM 3453 O O . LYS A 1 412 ? -44.783 6.125 81.954 1.00 79.81 412 LYS A O 1
ATOM 3458 N N . GLN A 1 413 ? -44.169 6.958 79.967 1.00 77.06 413 GLN A N 1
ATOM 3459 C CA . GLN A 1 413 ? -45.202 7.998 79.919 1.00 77.06 413 GLN A CA 1
ATOM 3460 C C . GLN A 1 413 ? -46.618 7.405 79.857 1.00 77.06 413 GLN A C 1
ATOM 3462 O O . GLN A 1 413 ? -47.503 7.864 80.578 1.00 77.06 413 GLN A O 1
ATOM 3467 N N . GLN A 1 414 ? -46.819 6.347 79.064 1.00 78.88 414 GLN A N 1
ATOM 3468 C CA . GLN A 1 414 ? -48.083 5.607 79.009 1.00 78.88 414 GLN A CA 1
ATOM 3469 C C . GLN A 1 414 ? -48.410 4.903 80.330 1.00 78.88 414 GLN A C 1
ATOM 3471 O O . GLN A 1 414 ? -49.562 4.912 80.749 1.00 78.88 414 GLN A O 1
ATOM 3476 N N . GLN A 1 415 ? -47.423 4.320 81.018 1.00 76.25 415 GLN A N 1
ATOM 3477 C CA . GLN A 1 415 ? -47.613 3.742 82.357 1.00 76.25 415 GLN A CA 1
ATOM 3478 C C . GLN A 1 415 ? -48.062 4.806 83.372 1.00 76.25 415 GLN A C 1
ATOM 3480 O O . GLN A 1 415 ? -48.987 4.564 84.143 1.00 76.25 415 GLN A O 1
ATOM 3485 N N . ILE A 1 416 ? -47.470 6.005 83.328 1.00 73.75 416 ILE A N 1
ATOM 3486 C CA . ILE A 1 416 ? -47.874 7.141 84.173 1.00 73.75 416 ILE A CA 1
ATOM 3487 C C . ILE A 1 416 ? -49.304 7.594 83.837 1.00 73.75 416 ILE A C 1
ATOM 3489 O O . ILE A 1 416 ? -50.094 7.834 84.750 1.00 73.75 416 ILE A O 1
ATOM 3493 N N . GLN A 1 417 ? -49.668 7.663 82.551 1.00 70.00 417 GLN A N 1
ATOM 3494 C CA . GLN A 1 417 ? -51.038 7.972 82.117 1.00 70.00 417 GLN A CA 1
ATOM 3495 C C . GLN A 1 417 ? -52.045 6.903 82.566 1.00 70.00 417 GLN A C 1
ATOM 3497 O O . GLN A 1 417 ? -53.089 7.252 83.103 1.00 70.00 417 GLN A O 1
ATOM 3502 N N . LYS A 1 418 ? -51.717 5.609 82.453 1.00 68.19 418 LYS A N 1
ATOM 3503 C CA . LYS A 1 418 ? -52.568 4.513 82.951 1.00 68.19 418 LYS A CA 1
ATOM 3504 C C . LYS A 1 418 ? -52.726 4.536 84.474 1.00 68.19 418 LYS A C 1
ATOM 3506 O O . LYS A 1 418 ? -53.814 4.284 84.976 1.00 68.19 418 LYS A O 1
ATOM 3511 N N . GLN A 1 419 ? -51.677 4.884 85.221 1.00 59.38 419 GLN A N 1
ATOM 3512 C CA . GLN A 1 419 ? -51.764 5.053 86.678 1.00 59.38 419 GLN A CA 1
ATOM 3513 C C . GLN A 1 419 ? -52.606 6.269 87.088 1.00 59.38 419 GLN A C 1
ATOM 3515 O O . GLN A 1 419 ? -53.264 6.214 88.119 1.00 59.38 419 GLN A O 1
ATOM 3520 N N . SER A 1 420 ? -52.626 7.334 86.280 1.00 56.19 420 SER A N 1
ATOM 3521 C CA . SER A 1 420 ? -53.482 8.510 86.512 1.00 56.19 420 SER A CA 1
ATOM 3522 C C . SER A 1 420 ? -54.912 8.346 85.981 1.00 56.19 420 SER A C 1
ATOM 3524 O O . SER A 1 420 ? -55.810 9.046 86.439 1.00 56.19 420 SER A O 1
ATOM 3526 N N . GLN A 1 421 ? -55.149 7.391 85.079 1.00 48.16 421 GLN A N 1
ATOM 3527 C CA . GLN A 1 421 ? -56.487 6.985 84.644 1.00 48.16 421 GLN A CA 1
ATOM 3528 C C . GLN A 1 421 ? -57.134 5.968 85.599 1.00 48.16 421 GLN A C 1
ATOM 3530 O O . GLN A 1 421 ? -58.337 6.029 85.787 1.00 48.16 421 GLN A O 1
ATOM 3535 N N . ASN A 1 422 ? -56.365 5.137 86.312 1.00 44.44 422 ASN A N 1
ATOM 3536 C CA . ASN A 1 422 ? -56.890 4.192 87.315 1.00 44.44 422 ASN A CA 1
ATOM 3537 C C . ASN A 1 422 ? -57.396 4.832 88.635 1.00 44.44 422 ASN A C 1
ATOM 3539 O O . ASN A 1 422 ? -57.780 4.105 89.551 1.00 44.44 422 ASN A O 1
ATOM 3543 N N . GLU A 1 423 ? -57.420 6.165 88.760 1.00 45.97 423 GLU A N 1
ATOM 3544 C CA . GLU A 1 423 ? -58.114 6.870 89.857 1.00 45.97 423 GLU A CA 1
ATOM 3545 C C . GLU A 1 423 ? -59.559 7.273 89.511 1.00 45.97 423 GLU A C 1
ATOM 3547 O O . GLU A 1 423 ? -60.277 7.768 90.378 1.00 45.97 423 GLU A O 1
ATOM 3552 N N . ASN A 1 424 ? -60.031 7.013 88.290 1.00 44.44 424 ASN A N 1
ATOM 3553 C CA . ASN A 1 424 ? -61.438 7.137 87.927 1.00 44.44 424 ASN A CA 1
ATOM 3554 C C . ASN A 1 424 ? -61.854 5.936 87.079 1.00 44.44 424 ASN A C 1
ATOM 3556 O O . ASN A 1 424 ? -61.116 5.503 86.212 1.00 44.44 424 ASN A O 1
ATOM 3560 N N . GLU A 1 425 ? -63.071 5.459 87.317 1.00 36.50 425 GLU A N 1
ATOM 3561 C CA . GLU A 1 425 ? -63.761 4.448 86.503 1.00 36.50 425 GLU A CA 1
ATOM 3562 C C . GLU A 1 425 ? -63.414 2.991 86.845 1.00 36.50 425 GLU A C 1
ATOM 3564 O O . GLU A 1 425 ? -62.700 2.251 86.177 1.00 36.50 425 GLU A O 1
ATOM 3569 N N . ASN A 1 426 ? -64.062 2.575 87.936 1.00 38.69 426 ASN A N 1
ATOM 3570 C CA . ASN A 1 426 ? -64.806 1.323 87.957 1.00 38.69 426 ASN A CA 1
ATOM 3571 C C . ASN A 1 426 ? -65.695 1.177 86.705 1.00 38.69 426 ASN A C 1
ATOM 3573 O O . ASN A 1 426 ? -66.392 2.124 86.351 1.00 38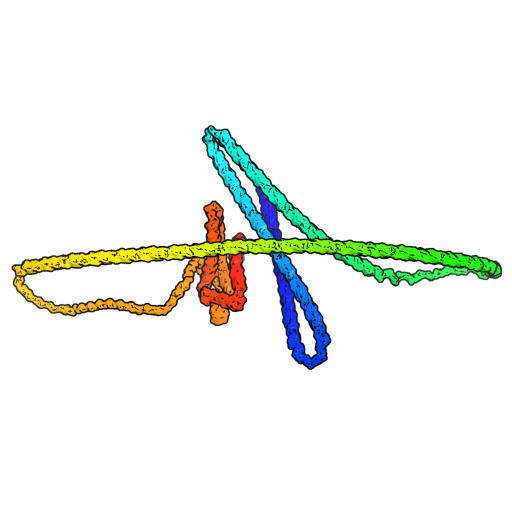.69 426 ASN A O 1
ATOM 3577 N N . GLN A 1 427 ? -65.786 -0.078 86.259 1.00 39.59 427 GLN A N 1
ATOM 3578 C CA . GLN A 1 427 ? -66.854 -0.739 85.495 1.00 39.59 427 GLN A CA 1
ATOM 3579 C C . GLN A 1 427 ? -66.710 -0.913 83.974 1.00 39.59 427 GLN A C 1
ATOM 3581 O O . GLN A 1 427 ? -66.514 0.024 83.216 1.00 39.59 427 GLN A O 1
ATOM 3586 N N . GLU A 1 428 ? -66.980 -2.179 83.635 1.00 37.47 428 GLU A N 1
ATOM 3587 C CA . GLU A 1 428 ? -67.538 -2.757 82.411 1.00 37.47 428 GLU A CA 1
ATOM 3588 C C . GLU A 1 428 ? -66.592 -3.393 81.373 1.00 37.47 428 GLU A C 1
ATOM 3590 O O . GLU A 1 428 ? -65.816 -2.760 80.665 1.00 37.47 428 GLU A O 1
ATOM 3595 N N . GLU A 1 429 ? -66.707 -4.727 81.393 1.00 41.00 429 GLU A N 1
ATOM 3596 C CA . GLU A 1 429 ? -66.474 -5.755 80.382 1.00 41.00 429 GLU A CA 1
ATOM 3597 C C . GLU A 1 429 ? -66.868 -5.331 78.957 1.00 41.00 429 GLU A C 1
ATOM 3599 O O . GLU A 1 429 ? -67.870 -4.651 78.777 1.00 41.00 429 GLU A O 1
ATOM 3604 N N . GLU A 1 430 ? -66.153 -5.820 77.941 1.00 37.22 430 GLU A N 1
ATOM 3605 C CA . GLU A 1 430 ? -66.692 -6.832 77.017 1.00 37.22 430 GLU A CA 1
ATOM 3606 C C . GLU A 1 430 ? -65.612 -7.334 76.043 1.00 37.22 430 GLU A C 1
ATOM 3608 O O . GLU A 1 430 ? -64.631 -6.657 75.733 1.00 37.22 430 GLU A O 1
ATOM 3613 N N . GLU A 1 431 ? -65.792 -8.594 75.665 1.00 45.94 431 GLU A N 1
ATOM 3614 C CA . GLU A 1 431 ? -64.975 -9.434 74.795 1.00 45.94 431 GLU A CA 1
ATOM 3615 C C . GLU A 1 431 ? -64.998 -8.942 73.339 1.00 45.94 431 GLU A C 1
ATOM 3617 O O . GLU A 1 431 ? -66.042 -8.509 72.869 1.00 45.94 431 GLU A O 1
ATOM 3622 N N . GLU A 1 432 ? -63.903 -9.108 72.589 1.00 42.03 432 GLU A N 1
ATOM 3623 C CA . GLU A 1 432 ? -64.017 -9.566 71.198 1.00 42.03 432 GLU A CA 1
ATOM 3624 C C . GLU A 1 432 ? -62.713 -10.197 70.678 1.00 42.03 432 GLU A C 1
ATOM 3626 O O . GLU A 1 432 ? -61.590 -9.747 70.911 1.00 42.03 432 GLU A O 1
ATOM 3631 N N . GLU A 1 433 ? -62.950 -11.319 70.018 1.00 44.09 433 GLU A N 1
ATOM 3632 C CA . GLU A 1 433 ? -62.105 -12.348 69.433 1.00 44.09 433 GLU A CA 1
ATOM 3633 C C . GLU A 1 433 ? -61.752 -11.960 67.986 1.00 44.09 433 GLU A C 1
ATOM 3635 O O . GLU A 1 433 ? -62.664 -11.639 67.228 1.00 44.09 433 GLU A O 1
ATOM 3640 N N . TYR A 1 434 ? -60.474 -12.003 67.570 1.00 41.84 434 TYR A N 1
ATOM 3641 C CA . TYR A 1 434 ? -60.137 -12.237 66.154 1.00 41.84 434 TYR A CA 1
ATOM 3642 C C . TYR A 1 434 ? -58.682 -12.675 65.902 1.00 41.84 434 TYR A C 1
ATOM 3644 O O . TYR A 1 434 ? -57.737 -12.180 66.519 1.00 41.84 434 TYR A O 1
ATOM 3652 N N . ASP A 1 435 ? -58.583 -13.607 64.952 1.00 37.91 435 ASP A N 1
ATOM 3653 C CA . ASP A 1 435 ? -57.444 -14.320 64.358 1.00 37.91 435 ASP A CA 1
ATOM 3654 C C . ASP A 1 435 ? -56.288 -13.394 63.911 1.00 37.91 435 ASP A C 1
ATOM 3656 O O . ASP A 1 435 ? -56.509 -12.257 63.511 1.00 37.91 435 ASP A O 1
ATOM 3660 N N . GLY A 1 436 ? -55.004 -13.759 63.940 1.00 44.56 436 GLY A N 1
ATOM 3661 C CA . GLY A 1 436 ? -54.419 -15.068 63.675 1.00 44.56 436 GLY A CA 1
ATOM 3662 C C . GLY A 1 436 ? -53.830 -15.086 62.261 1.00 44.56 436 GLY A C 1
ATOM 3663 O O . GLY A 1 436 ? -54.392 -15.745 61.401 1.00 44.56 436 GLY A O 1
ATOM 3664 N N . GLU A 1 437 ? -52.714 -14.385 62.012 1.00 43.56 437 GLU A N 1
ATOM 3665 C CA . GLU A 1 437 ? -51.867 -14.638 60.834 1.00 43.56 437 GLU A CA 1
ATOM 3666 C C . GLU A 1 437 ? -50.375 -14.579 61.184 1.00 43.56 437 GLU A C 1
ATOM 3668 O O . GLU A 1 437 ? -49.910 -13.823 62.038 1.00 43.56 437 GLU A O 1
ATOM 3673 N N . GLU A 1 438 ? -49.673 -15.499 60.540 1.00 48.44 438 GLU A N 1
ATOM 3674 C CA . GLU A 1 438 ? -48.469 -16.204 60.942 1.00 48.44 438 GLU A CA 1
ATOM 3675 C C . GLU A 1 438 ? -47.224 -15.548 60.329 1.00 48.44 438 GLU A C 1
ATOM 3677 O O . GLU A 1 438 ? -47.210 -15.150 59.164 1.00 48.44 438 GLU A O 1
ATOM 3682 N N . LEU A 1 439 ? -46.173 -15.421 61.139 1.00 41.28 439 LEU A N 1
ATOM 3683 C CA . LEU A 1 439 ? -44.854 -14.939 60.740 1.00 41.28 439 LEU A CA 1
ATOM 3684 C C . LEU A 1 439 ? -44.164 -15.986 59.855 1.00 41.28 439 LEU A C 1
ATOM 3686 O O . LEU A 1 439 ? -43.889 -17.092 60.311 1.00 41.28 439 LEU A O 1
ATOM 3690 N N . GLY A 1 440 ? -43.844 -15.607 58.619 1.00 39.28 440 GLY A N 1
ATOM 3691 C CA . GLY A 1 440 ? -42.912 -16.325 57.751 1.00 39.28 440 GLY A CA 1
ATOM 3692 C C . GLY A 1 440 ? -41.573 -15.598 57.701 1.00 39.28 440 GLY A C 1
ATOM 3693 O O . GLY A 1 440 ? -41.359 -14.756 56.832 1.00 39.28 440 GLY A O 1
ATOM 3694 N N . GLU A 1 441 ? -40.698 -15.904 58.657 1.00 47.09 441 GLU A N 1
ATOM 3695 C CA . GLU A 1 441 ? -39.253 -15.711 58.536 1.00 47.09 441 GLU A CA 1
ATOM 3696 C C . GLU A 1 441 ? -38.697 -16.830 57.646 1.00 47.09 441 GLU A C 1
ATOM 3698 O O . GLU A 1 441 ? -38.919 -18.001 57.941 1.00 47.09 441 GLU A O 1
ATOM 3703 N N . GLU A 1 442 ? -37.950 -16.496 56.595 1.00 45.62 442 GLU A N 1
ATOM 3704 C CA . GLU A 1 442 ? -36.918 -17.393 56.066 1.00 45.62 442 GLU A CA 1
ATOM 3705 C C . GLU A 1 442 ? -35.814 -16.557 55.407 1.00 45.62 442 GLU A C 1
ATOM 3707 O O . GLU A 1 442 ? -35.909 -16.090 54.271 1.00 45.62 442 GLU A O 1
ATOM 3712 N N . GLU A 1 443 ? -34.767 -16.326 56.198 1.00 40.72 443 GLU A N 1
ATOM 3713 C CA . GLU A 1 443 ? -33.428 -16.003 55.727 1.00 40.72 443 GLU A CA 1
ATOM 3714 C C . GLU A 1 443 ? -32.869 -17.227 54.988 1.00 40.72 443 GLU A C 1
ATOM 3716 O O . GLU A 1 443 ? -32.883 -18.345 55.503 1.00 40.72 443 GLU A O 1
ATOM 3721 N N . GLY A 1 444 ? -32.368 -17.006 53.777 1.00 39.53 444 GLY A N 1
ATOM 3722 C CA . GLY A 1 444 ? -31.721 -18.017 52.951 1.00 39.53 444 GLY A CA 1
ATOM 3723 C C . GLY A 1 444 ? -30.528 -17.410 52.232 1.00 39.53 444 GLY A C 1
ATOM 3724 O O . GLY A 1 444 ? -30.568 -17.192 51.025 1.00 39.53 444 GLY A O 1
ATOM 3725 N N . GLU A 1 445 ? -29.481 -17.097 52.996 1.00 45.12 445 GLU A N 1
ATOM 3726 C CA . GLU A 1 445 ? -28.125 -16.961 52.470 1.00 45.12 445 GLU A CA 1
ATOM 3727 C C . GLU A 1 445 ? -27.698 -18.318 51.884 1.00 45.12 445 GLU A C 1
ATOM 3729 O O . GLU A 1 445 ? -27.668 -19.327 52.590 1.00 45.12 445 GLU A O 1
ATOM 3734 N N . SER A 1 446 ? -27.355 -18.359 50.596 1.00 44.56 446 SER A N 1
ATOM 3735 C CA . SER A 1 446 ? -26.596 -19.471 50.023 1.00 44.56 446 SER A CA 1
ATOM 3736 C C . SER A 1 446 ? -25.484 -18.938 49.127 1.00 44.56 446 SER A C 1
ATOM 3738 O O . SER A 1 446 ? -25.688 -18.625 47.952 1.00 44.56 446 SER A O 1
ATOM 3740 N N . GLU A 1 447 ? -24.303 -18.837 49.730 1.00 46.94 447 GLU A N 1
ATOM 3741 C CA . GLU A 1 447 ? -23.012 -18.930 49.059 1.00 46.94 447 GLU A CA 1
ATOM 3742 C C . GLU A 1 447 ? -22.857 -20.322 48.417 1.00 46.94 447 GLU A C 1
ATOM 3744 O O . GLU A 1 447 ? -22.984 -21.346 49.088 1.00 46.94 447 GLU A O 1
ATOM 3749 N N . SER A 1 448 ? -22.554 -20.350 47.121 1.00 45.78 448 SER A N 1
ATOM 3750 C CA . SER A 1 448 ? -21.831 -21.424 46.416 1.00 45.78 448 SER A CA 1
ATOM 3751 C C . SER A 1 448 ? -21.382 -20.798 45.091 1.00 45.78 448 SER A C 1
ATOM 3753 O O . SER A 1 448 ? -22.227 -20.463 44.266 1.00 45.78 448 SER A O 1
ATOM 3755 N N . GLU A 1 449 ? -20.143 -20.350 44.893 1.00 58.25 449 GLU A N 1
ATOM 3756 C CA . GLU A 1 449 ? -18.860 -21.070 44.925 1.00 58.25 449 GLU A CA 1
ATOM 3757 C C . GLU A 1 449 ? -18.878 -22.346 44.062 1.00 58.25 449 GLU A C 1
ATOM 3759 O O . GLU A 1 449 ? -19.713 -23.225 44.266 1.00 58.25 449 GLU A O 1
ATOM 3764 N N . TYR A 1 450 ? -17.925 -22.386 43.118 1.00 45.16 450 TYR A N 1
ATOM 3765 C CA . TYR A 1 450 ? -17.651 -23.367 42.052 1.00 45.16 450 TYR A CA 1
ATOM 3766 C C . TYR A 1 450 ? -18.495 -23.243 40.768 1.00 45.16 450 TYR A C 1
ATOM 3768 O O . TYR A 1 450 ? -19.471 -23.962 40.576 1.00 45.16 450 TYR A O 1
ATOM 3776 N N . ASP A 1 451 ? -18.046 -22.374 39.851 1.00 47.88 451 ASP A N 1
ATOM 3777 C CA . ASP A 1 451 ? -18.157 -22.647 38.411 1.00 47.88 451 ASP A CA 1
ATOM 3778 C C . ASP A 1 451 ? -16.735 -22.847 37.873 1.00 47.88 451 ASP A C 1
ATOM 3780 O O . ASP A 1 451 ? -15.914 -21.923 37.825 1.00 47.88 451 ASP A O 1
ATOM 3784 N N . ASP A 1 452 ? -16.424 -24.115 37.628 1.00 42.81 452 ASP A N 1
ATOM 3785 C CA . ASP A 1 452 ? -15.162 -24.592 37.097 1.00 42.81 452 ASP A CA 1
ATOM 3786 C C . ASP A 1 452 ? -15.047 -24.197 35.622 1.00 42.81 452 ASP A C 1
ATOM 3788 O O . ASP A 1 452 ? -15.885 -24.549 34.803 1.00 42.81 452 ASP A O 1
ATOM 3792 N N . GLY A 1 453 ? -13.947 -23.521 35.302 1.00 41.12 453 GLY A N 1
ATOM 3793 C CA . GLY A 1 453 ? -13.050 -23.949 34.235 1.00 41.12 453 GLY A CA 1
ATOM 3794 C C . GLY A 1 453 ? -13.622 -24.194 32.835 1.00 41.12 453 GLY A C 1
ATOM 3795 O O . GLY A 1 453 ? -14.159 -25.255 32.543 1.00 41.12 453 GLY A O 1
ATOM 3796 N N . ASP A 1 454 ? -13.161 -23.315 31.945 1.00 46.19 454 ASP A N 1
ATOM 3797 C CA . ASP A 1 454 ? -12.620 -23.681 30.632 1.00 46.19 454 ASP A CA 1
ATOM 3798 C C . ASP A 1 454 ? -13.633 -23.755 29.480 1.00 46.19 454 ASP A C 1
ATOM 3800 O O . ASP A 1 454 ? -14.244 -24.782 29.217 1.00 46.19 454 ASP A O 1
ATOM 3804 N N . GLU A 1 455 ? -13.731 -22.653 28.731 1.00 39.62 455 GLU A N 1
ATOM 3805 C CA . GLU A 1 455 ? -13.708 -22.698 27.266 1.00 39.62 455 GLU A CA 1
ATOM 3806 C C . GLU A 1 455 ? -13.359 -21.303 26.721 1.00 39.62 455 GLU A C 1
ATOM 3808 O O . GLU A 1 455 ? -14.137 -20.353 26.785 1.00 39.62 455 GLU A O 1
ATOM 3813 N N . SER A 1 456 ? -12.116 -21.184 26.247 1.00 49.88 456 SER A N 1
ATOM 3814 C CA . SER A 1 456 ? -11.659 -20.306 25.163 1.00 49.88 456 SER A CA 1
ATOM 3815 C C . SER A 1 456 ? -12.523 -19.077 24.838 1.00 49.88 456 SER A C 1
ATOM 3817 O O . SER A 1 456 ? -13.496 -19.158 24.088 1.00 49.88 456 SER A O 1
ATOM 3819 N N . SER A 1 457 ? -12.072 -17.892 25.241 1.00 43.53 457 SER A N 1
ATOM 3820 C CA . SER A 1 457 ? -12.393 -16.687 24.482 1.00 43.53 457 SER A CA 1
ATOM 3821 C C . SER A 1 457 ? -11.097 -16.057 24.001 1.00 43.53 457 SER A C 1
ATOM 3823 O O . SER A 1 457 ? -10.587 -15.105 24.595 1.00 43.53 457 SER A O 1
ATOM 3825 N N . ASP A 1 458 ? -10.589 -16.601 22.893 1.00 44.81 458 ASP A N 1
ATOM 3826 C CA . ASP A 1 458 ? -9.976 -15.800 21.839 1.00 44.81 458 ASP A CA 1
ATOM 3827 C C . ASP A 1 458 ? -10.936 -14.640 21.527 1.00 44.81 458 ASP A C 1
ATOM 3829 O O . ASP A 1 458 ? -11.728 -14.664 20.587 1.00 44.81 458 ASP A O 1
ATOM 3833 N N . GLN A 1 459 ? -10.895 -13.581 22.334 1.00 40.56 459 GLN A N 1
ATOM 3834 C CA . GLN A 1 459 ? -11.287 -12.259 21.878 1.00 40.56 459 GLN A CA 1
ATOM 3835 C C . GLN A 1 459 ? -10.151 -11.779 20.980 1.00 40.56 459 GLN A C 1
ATOM 3837 O O . GLN A 1 459 ? -9.399 -10.863 21.304 1.00 40.56 459 GLN A O 1
ATOM 3842 N N . SER A 1 460 ? -10.013 -12.463 19.841 1.00 46.88 460 SER A N 1
ATOM 3843 C CA . SER A 1 460 ? -9.276 -11.995 18.684 1.00 46.88 460 SER A CA 1
ATOM 3844 C C . SER A 1 460 ? -9.637 -10.529 18.491 1.00 46.88 460 SER A C 1
ATOM 3846 O O . SER A 1 460 ? -10.827 -10.209 18.436 1.00 46.88 460 SER A O 1
ATOM 3848 N N . ASN A 1 461 ? -8.625 -9.665 18.439 1.00 45.56 461 ASN A N 1
ATOM 3849 C CA . ASN A 1 461 ? -8.706 -8.231 18.179 1.00 45.56 461 ASN A CA 1
ATOM 3850 C C . ASN A 1 461 ? -9.734 -7.895 17.079 1.00 45.56 461 ASN A C 1
ATOM 3852 O O . ASN A 1 461 ? -9.371 -7.723 15.915 1.00 45.56 461 ASN A O 1
ATOM 3856 N N . LYS A 1 462 ? -11.024 -7.771 17.422 1.00 55.62 462 LYS A N 1
ATOM 3857 C CA . LYS A 1 462 ? -12.053 -7.277 16.505 1.00 55.62 462 LYS A CA 1
ATOM 3858 C C . LYS A 1 462 ? -11.818 -5.784 16.375 1.00 55.62 462 LYS A C 1
ATOM 3860 O O . LYS A 1 462 ? -12.342 -4.983 17.145 1.00 55.62 462 LYS A O 1
ATOM 3865 N N . LYS A 1 463 ? -10.962 -5.426 15.420 1.00 67.31 463 LYS A N 1
ATOM 3866 C CA . LYS A 1 463 ? -10.702 -4.047 15.019 1.00 67.31 463 LYS A CA 1
ATOM 3867 C C . LYS A 1 463 ? -12.056 -3.416 14.680 1.00 67.31 463 LYS A C 1
ATOM 3869 O O . LYS A 1 463 ? -12.735 -3.849 13.751 1.00 67.31 463 LYS A O 1
ATOM 3874 N N . ILE A 1 464 ? -12.500 -2.459 15.494 1.00 72.44 464 ILE A N 1
ATOM 3875 C CA . ILE A 1 464 ? -13.766 -1.760 15.267 1.00 72.44 464 ILE A CA 1
ATOM 3876 C C . ILE A 1 464 ? -13.527 -0.778 14.123 1.00 72.44 464 ILE A C 1
ATOM 3878 O O . ILE A 1 464 ? -12.909 0.269 14.310 1.00 72.44 464 ILE A O 1
ATOM 3882 N N . TYR A 1 465 ? -13.993 -1.132 12.928 1.00 77.56 465 TYR A N 1
ATOM 3883 C CA . TYR A 1 465 ? -13.897 -0.271 11.756 1.00 77.56 465 TYR A CA 1
ATOM 3884 C C . TYR A 1 465 ? -14.861 0.907 11.882 1.00 77.56 465 TYR A C 1
ATOM 3886 O O . TYR A 1 465 ? -16.075 0.728 11.996 1.00 77.56 465 TYR A O 1
ATOM 3894 N N . LYS A 1 466 ? -14.320 2.126 11.846 1.00 82.25 466 LYS A N 1
ATOM 3895 C CA . LYS A 1 466 ? -15.129 3.341 11.747 1.00 82.25 466 LYS A CA 1
ATOM 3896 C C . LYS A 1 466 ? -15.768 3.398 10.360 1.00 82.25 466 LYS A C 1
ATOM 3898 O O . LYS A 1 466 ? -15.086 3.198 9.359 1.00 82.25 466 LYS A O 1
ATOM 3903 N N . GLU A 1 467 ? -17.064 3.687 10.289 1.00 87.56 467 GLU A N 1
ATOM 3904 C CA . GLU A 1 467 ? -17.736 3.871 9.002 1.00 87.56 467 GLU A CA 1
ATOM 3905 C C . GLU A 1 467 ? -17.278 5.194 8.365 1.00 87.56 467 GLU A C 1
ATOM 3907 O O . GLU A 1 467 ? -17.615 6.274 8.850 1.00 87.56 467 GLU A O 1
ATOM 3912 N N . ILE A 1 468 ? -16.446 5.100 7.320 1.00 92.44 468 ILE A N 1
ATOM 3913 C CA . ILE A 1 468 ? -15.906 6.258 6.582 1.00 92.44 468 ILE A CA 1
ATOM 3914 C C . ILE A 1 468 ? -16.769 6.575 5.358 1.00 92.44 468 ILE A C 1
ATOM 3916 O O . ILE A 1 468 ? -17.011 7.749 5.075 1.00 92.44 468 ILE A O 1
ATOM 3920 N N . PHE A 1 469 ? -17.235 5.547 4.645 1.00 95.62 469 PHE A N 1
ATOM 3921 C CA . PHE A 1 469 ? -18.047 5.700 3.441 1.00 95.62 469 PHE A CA 1
ATOM 3922 C C . PHE A 1 469 ? -19.530 5.505 3.748 1.00 95.62 469 PHE A C 1
ATOM 3924 O O . PHE A 1 469 ? -19.910 4.729 4.633 1.00 95.62 469 PHE A O 1
ATOM 3931 N N . THR A 1 470 ? -20.373 6.222 3.009 1.00 95.81 470 THR A N 1
ATOM 3932 C CA . THR A 1 470 ? -21.828 6.105 3.115 1.00 95.81 470 THR A CA 1
ATOM 3933 C C . THR A 1 470 ? -22.316 4.786 2.517 1.00 95.81 470 THR A C 1
ATOM 3935 O O . THR A 1 470 ? -21.692 4.213 1.624 1.00 95.81 470 THR A O 1
ATOM 3938 N N . GLN A 1 471 ? -23.480 4.307 2.964 1.00 95.31 471 GLN A N 1
ATOM 3939 C CA . GLN A 1 471 ? -24.060 3.070 2.428 1.00 95.31 471 GLN A CA 1
ATOM 3940 C C . GLN A 1 471 ? -24.345 3.150 0.920 1.00 95.31 471 GLN A C 1
ATOM 3942 O O . GLN A 1 471 ? -24.232 2.140 0.232 1.00 95.31 471 GLN A O 1
ATOM 3947 N N . GLU A 1 472 ? -24.690 4.329 0.396 1.00 95.81 472 GLU A N 1
ATOM 3948 C CA . GLU A 1 472 ? -24.937 4.531 -1.038 1.00 95.81 472 GLU A CA 1
ATOM 3949 C C . GLU A 1 472 ? -23.652 4.415 -1.866 1.00 95.81 472 GLU A C 1
ATOM 3951 O O . GLU A 1 472 ? -23.652 3.762 -2.911 1.00 95.81 472 GLU A O 1
ATOM 3956 N N . GLU A 1 473 ? -22.546 4.991 -1.383 1.00 94.69 473 GLU A N 1
ATOM 3957 C CA . GLU A 1 473 ? -21.233 4.851 -2.018 1.00 94.69 473 GLU A CA 1
ATOM 3958 C C . GLU A 1 473 ? -20.787 3.390 -2.019 1.00 94.69 473 GLU A C 1
ATOM 3960 O O . GLU A 1 473 ? -20.429 2.861 -3.070 1.00 94.69 473 GLU A O 1
ATOM 3965 N N . VAL A 1 474 ? -20.872 2.716 -0.867 1.00 96.94 474 VAL A N 1
ATOM 3966 C CA . VAL A 1 474 ? -20.505 1.299 -0.737 1.00 96.94 474 VAL A CA 1
ATOM 3967 C C . VAL A 1 474 ? -21.343 0.439 -1.682 1.00 96.94 474 VAL A C 1
ATOM 3969 O O . VAL A 1 474 ? -20.787 -0.349 -2.446 1.00 96.94 474 VAL A O 1
ATOM 3972 N N . LYS A 1 475 ? -22.666 0.638 -1.696 1.00 96.62 475 LYS A N 1
ATOM 3973 C CA . LYS A 1 475 ? -23.594 -0.083 -2.574 1.00 96.62 475 LYS A CA 1
ATOM 3974 C C . LYS A 1 475 ? -23.222 0.064 -4.049 1.00 96.62 475 LYS A C 1
ATOM 3976 O O . LYS A 1 475 ? -23.133 -0.940 -4.748 1.00 96.62 475 LYS A O 1
ATOM 3981 N N . LYS A 1 476 ? -22.962 1.292 -4.512 1.00 96.38 476 LYS A N 1
ATOM 3982 C CA . LYS A 1 476 ? -22.609 1.580 -5.913 1.00 96.38 476 LYS A CA 1
ATOM 3983 C C . LYS A 1 476 ? -21.427 0.736 -6.403 1.00 96.38 476 LYS A C 1
ATOM 3985 O O . LYS A 1 476 ? -21.447 0.266 -7.537 1.00 96.38 476 LYS A O 1
ATOM 3990 N N . TYR A 1 477 ? -20.391 0.586 -5.580 1.00 96.88 477 TYR A N 1
ATOM 3991 C CA . TYR A 1 477 ? -19.197 -0.177 -5.953 1.00 96.88 477 TYR A CA 1
ATOM 3992 C C . TYR A 1 477 ? -19.365 -1.677 -5.709 1.00 96.88 477 TYR A C 1
ATOM 3994 O O . TYR A 1 477 ? -18.878 -2.476 -6.506 1.00 96.88 477 TYR A O 1
ATOM 4002 N N . ALA A 1 478 ? -20.098 -2.067 -4.666 1.00 96.81 478 ALA A N 1
ATOM 4003 C CA . ALA A 1 478 ? -20.358 -3.468 -4.371 1.00 96.81 478 ALA A CA 1
ATOM 4004 C C . ALA A 1 478 ? -21.243 -4.146 -5.432 1.00 96.81 478 ALA A C 1
ATOM 4006 O O . ALA A 1 478 ? -20.970 -5.277 -5.819 1.00 96.81 478 ALA A O 1
ATOM 4007 N N . GLU A 1 479 ? -22.244 -3.447 -5.979 1.00 96.19 479 GLU A N 1
ATOM 4008 C CA . GLU A 1 479 ? -23.112 -3.967 -7.053 1.00 96.19 479 GLU A CA 1
ATOM 4009 C C . GLU A 1 479 ? -22.359 -4.267 -8.363 1.00 96.19 479 GLU A C 1
ATOM 4011 O O . GLU A 1 479 ? -22.859 -5.009 -9.208 1.00 96.19 479 GLU A O 1
ATOM 4016 N N . ALA A 1 480 ? -21.155 -3.715 -8.540 1.00 94.56 480 ALA A N 1
ATOM 4017 C CA . ALA A 1 480 ? -20.309 -3.981 -9.700 1.00 94.56 480 ALA A CA 1
ATOM 4018 C C . ALA A 1 480 ? -19.460 -5.261 -9.562 1.00 94.56 480 ALA A C 1
ATOM 4020 O O . ALA A 1 480 ? -18.793 -5.641 -10.525 1.00 94.56 480 ALA A O 1
ATOM 4021 N N . ILE A 1 481 ? -19.455 -5.907 -8.391 1.00 96.81 481 ILE A N 1
ATOM 4022 C CA . ILE A 1 481 ? -18.640 -7.094 -8.098 1.00 96.81 481 ILE A CA 1
ATOM 4023 C C . ILE A 1 481 ? -19.429 -8.357 -8.439 1.00 96.81 481 ILE A C 1
ATOM 4025 O O . ILE A 1 481 ? -20.531 -8.575 -7.935 1.00 96.81 481 ILE A O 1
ATOM 4029 N N . ASN A 1 482 ? -18.844 -9.233 -9.258 1.00 94.12 482 ASN A N 1
ATOM 4030 C CA . ASN A 1 482 ? -19.431 -10.533 -9.567 1.00 94.12 482 ASN A CA 1
ATOM 4031 C C . ASN A 1 482 ? -18.821 -11.626 -8.683 1.00 94.12 482 ASN A C 1
ATOM 4033 O O . ASN A 1 482 ? -17.841 -12.264 -9.063 1.00 94.12 482 ASN A O 1
ATOM 4037 N N . VAL A 1 483 ? -19.414 -11.841 -7.509 1.00 96.12 483 VAL A N 1
ATOM 4038 C CA . VAL A 1 483 ? -18.914 -12.813 -6.528 1.00 96.12 483 VAL A CA 1
ATOM 4039 C C . VAL A 1 483 ? -19.098 -14.247 -7.029 1.00 96.12 483 VAL A C 1
ATOM 4041 O O . VAL A 1 483 ? -20.212 -14.698 -7.306 1.00 96.12 483 VAL A O 1
ATOM 4044 N N . LYS A 1 484 ? -17.994 -14.991 -7.095 1.00 96.19 484 LYS A N 1
ATOM 4045 C CA . LYS A 1 484 ? -17.938 -16.410 -7.442 1.00 96.19 484 LYS A CA 1
ATOM 4046 C C . LYS A 1 484 ? -17.065 -17.167 -6.452 1.00 96.19 484 LYS A C 1
ATOM 4048 O O . LYS A 1 484 ? -15.972 -16.738 -6.094 1.00 96.19 484 LYS A O 1
ATOM 4053 N N . PHE A 1 485 ? -17.541 -18.348 -6.079 1.00 95.06 485 PHE A N 1
ATOM 4054 C CA . PHE A 1 485 ? -16.822 -19.271 -5.211 1.00 95.06 485 PHE A CA 1
ATOM 4055 C C . PHE A 1 485 ? -16.266 -20.453 -6.009 1.00 95.06 485 PHE A C 1
ATOM 4057 O O . PHE A 1 485 ? -16.878 -20.931 -6.969 1.00 95.06 485 PHE A O 1
ATOM 4064 N N . ILE A 1 486 ? -15.105 -20.954 -5.597 1.00 90.69 486 ILE A N 1
ATOM 4065 C CA . ILE A 1 486 ? -14.467 -22.140 -6.160 1.00 90.69 486 ILE A CA 1
ATOM 4066 C C . ILE A 1 486 ? -15.200 -23.385 -5.638 1.00 90.69 486 ILE A C 1
ATOM 4068 O O . ILE A 1 486 ? -14.913 -23.910 -4.565 1.00 90.69 486 ILE A O 1
ATOM 4072 N N . GLY A 1 487 ? -16.152 -23.899 -6.414 1.00 83.81 487 GLY A N 1
ATOM 4073 C CA . GLY A 1 487 ? -16.871 -25.128 -6.069 1.00 83.81 487 GLY A CA 1
ATOM 4074 C C . GLY A 1 487 ? -17.723 -24.985 -4.801 1.00 83.81 487 GLY A C 1
ATOM 4075 O O . GLY A 1 487 ? -18.543 -24.080 -4.710 1.00 83.81 487 GLY A O 1
ATOM 4076 N N . ILE A 1 488 ? -17.563 -25.911 -3.847 1.00 80.69 488 ILE A N 1
ATOM 4077 C CA . ILE A 1 488 ? -18.348 -25.971 -2.592 1.00 80.69 488 ILE A CA 1
ATOM 4078 C C . ILE A 1 488 ? -17.523 -25.452 -1.396 1.00 80.69 488 ILE A C 1
ATOM 4080 O O . ILE A 1 488 ? -18.006 -25.420 -0.273 1.00 80.69 488 ILE A O 1
ATOM 4084 N N . SER A 1 489 ? -16.266 -25.042 -1.601 1.00 76.50 489 SER A N 1
ATOM 4085 C CA . SER A 1 489 ? -15.331 -24.791 -0.495 1.00 76.50 489 SER A CA 1
ATOM 4086 C C . SER A 1 489 ? -15.525 -23.455 0.225 1.00 76.50 489 SER A C 1
ATOM 4088 O O . SER A 1 489 ? -14.747 -23.163 1.120 1.00 76.50 489 SER A O 1
ATOM 4090 N N . GLY A 1 490 ? -16.494 -22.624 -0.177 1.00 87.31 490 GLY A N 1
ATOM 4091 C CA . GLY A 1 490 ? -16.687 -21.286 0.402 1.00 87.31 490 GLY A CA 1
ATOM 4092 C C . GLY A 1 490 ? -15.542 -20.303 0.118 1.00 87.31 490 GLY A C 1
ATOM 4093 O O . GLY A 1 490 ? -15.532 -19.215 0.670 1.00 87.31 490 GLY A O 1
ATOM 4094 N N . ILE A 1 491 ? -14.605 -20.663 -0.766 1.00 93.81 491 ILE A N 1
ATOM 4095 C CA . ILE A 1 491 ? -13.428 -19.861 -1.133 1.00 93.81 491 ILE A CA 1
ATOM 4096 C C . ILE A 1 491 ? -13.744 -19.047 -2.383 1.00 93.81 491 ILE A C 1
ATOM 4098 O O . ILE A 1 491 ? -14.270 -19.599 -3.348 1.00 93.81 491 ILE A O 1
ATOM 4102 N N . LEU A 1 492 ? -13.402 -17.765 -2.392 1.00 96.06 492 LEU A N 1
ATOM 4103 C CA . LEU A 1 492 ? -13.540 -16.874 -3.539 1.00 96.06 492 LEU A CA 1
ATOM 4104 C C . LEU A 1 492 ? -12.590 -17.276 -4.669 1.00 96.06 492 LEU A C 1
ATOM 4106 O O . LEU A 1 492 ? -11.442 -17.662 -4.438 1.00 96.06 492 LEU A O 1
ATOM 4110 N N . ASP A 1 493 ? -13.060 -17.171 -5.911 1.00 95.12 493 ASP A N 1
ATOM 4111 C CA . ASP A 1 493 ? -12.165 -17.285 -7.058 1.00 95.12 493 ASP A CA 1
ATOM 4112 C C . ASP A 1 493 ? -11.265 -16.043 -7.192 1.00 95.12 493 ASP A C 1
ATOM 4114 O O . ASP A 1 493 ? -11.535 -14.974 -6.639 1.00 95.12 493 ASP A O 1
ATOM 4118 N N . PHE A 1 494 ? -10.161 -16.186 -7.930 1.00 93.44 494 PHE A N 1
ATOM 4119 C CA . PHE A 1 494 ? -9.195 -15.098 -8.096 1.00 93.44 494 PHE A CA 1
ATOM 4120 C C . PHE A 1 494 ? -9.832 -13.843 -8.714 1.00 93.44 494 PHE A C 1
ATOM 4122 O O . PHE A 1 494 ? -9.539 -12.732 -8.284 1.00 93.44 494 PHE A O 1
ATOM 4129 N N . ASN A 1 495 ? -10.752 -14.008 -9.670 1.00 94.19 495 ASN A N 1
ATOM 4130 C CA . ASN A 1 495 ? -11.439 -12.879 -10.302 1.00 94.19 495 ASN A CA 1
ATOM 4131 C C . ASN A 1 495 ? -12.311 -12.108 -9.304 1.00 94.19 495 ASN A C 1
ATOM 4133 O O . ASN A 1 495 ? -12.304 -10.884 -9.323 1.00 94.19 495 ASN A O 1
ATOM 4137 N N . SER A 1 496 ? -13.003 -12.800 -8.396 1.00 95.81 496 SER A N 1
ATOM 4138 C CA . SER A 1 496 ? -13.793 -12.160 -7.342 1.00 95.81 496 SER A CA 1
ATOM 4139 C C . SER A 1 496 ? -12.911 -11.372 -6.383 1.00 95.81 496 SER A C 1
ATOM 4141 O O . SER A 1 496 ? -13.281 -10.271 -5.988 1.00 95.81 496 SER A O 1
ATOM 4143 N N . LEU A 1 497 ? -11.729 -11.895 -6.031 1.00 94.81 497 LEU A N 1
ATOM 4144 C CA . LEU A 1 497 ? -10.759 -11.142 -5.230 1.00 94.81 497 LEU A CA 1
ATOM 4145 C C . LEU A 1 497 ? -10.288 -9.888 -5.969 1.00 94.81 497 LEU A C 1
ATOM 4147 O O . LEU A 1 497 ? -10.281 -8.809 -5.384 1.00 94.81 497 LEU A O 1
ATOM 4151 N N . VAL A 1 498 ? -9.932 -10.012 -7.251 1.00 93.88 498 VAL A N 1
ATOM 4152 C CA . VAL A 1 498 ? -9.535 -8.867 -8.083 1.00 93.88 498 VAL A CA 1
ATOM 4153 C C . VAL A 1 498 ? -10.649 -7.823 -8.127 1.00 93.88 498 VAL A C 1
ATOM 4155 O O . VAL A 1 498 ? -10.370 -6.650 -7.894 1.00 93.88 498 VAL A O 1
ATOM 4158 N N . ASP A 1 499 ? -11.897 -8.234 -8.359 1.00 95.06 499 ASP A N 1
ATOM 4159 C CA . ASP A 1 499 ? -13.050 -7.333 -8.416 1.00 95.06 499 ASP A CA 1
ATOM 4160 C C . ASP A 1 499 ? -13.289 -6.637 -7.070 1.00 95.06 499 ASP A C 1
ATOM 4162 O O . ASP A 1 499 ? -13.443 -5.416 -7.034 1.00 95.06 499 ASP A O 1
ATOM 4166 N N . ILE A 1 500 ? -13.270 -7.379 -5.956 1.00 96.19 500 ILE A N 1
ATOM 4167 C CA . ILE A 1 500 ? -13.439 -6.811 -4.610 1.00 96.19 500 ILE A CA 1
ATOM 4168 C C . ILE A 1 500 ? -12.396 -5.733 -4.352 1.00 96.19 500 ILE A C 1
ATOM 4170 O O . ILE A 1 500 ? -12.744 -4.637 -3.901 1.00 96.19 500 ILE A O 1
ATOM 4174 N N . VAL A 1 501 ? -11.128 -6.020 -4.646 1.00 93.81 501 VAL A N 1
ATOM 4175 C CA . VAL A 1 501 ? -10.073 -5.062 -4.339 1.00 93.81 501 VAL A CA 1
ATOM 4176 C C . VAL A 1 501 ? -10.029 -3.915 -5.356 1.00 93.81 501 VAL A C 1
ATOM 4178 O O . VAL A 1 501 ? -9.808 -2.772 -4.978 1.00 93.81 501 VAL A O 1
ATOM 4181 N N . ASP A 1 502 ? -10.318 -4.137 -6.637 1.00 92.75 502 ASP A N 1
ATOM 4182 C CA . ASP A 1 502 ? -10.393 -3.041 -7.615 1.00 92.75 502 ASP A CA 1
ATOM 4183 C C . ASP A 1 502 ? -11.534 -2.061 -7.288 1.00 92.75 502 ASP A C 1
ATOM 4185 O O . ASP A 1 502 ? -11.371 -0.841 -7.390 1.00 92.75 502 ASP A O 1
ATOM 4189 N N . GLN A 1 503 ? -12.684 -2.573 -6.842 1.00 95.75 503 GLN A N 1
ATOM 4190 C CA . GLN A 1 503 ? -13.820 -1.738 -6.450 1.00 95.75 503 GLN A CA 1
ATOM 4191 C C . GLN A 1 503 ? -13.604 -1.047 -5.097 1.00 95.75 503 GLN A C 1
ATOM 4193 O O . GLN A 1 503 ? -13.997 0.114 -4.957 1.00 95.75 503 GLN A O 1
ATOM 4198 N N . SER A 1 504 ? -12.917 -1.678 -4.133 1.00 94.94 504 SER A N 1
ATOM 4199 C CA . SER A 1 504 ? -12.532 -1.000 -2.883 1.00 94.94 504 SER A CA 1
ATOM 4200 C C . SER A 1 504 ? -11.604 0.181 -3.150 1.00 94.94 504 SER A C 1
ATOM 4202 O O . SER A 1 504 ? -11.749 1.240 -2.539 1.00 94.94 504 SER A O 1
ATOM 4204 N N . ILE A 1 505 ? -10.728 0.063 -4.148 1.00 93.25 505 ILE A N 1
ATOM 4205 C CA . ILE A 1 505 ? -9.852 1.155 -4.565 1.00 93.25 505 ILE A CA 1
ATOM 4206 C C . ILE A 1 505 ? -10.618 2.309 -5.196 1.00 93.25 505 ILE A C 1
ATOM 4208 O O . ILE A 1 505 ? -10.377 3.471 -4.855 1.00 93.25 505 ILE A O 1
ATOM 4212 N N . LYS A 1 506 ? -11.584 2.020 -6.067 1.00 93.00 506 LYS A N 1
ATOM 4213 C CA . LYS A 1 506 ? -12.446 3.065 -6.637 1.00 93.00 506 LYS A CA 1
ATOM 4214 C C . LYS A 1 506 ? -13.259 3.782 -5.560 1.00 93.00 506 LYS A C 1
ATOM 4216 O O . LYS A 1 506 ? -13.367 5.006 -5.617 1.00 93.00 506 LYS A O 1
ATOM 4221 N N . LEU A 1 507 ? -13.760 3.049 -4.563 1.00 95.12 507 LEU A N 1
ATOM 4222 C CA . LEU A 1 507 ? -14.461 3.618 -3.411 1.00 95.12 507 LEU A CA 1
ATOM 4223 C C . LEU A 1 507 ? -13.563 4.584 -2.624 1.00 95.12 507 LEU A C 1
ATOM 4225 O O . LEU A 1 507 ? -13.963 5.714 -2.345 1.00 95.12 507 LEU A O 1
ATOM 4229 N N . VAL A 1 508 ? -12.330 4.176 -2.311 1.00 95.00 508 VAL A N 1
ATOM 4230 C CA . VAL A 1 508 ? -11.446 4.964 -1.435 1.00 95.00 508 VAL A CA 1
ATOM 4231 C C . VAL A 1 508 ? -10.721 6.098 -2.162 1.00 95.00 508 VAL A C 1
ATOM 4233 O O . VAL A 1 508 ? -10.203 7.001 -1.509 1.00 95.00 508 VAL A O 1
ATOM 4236 N N . THR A 1 509 ? -10.698 6.097 -3.500 1.00 93.06 509 THR A N 1
ATOM 4237 C CA . THR A 1 509 ? -9.912 7.036 -4.323 1.00 93.06 509 THR A CA 1
ATOM 4238 C C . THR A 1 509 ? -10.179 8.504 -3.986 1.00 93.06 509 THR A C 1
ATOM 4240 O O . THR A 1 509 ? -9.234 9.279 -3.833 1.00 93.06 509 THR A O 1
ATOM 4243 N N . GLN A 1 510 ? -11.444 8.905 -3.835 1.00 88.31 510 GLN A N 1
ATOM 4244 C CA . GLN A 1 510 ? -11.778 10.301 -3.539 1.00 88.31 510 GLN A CA 1
ATOM 4245 C C . GLN A 1 510 ? -11.270 10.719 -2.150 1.00 88.31 510 GLN A C 1
ATOM 4247 O O . GLN A 1 510 ? -10.630 11.760 -2.006 1.00 88.31 510 GLN A O 1
ATOM 4252 N N . LYS A 1 511 ? -11.482 9.876 -1.133 1.00 91.75 511 LYS A N 1
ATOM 4253 C CA . LYS A 1 511 ? -10.989 10.124 0.232 1.00 91.75 511 LYS A CA 1
ATOM 4254 C C . LYS A 1 511 ? -9.467 10.108 0.305 1.00 91.75 511 LYS A C 1
ATOM 4256 O O . LYS A 1 511 ? -8.873 10.925 0.999 1.00 91.75 511 LYS A O 1
ATOM 4261 N N . TYR A 1 512 ? -8.832 9.242 -0.474 1.00 92.56 512 TYR A N 1
ATOM 4262 C CA . TYR A 1 512 ? -7.385 9.204 -0.613 1.00 92.56 512 TYR A CA 1
ATOM 4263 C C . TYR A 1 512 ? -6.838 10.528 -1.167 1.00 92.56 512 TYR A C 1
ATOM 4265 O O . TYR A 1 512 ? -5.882 11.073 -0.620 1.00 92.56 512 TYR A O 1
ATOM 4273 N N . GLN A 1 513 ? -7.460 11.095 -2.206 1.00 89.31 513 GLN A N 1
ATOM 4274 C CA . GLN A 1 513 ? -7.063 12.400 -2.746 1.00 89.31 513 GLN A CA 1
ATOM 4275 C C . GLN A 1 513 ? -7.202 13.522 -1.705 1.00 89.31 513 GLN A C 1
ATOM 4277 O O . GLN A 1 513 ? -6.307 14.365 -1.596 1.00 89.31 513 GLN A O 1
ATOM 4282 N N . GLU A 1 514 ? -8.279 13.513 -0.912 1.00 89.69 514 GLU A N 1
ATOM 4283 C CA . GLU A 1 514 ? -8.471 14.441 0.211 1.00 89.69 514 GLU A CA 1
ATOM 4284 C C . GLU A 1 514 ? -7.338 14.303 1.243 1.00 89.69 514 GLU A C 1
ATOM 4286 O O . GLU A 1 514 ? -6.698 15.299 1.584 1.00 89.69 514 GLU A O 1
ATOM 4291 N N . TYR A 1 515 ? -7.015 13.073 1.659 1.00 90.12 515 TYR A N 1
ATOM 4292 C CA . TYR A 1 515 ? -5.943 12.789 2.622 1.00 90.12 515 TYR A CA 1
ATOM 4293 C C . TYR A 1 515 ? -4.568 13.210 2.099 1.00 90.12 515 TYR A C 1
ATOM 4295 O O . TYR A 1 515 ? -3.776 13.801 2.833 1.00 90.12 515 TYR A O 1
ATOM 4303 N N . VAL A 1 516 ? -4.267 12.950 0.823 1.00 89.12 516 VAL A N 1
ATOM 4304 C CA . VAL A 1 516 ? -3.006 13.376 0.196 1.00 89.12 516 VAL A CA 1
ATOM 4305 C C . VAL A 1 516 ? -2.904 14.900 0.166 1.00 89.12 516 VAL A C 1
ATOM 4307 O O . VAL A 1 516 ? -1.831 15.450 0.430 1.00 89.12 516 VAL A O 1
ATOM 4310 N N . LYS A 1 517 ? -3.999 15.603 -0.143 1.00 88.38 517 LYS A N 1
ATOM 4311 C CA . LYS A 1 517 ? -4.026 17.069 -0.146 1.00 88.38 517 LYS A CA 1
ATOM 4312 C C . LYS A 1 517 ? -3.806 17.627 1.260 1.00 88.38 517 LYS A C 1
ATOM 4314 O O . LYS A 1 517 ? -2.912 18.454 1.440 1.00 88.38 517 LYS A O 1
ATOM 4319 N N . GLU A 1 518 ? -4.546 17.126 2.245 1.00 90.06 518 GLU A N 1
ATOM 4320 C CA . GLU A 1 518 ? -4.413 17.533 3.645 1.00 90.06 518 GLU A CA 1
ATOM 4321 C C . GLU A 1 518 ? -3.001 17.248 4.178 1.00 90.06 518 GLU A C 1
ATOM 4323 O O . GLU A 1 518 ? -2.382 18.108 4.805 1.00 90.06 518 GLU A O 1
ATOM 4328 N N . ASN A 1 519 ? -2.435 16.076 3.872 1.00 87.75 519 ASN A N 1
ATOM 4329 C CA . ASN A 1 519 ? -1.074 15.734 4.273 1.00 87.75 519 ASN A CA 1
ATOM 4330 C C . ASN A 1 519 ? -0.031 16.655 3.632 1.00 87.75 519 ASN A C 1
ATOM 4332 O O . ASN A 1 519 ? 0.895 17.095 4.313 1.00 87.75 519 ASN A O 1
ATOM 4336 N N . ARG A 1 520 ? -0.174 16.992 2.344 1.00 86.75 520 ARG A N 1
ATOM 4337 C CA . ARG A 1 520 ? 0.719 17.949 1.670 1.00 86.75 520 ARG A CA 1
ATOM 4338 C C . ARG A 1 520 ? 0.637 19.335 2.302 1.00 86.75 520 ARG A C 1
ATOM 4340 O O . ARG A 1 520 ? 1.676 19.967 2.482 1.00 86.75 520 ARG A O 1
ATOM 4347 N N . GLU A 1 521 ? -0.560 19.803 2.644 1.00 88.44 521 GLU A N 1
ATOM 4348 C CA . GLU A 1 521 ? -0.759 21.083 3.331 1.00 88.44 521 GLU A CA 1
ATOM 4349 C C . GLU A 1 521 ? -0.116 21.072 4.725 1.00 88.44 521 GLU A C 1
ATOM 4351 O O . GLU A 1 521 ? 0.702 21.948 5.015 1.00 88.44 521 GLU A O 1
ATOM 4356 N N . LYS A 1 522 ? -0.368 20.032 5.533 1.00 86.88 522 LYS A N 1
ATOM 4357 C CA . LYS A 1 522 ? 0.283 19.835 6.840 1.00 86.88 522 LYS A CA 1
ATOM 4358 C C . LYS A 1 522 ? 1.805 19.794 6.702 1.00 86.88 522 LYS A C 1
ATOM 4360 O O . LYS A 1 522 ? 2.507 20.558 7.351 1.00 86.88 522 LYS A O 1
ATOM 4365 N N . ARG A 1 523 ? 2.351 18.984 5.792 1.00 83.75 523 ARG A N 1
ATOM 4366 C CA . ARG A 1 523 ? 3.806 18.899 5.568 1.00 83.75 523 ARG A CA 1
ATOM 4367 C C . ARG A 1 523 ? 4.416 20.235 5.158 1.00 83.75 523 ARG A C 1
ATOM 4369 O O . ARG A 1 523 ? 5.523 20.529 5.590 1.00 83.75 523 ARG A O 1
ATOM 4376 N N . ARG A 1 524 ? 3.726 21.054 4.356 1.00 84.56 524 ARG A N 1
ATOM 4377 C CA . ARG A 1 524 ? 4.194 22.407 4.002 1.00 84.56 524 ARG A CA 1
ATOM 4378 C C . ARG A 1 524 ? 4.223 23.342 5.210 1.00 84.56 524 ARG A C 1
ATOM 4380 O O . ARG A 1 524 ? 5.203 24.057 5.364 1.00 84.56 524 ARG A O 1
ATOM 4387 N N . GLN A 1 525 ? 3.201 23.301 6.065 1.00 83.12 525 GLN A N 1
ATOM 4388 C CA . GLN A 1 525 ? 3.153 24.094 7.302 1.00 83.12 525 GLN A CA 1
ATOM 4389 C C . GLN A 1 525 ? 4.279 23.707 8.273 1.00 83.12 525 GLN A C 1
ATOM 4391 O O . GLN A 1 525 ? 4.921 24.572 8.864 1.00 83.12 525 GLN A O 1
ATOM 4396 N N . PHE A 1 526 ? 4.557 22.407 8.393 1.00 79.81 526 PHE A N 1
ATOM 4397 C CA . PHE A 1 526 ? 5.584 21.878 9.292 1.00 79.81 526 PHE A CA 1
ATOM 4398 C C . PHE A 1 526 ? 7.005 22.044 8.727 1.00 79.81 526 PHE A C 1
ATOM 4400 O O . PHE A 1 526 ? 7.950 22.203 9.492 1.00 79.81 526 PHE A O 1
ATOM 4407 N N . ARG A 1 527 ? 7.178 22.110 7.396 1.00 68.81 527 ARG A N 1
ATOM 4408 C CA . ARG A 1 527 ? 8.489 22.348 6.755 1.00 68.81 527 ARG A CA 1
ATOM 4409 C C . ARG A 1 527 ? 9.139 23.662 7.205 1.00 68.81 527 ARG A C 1
ATOM 4411 O O . ARG A 1 527 ? 10.360 23.746 7.229 1.00 68.81 527 ARG A O 1
ATOM 4418 N N . SER A 1 528 ? 8.333 24.666 7.550 1.00 65.31 528 SER A N 1
ATOM 4419 C CA . SER A 1 528 ? 8.800 25.974 8.022 1.00 65.31 528 SER A CA 1
ATOM 4420 C C . SER A 1 528 ? 8.944 26.097 9.544 1.00 65.31 528 SER A C 1
ATOM 4422 O O . SER A 1 528 ? 9.512 27.086 9.996 1.00 65.31 528 SER A O 1
ATOM 4424 N N . LEU A 1 529 ? 8.405 25.161 10.339 1.00 57.78 529 LEU A N 1
ATOM 4425 C CA . LEU A 1 529 ? 8.190 25.359 11.786 1.00 57.78 529 LEU A CA 1
ATOM 4426 C C . LEU A 1 529 ? 8.661 24.203 12.689 1.00 57.78 529 LEU A C 1
ATOM 4428 O O . LEU A 1 529 ? 8.708 24.393 13.903 1.00 57.78 529 LEU A O 1
ATOM 4432 N N . SER A 1 530 ? 9.028 23.043 12.136 1.00 59.03 530 SER A N 1
ATOM 4433 C CA . SER A 1 530 ? 9.212 21.804 12.908 1.00 59.03 530 SER A CA 1
ATOM 4434 C C . SER A 1 530 ? 10.588 21.156 12.764 1.00 59.03 530 SER A C 1
ATOM 4436 O O . SER A 1 530 ? 11.313 21.377 11.793 1.00 59.03 530 SER A O 1
ATOM 4438 N N . THR A 1 531 ? 10.943 20.314 13.739 1.00 69.38 531 THR A N 1
ATOM 4439 C CA . THR A 1 531 ? 12.117 19.433 13.683 1.00 69.38 531 THR A CA 1
ATOM 4440 C C . THR A 1 531 ? 11.919 18.319 12.644 1.00 69.38 531 THR A C 1
ATOM 4442 O O . THR A 1 531 ? 10.794 17.957 12.295 1.00 69.38 531 THR A O 1
ATOM 4445 N N . CYS A 1 532 ? 13.023 17.761 12.133 1.00 75.62 532 CYS A N 1
ATOM 4446 C CA . CYS A 1 532 ? 13.009 16.704 11.110 1.00 75.62 532 CYS A CA 1
ATOM 4447 C C . CYS A 1 532 ? 12.151 15.483 11.517 1.00 75.62 532 CYS A C 1
ATOM 4449 O O . CYS A 1 532 ? 11.484 14.884 10.675 1.00 75.62 532 CYS A O 1
ATOM 4451 N N . ASP A 1 533 ? 12.106 15.160 12.813 1.00 80.31 533 ASP A N 1
ATOM 4452 C CA . ASP A 1 533 ? 11.388 13.995 13.344 1.00 80.31 533 ASP A CA 1
ATOM 4453 C C . ASP A 1 533 ? 9.863 14.126 13.224 1.00 80.31 533 ASP A C 1
ATOM 4455 O O . ASP A 1 533 ? 9.197 13.193 12.776 1.00 80.31 533 ASP A O 1
ATOM 4459 N N . GLU A 1 534 ? 9.298 15.303 13.513 1.00 79.94 534 GLU A N 1
ATOM 4460 C CA . GLU A 1 534 ? 7.854 15.549 13.366 1.00 79.94 534 GLU A CA 1
ATOM 4461 C C . GLU A 1 534 ? 7.405 15.417 11.904 1.00 79.94 534 GLU A C 1
ATOM 4463 O O . GLU A 1 534 ? 6.306 14.941 11.604 1.00 79.94 534 GLU A O 1
ATOM 4468 N N . TYR A 1 535 ? 8.279 15.804 10.973 1.00 80.25 535 TYR A N 1
ATOM 4469 C CA . TYR A 1 535 ? 8.038 15.651 9.545 1.00 80.25 535 TYR A CA 1
ATOM 4470 C C . TYR A 1 535 ? 8.045 14.178 9.113 1.00 80.25 535 TYR A C 1
ATOM 4472 O O . TYR A 1 535 ? 7.189 13.762 8.327 1.00 80.25 535 TYR A O 1
ATOM 4480 N N . ILE A 1 536 ? 8.980 13.380 9.636 1.00 82.56 536 ILE A N 1
ATOM 4481 C CA . ILE A 1 536 ? 9.043 11.931 9.394 1.00 82.56 536 ILE A CA 1
ATOM 4482 C C . ILE A 1 536 ? 7.798 11.239 9.961 1.00 82.56 536 ILE A C 1
ATOM 4484 O O . ILE A 1 536 ? 7.189 10.414 9.274 1.00 82.56 536 ILE A O 1
ATOM 4488 N N . ASP A 1 537 ? 7.372 11.602 11.170 1.00 86.44 537 ASP A N 1
ATOM 4489 C CA . ASP A 1 537 ? 6.172 11.040 11.794 1.00 86.44 537 ASP A CA 1
ATOM 4490 C C . ASP A 1 537 ? 4.898 11.381 11.013 1.00 86.44 537 ASP A C 1
ATOM 4492 O O . ASP A 1 537 ? 4.017 10.532 10.869 1.00 86.44 537 ASP A O 1
ATOM 4496 N N . LEU A 1 538 ? 4.814 12.576 10.417 1.00 83.69 538 LEU A N 1
ATOM 4497 C CA . LEU A 1 538 ? 3.716 12.938 9.513 1.00 83.69 538 LEU A CA 1
ATOM 4498 C C . LEU A 1 538 ? 3.672 12.076 8.243 1.00 83.69 538 LEU A C 1
ATOM 4500 O O . LEU A 1 538 ? 2.584 11.813 7.729 1.00 83.69 538 LEU A O 1
ATOM 4504 N N . ILE A 1 539 ? 4.820 11.634 7.724 1.00 84.75 539 ILE A N 1
ATOM 4505 C CA . ILE A 1 539 ? 4.879 10.730 6.563 1.00 84.75 539 ILE A CA 1
ATOM 4506 C C . ILE A 1 539 ? 4.445 9.315 6.957 1.00 84.75 539 ILE A C 1
ATOM 4508 O O . ILE A 1 539 ? 3.667 8.686 6.234 1.00 84.75 539 ILE A O 1
ATOM 4512 N N . LYS A 1 540 ? 4.924 8.819 8.104 1.00 87.44 540 LYS A N 1
ATOM 4513 C CA . LYS A 1 540 ? 4.552 7.493 8.620 1.00 87.44 540 LYS A CA 1
ATOM 4514 C C . LYS A 1 540 ? 3.055 7.415 8.900 1.00 87.44 540 LYS A C 1
ATOM 4516 O O . LYS A 1 540 ? 2.390 6.547 8.344 1.00 87.44 540 LYS A O 1
ATOM 4521 N N . ARG A 1 541 ? 2.519 8.386 9.648 1.00 89.31 541 ARG A N 1
ATOM 4522 C CA . ARG A 1 541 ? 1.087 8.466 9.965 1.00 89.31 541 ARG A CA 1
ATOM 4523 C C . ARG A 1 541 ? 0.232 8.515 8.705 1.00 89.31 541 ARG A C 1
ATOM 4525 O O . ARG A 1 541 ? -0.764 7.818 8.620 1.00 89.31 541 ARG A O 1
ATOM 4532 N N . HIS A 1 542 ? 0.650 9.275 7.696 1.00 89.81 542 HIS A N 1
ATOM 4533 C CA . HIS A 1 542 ? -0.072 9.315 6.427 1.00 89.81 542 HIS A CA 1
ATOM 4534 C C . HIS A 1 542 ? -0.110 7.960 5.717 1.00 89.81 542 HIS A C 1
ATOM 4536 O O . HIS A 1 542 ? -1.130 7.590 5.148 1.00 89.81 542 HIS A O 1
ATOM 4542 N N . SER A 1 543 ? 0.996 7.216 5.754 1.00 87.38 543 SER A N 1
ATOM 4543 C CA . SER A 1 543 ? 1.049 5.876 5.166 1.00 87.38 543 SER A CA 1
ATOM 4544 C C . SER A 1 543 ? 0.104 4.921 5.903 1.00 87.38 543 SER A C 1
ATOM 4546 O O . SER A 1 543 ? -0.636 4.187 5.259 1.00 87.38 543 SER A O 1
ATOM 4548 N N . GLU A 1 544 ? 0.068 4.986 7.237 1.00 90.69 544 GLU A N 1
ATOM 4549 C CA . GLU A 1 544 ? -0.867 4.216 8.071 1.00 90.69 544 GLU A CA 1
ATOM 4550 C C . GLU A 1 544 ? -2.333 4.591 7.794 1.00 90.69 544 GLU A C 1
ATOM 4552 O O . GLU A 1 544 ? -3.163 3.707 7.602 1.00 90.69 544 GLU A O 1
ATOM 4557 N N . GLU A 1 545 ? -2.641 5.888 7.692 1.00 90.88 545 GLU A N 1
ATOM 4558 C CA . GLU A 1 545 ? -3.978 6.406 7.366 1.00 90.88 545 GLU A CA 1
ATOM 4559 C C . GLU A 1 545 ? -4.466 5.928 5.988 1.00 90.88 545 GLU A C 1
ATOM 4561 O O . GLU A 1 545 ? -5.652 5.651 5.815 1.00 90.88 545 GLU A O 1
ATOM 4566 N N . ILE A 1 546 ? -3.568 5.822 4.999 1.00 90.75 546 ILE A N 1
ATOM 4567 C CA . ILE A 1 546 ? -3.900 5.302 3.665 1.00 90.75 546 ILE A CA 1
ATOM 4568 C C . ILE A 1 546 ? -4.220 3.807 3.727 1.00 90.75 546 ILE A C 1
ATOM 4570 O O . ILE A 1 546 ? -5.221 3.381 3.154 1.00 90.75 546 ILE A O 1
ATOM 4574 N N . GLU A 1 547 ? -3.389 3.011 4.404 1.00 90.81 547 GLU A N 1
ATOM 4575 C CA . GLU A 1 547 ? -3.628 1.568 4.550 1.00 90.81 547 GLU A CA 1
ATOM 4576 C C . GLU A 1 547 ? -4.935 1.309 5.310 1.00 90.81 547 GLU A C 1
ATOM 4578 O O . GLU A 1 547 ? -5.740 0.480 4.891 1.00 90.81 547 GLU A O 1
ATOM 4583 N N . GLU A 1 548 ? -5.204 2.068 6.376 1.00 92.75 548 GLU A N 1
ATOM 4584 C CA . GLU A 1 548 ? -6.465 1.982 7.115 1.00 92.75 548 GLU A CA 1
ATOM 4585 C C . GLU A 1 548 ? -7.669 2.375 6.251 1.00 92.75 548 GLU A C 1
ATOM 4587 O O . GLU A 1 548 ? -8.704 1.713 6.304 1.00 92.75 548 GLU A O 1
ATOM 4592 N N . LEU A 1 549 ? -7.542 3.408 5.415 1.00 93.56 549 LEU A N 1
ATOM 4593 C CA . LEU A 1 549 ? -8.604 3.822 4.502 1.00 93.56 549 LEU A CA 1
ATOM 4594 C C . LEU A 1 549 ? -8.957 2.713 3.497 1.00 93.56 549 LEU A C 1
ATOM 4596 O O . LEU A 1 549 ? -10.141 2.450 3.271 1.00 93.56 549 LEU A O 1
ATOM 4600 N N . ILE A 1 550 ? -7.946 2.057 2.916 1.00 92.31 550 ILE A N 1
ATOM 4601 C CA . ILE A 1 550 ? -8.133 0.913 2.010 1.00 92.31 550 ILE A CA 1
ATOM 4602 C C . ILE A 1 550 ? -8.820 -0.234 2.756 1.00 92.31 550 ILE A C 1
ATOM 4604 O O . ILE A 1 550 ? -9.818 -0.770 2.271 1.00 92.31 550 ILE A O 1
ATOM 4608 N N . ASP A 1 551 ? -8.323 -0.560 3.950 1.00 93.75 551 ASP A N 1
ATOM 4609 C CA . ASP A 1 551 ? -8.830 -1.644 4.791 1.00 93.75 551 ASP A CA 1
ATOM 4610 C C . ASP A 1 551 ? -10.306 -1.430 5.175 1.00 93.75 551 ASP A C 1
ATOM 4612 O O . ASP A 1 551 ? -11.122 -2.347 5.078 1.00 93.75 551 ASP A O 1
ATOM 4616 N N . VAL A 1 552 ? -10.682 -0.196 5.535 1.00 95.12 552 VAL A N 1
ATOM 4617 C CA . VAL A 1 552 ? -12.072 0.196 5.826 1.00 95.12 552 VAL A CA 1
ATOM 4618 C C . VAL A 1 552 ? -12.951 0.084 4.582 1.00 95.12 552 VAL A C 1
ATOM 4620 O O . VAL A 1 552 ? -14.046 -0.474 4.662 1.00 95.12 552 VAL A O 1
ATOM 4623 N N . GLY A 1 553 ? -12.499 0.604 3.436 1.00 95.06 553 GLY A N 1
ATOM 4624 C CA . GLY A 1 553 ? -13.274 0.556 2.192 1.00 95.06 553 GLY A CA 1
ATOM 4625 C C . GLY A 1 553 ? -13.541 -0.879 1.742 1.00 95.06 553 GLY A C 1
ATOM 4626 O O . GLY A 1 553 ? -14.663 -1.232 1.380 1.00 95.06 553 GLY A O 1
ATOM 4627 N N . GLN A 1 554 ? -12.527 -1.733 1.845 1.00 95.62 554 GLN A N 1
ATOM 4628 C CA . GLN A 1 554 ? -12.645 -3.151 1.549 1.00 95.62 554 GLN A CA 1
ATOM 4629 C C . GLN A 1 554 ? -13.559 -3.871 2.543 1.00 95.62 554 GLN A C 1
ATOM 4631 O O . GLN A 1 554 ? -14.454 -4.599 2.120 1.00 95.62 554 GLN A O 1
ATOM 4636 N N . TYR A 1 555 ? -13.404 -3.623 3.846 1.00 96.56 555 TYR A N 1
ATOM 4637 C CA . TYR A 1 555 ? -14.277 -4.190 4.873 1.00 96.56 555 TYR A CA 1
ATOM 4638 C C . TYR A 1 555 ? -15.750 -3.818 4.655 1.00 96.56 555 TYR A C 1
ATOM 4640 O O . TYR A 1 555 ? -16.622 -4.678 4.757 1.00 96.56 555 TYR A O 1
ATOM 4648 N N . GLN A 1 556 ? -16.051 -2.561 4.322 1.00 96.56 556 GLN A N 1
ATOM 4649 C CA . GLN A 1 556 ? -17.429 -2.132 4.083 1.00 96.56 556 GLN A CA 1
ATOM 4650 C C . GLN A 1 556 ? -18.041 -2.772 2.829 1.00 96.56 556 GLN A C 1
ATOM 4652 O O . GLN A 1 556 ? -19.211 -3.152 2.867 1.00 96.56 556 GLN A O 1
ATOM 4657 N N . ILE A 1 557 ? -17.264 -2.945 1.753 1.00 97.31 557 ILE A N 1
ATOM 4658 C CA . ILE A 1 557 ? -17.706 -3.698 0.569 1.00 97.31 557 ILE A CA 1
ATOM 4659 C C . ILE A 1 557 ? -17.976 -5.162 0.925 1.00 97.31 557 ILE A C 1
ATOM 4661 O O . ILE A 1 557 ? -19.037 -5.680 0.588 1.00 97.31 557 ILE A O 1
ATOM 4665 N N . LEU A 1 558 ? -17.057 -5.816 1.638 1.00 97.31 558 LEU A N 1
ATOM 4666 C CA . LEU A 1 558 ? -17.212 -7.209 2.067 1.00 97.31 558 LEU A CA 1
ATOM 4667 C C . LEU A 1 558 ? -18.457 -7.396 2.938 1.00 97.31 558 LEU A C 1
ATOM 4669 O O . LEU A 1 558 ? -19.276 -8.271 2.668 1.00 97.31 558 LEU A O 1
ATOM 4673 N N . LYS A 1 559 ? -18.661 -6.497 3.909 1.00 96.38 559 LYS A N 1
ATOM 4674 C CA . LYS A 1 559 ? -19.856 -6.462 4.759 1.00 96.38 559 LYS A CA 1
ATOM 4675 C C . LYS A 1 559 ? -21.139 -6.290 3.941 1.00 96.38 559 LYS A C 1
ATOM 4677 O O . LYS A 1 559 ? -22.150 -6.894 4.278 1.00 96.38 559 LYS A O 1
ATOM 4682 N N . TYR A 1 560 ? -21.121 -5.475 2.884 1.00 97.38 560 TYR A N 1
ATOM 4683 C CA . TYR A 1 560 ? -22.277 -5.308 1.998 1.00 97.38 560 TYR A CA 1
ATOM 4684 C C . TYR A 1 560 ? -22.572 -6.571 1.178 1.00 97.38 560 TYR A C 1
ATOM 4686 O O . TYR A 1 560 ? -23.733 -6.911 0.969 1.00 97.38 560 TYR A O 1
ATOM 4694 N N . LEU A 1 561 ? -21.526 -7.266 0.725 1.00 97.06 561 LEU A N 1
ATOM 4695 C CA . LEU A 1 561 ? -21.628 -8.509 -0.042 1.00 97.06 561 LEU A CA 1
ATOM 4696 C C . LEU A 1 561 ? -21.932 -9.748 0.816 1.00 97.06 561 LEU A C 1
ATOM 4698 O O . LEU A 1 561 ? -22.032 -10.837 0.258 1.00 97.06 561 LEU A O 1
ATOM 4702 N N . ASP A 1 562 ? -22.073 -9.588 2.135 1.00 96.75 562 ASP A N 1
ATOM 4703 C CA . ASP A 1 562 ? -22.227 -10.688 3.098 1.00 96.75 562 ASP A CA 1
ATOM 4704 C C . ASP A 1 562 ? -21.057 -11.692 3.043 1.00 96.75 562 ASP A C 1
ATOM 4706 O O . ASP A 1 562 ? -21.225 -12.906 3.142 1.00 96.75 562 ASP A O 1
ATOM 4710 N N . ILE A 1 563 ? -19.843 -11.170 2.838 1.00 96.81 563 ILE A N 1
ATOM 4711 C CA . ILE A 1 563 ? -18.598 -11.942 2.821 1.00 96.81 563 ILE A CA 1
ATOM 4712 C C . ILE A 1 563 ? -17.838 -11.652 4.113 1.00 96.81 563 ILE A C 1
ATOM 4714 O O . ILE A 1 563 ? -17.457 -10.505 4.367 1.00 96.81 563 ILE A O 1
ATOM 4718 N N . ASP A 1 564 ? -17.572 -12.687 4.912 1.00 95.88 564 ASP A N 1
ATOM 4719 C CA . ASP A 1 564 ? -16.722 -12.533 6.091 1.00 95.88 564 ASP A CA 1
ATOM 4720 C C . ASP A 1 564 ? -15.278 -12.221 5.677 1.00 95.88 564 ASP A C 1
ATOM 4722 O O . ASP A 1 564 ? -14.689 -12.867 4.804 1.00 95.88 564 ASP A O 1
ATOM 4726 N N . LYS A 1 565 ? -14.696 -11.195 6.297 1.00 94.38 565 LYS A N 1
ATOM 4727 C CA . LYS A 1 565 ? -13.358 -10.738 5.928 1.00 94.38 565 LYS A CA 1
ATOM 4728 C C . L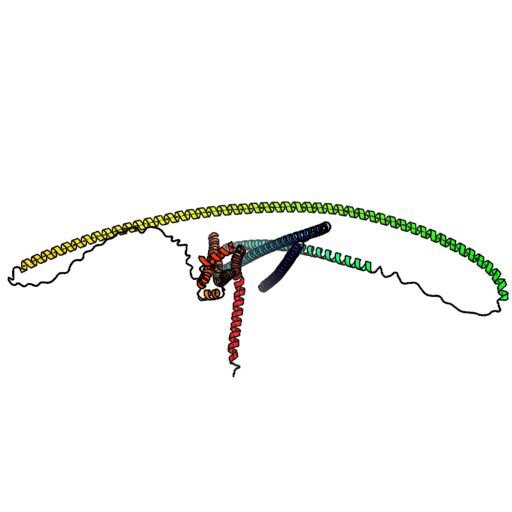YS A 1 565 ? -12.287 -11.783 6.245 1.00 94.38 565 LYS A C 1
ATOM 4730 O O . LYS A 1 565 ? -11.402 -11.987 5.423 1.00 94.38 565 LYS A O 1
ATOM 4735 N N . VAL A 1 566 ? -12.357 -12.413 7.412 1.00 92.62 566 VAL A N 1
ATOM 4736 C CA . VAL A 1 566 ? -11.300 -13.306 7.896 1.00 92.62 566 VAL A CA 1
ATOM 4737 C C . VAL A 1 566 ? -11.524 -14.704 7.332 1.00 92.62 566 VAL A C 1
ATOM 4739 O O . VAL A 1 566 ? -10.665 -15.247 6.645 1.00 92.62 566 VAL A O 1
ATOM 4742 N N . GLU A 1 567 ? -12.713 -15.257 7.564 1.00 94.56 567 GLU A N 1
ATOM 4743 C CA . GLU A 1 567 ? -13.021 -16.656 7.263 1.00 94.56 567 GLU A CA 1
ATOM 4744 C C . GLU A 1 567 ? -13.182 -16.924 5.767 1.00 94.56 567 GLU A C 1
ATOM 4746 O O . GLU A 1 567 ? -12.937 -18.039 5.312 1.00 94.56 567 GLU A O 1
ATOM 4751 N N . VAL A 1 568 ? -13.607 -15.920 4.995 1.00 95.75 568 VAL A N 1
ATOM 4752 C CA . VAL A 1 568 ? -13.830 -16.081 3.556 1.00 95.75 568 VAL A CA 1
ATOM 4753 C C . VAL A 1 568 ? -12.777 -15.330 2.766 1.00 95.75 568 VAL A C 1
ATOM 4755 O O . VAL A 1 568 ? -12.073 -15.941 1.970 1.00 95.75 568 VAL A O 1
ATOM 4758 N N . PHE A 1 569 ? -12.648 -14.016 2.937 1.00 96.44 569 PHE A N 1
ATOM 4759 C CA . PHE A 1 569 ? -11.800 -13.225 2.047 1.00 96.44 569 PHE A CA 1
ATOM 4760 C C . PHE A 1 569 ? -10.294 -13.483 2.248 1.00 96.44 569 PHE A C 1
ATOM 4762 O O . PHE A 1 569 ? -9.605 -13.819 1.282 1.00 96.44 569 PHE A O 1
ATOM 4769 N N . GLU A 1 570 ? -9.782 -13.351 3.474 1.00 95.06 570 GLU A N 1
ATOM 4770 C CA . GLU A 1 570 ? -8.362 -13.571 3.794 1.00 95.06 570 GLU A CA 1
ATOM 4771 C C . GLU A 1 570 ? -7.966 -15.042 3.609 1.00 95.06 570 GLU A C 1
ATOM 4773 O O . GLU A 1 570 ? -6.954 -15.325 2.964 1.00 95.06 570 GLU A O 1
ATOM 4778 N N . GLU A 1 571 ? -8.812 -15.977 4.049 1.00 95.00 571 GLU A N 1
ATOM 4779 C CA . GLU A 1 571 ? -8.612 -17.412 3.807 1.00 95.00 571 GLU A CA 1
ATOM 4780 C C . GLU A 1 571 ? -8.560 -17.742 2.306 1.00 95.00 571 GLU A C 1
ATOM 4782 O O . GLU A 1 571 ? -7.746 -18.551 1.859 1.00 95.00 571 GLU A O 1
ATOM 4787 N N . SER A 1 572 ? -9.366 -17.066 1.479 1.00 96.00 572 SER A N 1
ATOM 4788 C CA . SER A 1 572 ? -9.306 -17.247 0.024 1.00 96.00 572 SER A CA 1
ATOM 4789 C C . SER A 1 572 ? -7.988 -16.768 -0.574 1.00 96.00 572 SER A C 1
ATOM 4791 O O . SER A 1 572 ? -7.466 -17.412 -1.486 1.00 96.00 572 SER A O 1
ATOM 4793 N N . GLN A 1 573 ? -7.432 -15.660 -0.073 1.00 94.88 573 GLN A N 1
ATOM 4794 C CA . GLN A 1 573 ? -6.106 -15.202 -0.491 1.00 94.88 573 GLN A CA 1
ATOM 4795 C C . GLN A 1 573 ? -5.038 -16.227 -0.111 1.00 94.88 573 GLN A C 1
ATOM 4797 O O . GLN A 1 573 ? -4.246 -16.615 -0.971 1.00 94.88 573 GLN A O 1
ATOM 4802 N N . LEU A 1 574 ? -5.060 -16.707 1.136 1.00 95.44 574 LEU A N 1
ATOM 4803 C CA . LEU A 1 574 ? -4.117 -17.704 1.639 1.00 95.44 574 LEU A CA 1
ATOM 4804 C C . LEU A 1 574 ? -4.171 -18.991 0.803 1.00 95.44 574 LEU A C 1
ATOM 4806 O O . LEU A 1 574 ? -3.153 -19.438 0.278 1.00 95.44 574 LEU A O 1
ATOM 4810 N N . MET A 1 575 ? -5.369 -19.526 0.573 1.00 94.19 575 MET A N 1
ATOM 4811 C CA . MET A 1 575 ? -5.570 -20.755 -0.198 1.00 94.19 575 MET A CA 1
ATOM 4812 C C . MET A 1 575 ? -5.147 -20.630 -1.667 1.00 94.19 575 MET A C 1
ATOM 4814 O O . MET A 1 575 ? -4.724 -21.615 -2.276 1.00 94.19 575 MET A O 1
ATOM 4818 N N . LEU A 1 576 ? -5.261 -19.448 -2.279 1.00 91.38 576 LEU A N 1
ATOM 4819 C CA . LEU A 1 576 ? -4.744 -19.220 -3.632 1.00 91.38 576 LEU A CA 1
ATOM 4820 C C . LEU A 1 576 ? -3.217 -19.107 -3.649 1.00 91.38 576 LEU A C 1
ATOM 4822 O O . LEU A 1 576 ? -2.590 -19.658 -4.556 1.00 91.38 576 LEU A O 1
ATOM 4826 N N . MET A 1 577 ? -2.615 -18.473 -2.637 1.00 93.62 577 MET A N 1
ATOM 4827 C CA . MET A 1 577 ? -1.158 -18.468 -2.473 1.00 93.62 577 MET A CA 1
ATOM 4828 C C . MET A 1 577 ? -0.618 -19.898 -2.325 1.00 93.62 577 MET A C 1
ATOM 4830 O O . MET A 1 577 ? 0.314 -20.271 -3.034 1.00 93.62 577 MET A O 1
ATOM 4834 N N . GLU A 1 578 ? -1.249 -20.733 -1.492 1.00 93.50 578 GLU A N 1
ATOM 4835 C CA . GLU A 1 578 ? -0.872 -22.145 -1.311 1.00 93.50 578 GLU A CA 1
ATOM 4836 C C . GLU A 1 578 ? -1.016 -22.981 -2.592 1.00 93.50 578 GLU A C 1
ATOM 4838 O O . GLU A 1 578 ? -0.284 -23.950 -2.800 1.00 93.50 578 GLU A O 1
ATOM 4843 N N . LYS A 1 579 ? -1.923 -22.587 -3.495 1.00 91.69 579 LYS A N 1
ATOM 4844 C CA . LYS A 1 579 ? -2.090 -23.196 -4.826 1.00 91.69 579 LYS A CA 1
ATOM 4845 C C . LYS A 1 579 ? -1.089 -22.693 -5.870 1.00 91.69 579 LYS A C 1
ATOM 4847 O O . LYS A 1 579 ? -1.193 -23.083 -7.032 1.00 91.69 579 LYS A O 1
ATOM 4852 N N . GLY A 1 580 ? -0.126 -21.865 -5.472 1.00 91.94 580 GLY A N 1
ATOM 4853 C CA . GLY A 1 580 ? 0.928 -21.345 -6.338 1.00 91.94 580 GLY A CA 1
ATOM 4854 C C . GLY A 1 580 ? 0.606 -20.012 -7.010 1.00 91.94 580 GLY A C 1
ATOM 4855 O O . GLY A 1 580 ? 1.385 -19.598 -7.856 1.00 91.94 580 GLY A O 1
ATOM 4856 N N . MET A 1 581 ? -0.483 -19.328 -6.633 1.00 92.19 581 MET A N 1
ATOM 4857 C CA . MET A 1 581 ? -0.831 -17.996 -7.165 1.00 92.19 581 MET A CA 1
ATOM 4858 C C . MET A 1 581 ? -0.270 -16.842 -6.313 1.00 92.19 581 MET A C 1
ATOM 4860 O O . MET A 1 581 ? -0.880 -15.778 -6.178 1.00 92.19 581 MET A O 1
ATOM 4864 N N . GLN A 1 582 ? 0.853 -17.077 -5.633 1.00 90.81 582 GLN A N 1
ATOM 4865 C CA . GLN A 1 582 ? 1.434 -16.108 -4.706 1.00 90.81 582 GLN A CA 1
ATOM 4866 C C . GLN A 1 582 ? 1.883 -14.831 -5.429 1.00 90.81 582 GLN A C 1
ATOM 4868 O O . GLN A 1 582 ? 1.609 -13.726 -4.954 1.00 90.81 582 GLN A O 1
ATOM 4873 N N . ASP A 1 583 ? 2.514 -14.982 -6.594 1.00 84.44 583 ASP A N 1
ATOM 4874 C CA . ASP A 1 583 ? 3.003 -13.860 -7.393 1.00 84.44 583 ASP A CA 1
ATOM 4875 C C . ASP A 1 583 ? 1.844 -13.004 -7.915 1.00 84.44 583 ASP A C 1
ATOM 4877 O O . ASP A 1 583 ? 1.912 -11.778 -7.858 1.00 84.44 583 ASP A O 1
ATOM 4881 N N . GLU A 1 584 ? 0.743 -13.616 -8.350 1.00 88.94 584 GLU A N 1
ATOM 4882 C CA . GLU A 1 584 ? -0.447 -12.918 -8.834 1.00 88.94 584 GLU A CA 1
ATOM 4883 C C . GLU A 1 584 ? -1.140 -12.126 -7.722 1.00 88.94 584 GLU A C 1
ATOM 4885 O O . GLU A 1 584 ? -1.589 -11.002 -7.955 1.00 88.94 584 GLU A O 1
ATOM 4890 N N . ILE A 1 585 ? -1.200 -12.666 -6.499 1.00 87.69 585 ILE A N 1
ATOM 4891 C CA . ILE A 1 585 ? -1.750 -11.937 -5.349 1.00 87.69 585 ILE A CA 1
ATOM 4892 C C . ILE A 1 585 ? -0.848 -10.748 -4.983 1.00 87.69 585 ILE A C 1
ATOM 4894 O O . ILE A 1 585 ? -1.354 -9.647 -4.742 1.00 87.69 585 ILE A O 1
ATOM 4898 N N . PHE A 1 586 ? 0.479 -10.914 -4.992 1.00 85.44 586 PHE A N 1
ATOM 4899 C CA . PHE A 1 586 ? 1.396 -9.794 -4.757 1.00 85.44 586 PHE A CA 1
ATOM 4900 C C . PHE A 1 586 ? 1.327 -8.739 -5.864 1.00 85.44 586 PHE A C 1
ATOM 4902 O O . PHE A 1 586 ? 1.309 -7.541 -5.573 1.00 85.44 586 PHE A O 1
ATOM 4909 N N . GLN A 1 587 ? 1.233 -9.158 -7.127 1.00 85.25 587 GLN A N 1
ATOM 4910 C CA . GLN A 1 587 ? 1.053 -8.253 -8.262 1.00 85.25 587 GLN A CA 1
ATOM 4911 C C . GLN A 1 587 ? -0.267 -7.492 -8.169 1.00 85.25 587 GLN A C 1
ATOM 4913 O O . GLN A 1 587 ? -0.289 -6.290 -8.437 1.00 85.25 587 GLN A O 1
ATOM 4918 N N . LEU A 1 588 ? -1.348 -8.150 -7.738 1.00 86.12 588 LEU A N 1
ATOM 4919 C CA . LEU A 1 588 ? -2.620 -7.495 -7.462 1.00 86.12 588 LEU A CA 1
ATOM 4920 C C . LEU A 1 588 ? -2.416 -6.388 -6.418 1.00 86.12 588 LEU A C 1
ATOM 4922 O O . LEU A 1 588 ? -2.667 -5.220 -6.723 1.00 86.12 588 LEU A O 1
ATOM 4926 N N . GLN A 1 589 ? -1.877 -6.720 -5.239 1.00 84.69 589 GLN A N 1
ATOM 4927 C CA . GLN A 1 589 ? -1.609 -5.759 -4.156 1.00 84.69 589 GLN A CA 1
ATOM 4928 C C . GLN A 1 589 ? -0.712 -4.587 -4.600 1.00 84.69 589 GLN A C 1
ATOM 4930 O O . GLN A 1 589 ? -0.967 -3.434 -4.239 1.00 84.69 589 GLN A O 1
ATOM 4935 N N . ALA A 1 590 ? 0.316 -4.848 -5.411 1.00 83.69 590 ALA A N 1
ATOM 4936 C CA . ALA A 1 590 ? 1.196 -3.815 -5.954 1.00 83.69 590 ALA A CA 1
ATOM 4937 C C . ALA A 1 590 ? 0.477 -2.916 -6.977 1.00 83.69 590 ALA A C 1
ATOM 4939 O O . ALA A 1 590 ? 0.556 -1.688 -6.885 1.00 83.69 590 ALA A O 1
ATOM 4940 N N . SER A 1 591 ? -0.272 -3.511 -7.912 1.00 84.50 591 SER A N 1
ATOM 4941 C CA . SER A 1 591 ? -1.067 -2.798 -8.922 1.00 84.50 591 SER A CA 1
ATOM 4942 C C . SER A 1 591 ? -2.072 -1.849 -8.273 1.00 84.50 591 SER A C 1
ATOM 4944 O O . SER A 1 591 ? -2.245 -0.712 -8.708 1.00 84.50 591 SER A O 1
ATOM 4946 N N . ILE A 1 592 ? -2.682 -2.282 -7.175 1.00 81.75 592 ILE A N 1
ATOM 4947 C CA . ILE A 1 592 ? -3.606 -1.492 -6.365 1.00 81.75 592 ILE A CA 1
ATOM 4948 C C . ILE A 1 592 ? -2.938 -0.244 -5.777 1.00 81.75 592 ILE A C 1
ATOM 4950 O O . ILE A 1 592 ? -3.435 0.872 -5.966 1.00 81.75 592 ILE A O 1
ATOM 4954 N N . ARG A 1 593 ? -1.796 -0.411 -5.097 1.00 82.75 593 ARG A N 1
ATOM 4955 C CA . ARG A 1 593 ? -1.031 0.712 -4.526 1.00 82.75 593 ARG A CA 1
ATOM 4956 C C . ARG A 1 593 ? -0.636 1.707 -5.617 1.00 82.75 593 ARG A C 1
ATOM 4958 O O . ARG A 1 593 ? -0.721 2.920 -5.420 1.00 82.75 593 ARG A O 1
ATOM 4965 N N . GLN A 1 594 ? -0.258 1.192 -6.785 1.00 84.75 594 GLN A N 1
ATOM 4966 C CA . GLN A 1 594 ? 0.097 2.002 -7.942 1.00 84.75 594 GLN A CA 1
ATOM 4967 C C . GLN A 1 594 ? -1.114 2.769 -8.506 1.00 84.75 594 GLN A C 1
ATOM 4969 O O . GLN A 1 594 ? -1.013 3.978 -8.711 1.00 84.75 594 GLN A O 1
ATOM 4974 N N . LYS A 1 595 ? -2.282 2.127 -8.659 1.00 85.19 595 LYS A N 1
ATOM 4975 C CA . LYS A 1 595 ? -3.532 2.777 -9.103 1.00 85.19 595 LYS A CA 1
ATOM 4976 C C . LYS A 1 595 ? -3.938 3.940 -8.195 1.00 85.19 595 LYS A C 1
ATOM 4978 O O . LYS A 1 595 ? -4.285 5.006 -8.703 1.00 85.19 595 LYS A O 1
ATOM 4983 N N . LEU A 1 596 ? -3.855 3.776 -6.871 1.00 85.38 596 LEU A N 1
ATOM 4984 C CA . LEU A 1 596 ? -4.109 4.877 -5.932 1.00 85.38 596 LEU A CA 1
ATOM 4985 C C . LEU A 1 596 ? -3.109 6.014 -6.110 1.00 85.38 596 LEU A C 1
ATOM 4987 O O . LEU A 1 596 ? -3.503 7.172 -6.259 1.00 85.38 596 LEU A O 1
ATOM 4991 N N . LYS A 1 597 ? -1.812 5.690 -6.157 1.00 83.56 597 LYS A N 1
ATOM 4992 C CA . LYS A 1 597 ? -0.752 6.680 -6.376 1.00 83.56 597 LYS A CA 1
ATOM 4993 C C . LYS A 1 597 ? -1.007 7.487 -7.650 1.00 83.56 597 LYS A C 1
ATOM 4995 O O . LYS A 1 597 ? -0.904 8.714 -7.619 1.00 83.56 597 LYS A O 1
ATOM 5000 N N . ASP A 1 598 ? -1.394 6.831 -8.737 1.00 80.94 598 ASP A N 1
ATOM 5001 C CA . ASP A 1 598 ? -1.667 7.488 -10.016 1.00 80.94 598 ASP A CA 1
ATOM 5002 C C . ASP A 1 598 ? -2.956 8.318 -9.998 1.00 80.94 598 ASP A C 1
ATOM 5004 O O . ASP A 1 598 ? -2.998 9.396 -10.601 1.00 80.94 598 ASP A O 1
ATOM 5008 N N . ALA A 1 599 ? -3.965 7.917 -9.219 1.00 78.75 599 ALA A N 1
ATOM 5009 C CA . ALA A 1 599 ? -5.158 8.730 -8.996 1.00 78.75 599 ALA A CA 1
ATOM 5010 C C . ALA A 1 599 ? -4.838 10.082 -8.326 1.00 78.75 599 ALA A C 1
ATOM 5012 O O . ALA A 1 599 ? -5.507 11.073 -8.610 1.00 78.75 599 ALA A O 1
ATOM 5013 N N . SER A 1 600 ? -3.789 10.177 -7.494 1.00 70.44 600 SER A N 1
ATOM 5014 C CA . SER A 1 600 ? -3.356 11.471 -6.921 1.00 70.44 600 SER A CA 1
ATOM 5015 C C . SER A 1 600 ? -2.588 12.374 -7.890 1.00 70.44 600 SER A C 1
ATOM 5017 O O . SER A 1 600 ? -2.517 13.584 -7.671 1.00 70.44 600 SER A O 1
ATOM 5019 N N . LYS A 1 601 ? -1.984 11.809 -8.943 1.00 67.06 601 LYS A N 1
ATOM 5020 C CA . LYS A 1 601 ? -1.189 12.560 -9.930 1.00 67.06 601 LYS A CA 1
ATOM 5021 C C . LYS A 1 601 ? -2.056 13.206 -11.010 1.00 67.06 601 LYS A C 1
ATOM 5023 O O . LYS A 1 601 ? -1.665 14.218 -11.578 1.00 67.06 601 LYS A O 1
ATOM 5028 N N . ASN A 1 602 ? -3.234 12.641 -11.262 1.00 60.03 602 ASN A N 1
ATOM 5029 C CA . ASN A 1 602 ? -4.141 13.060 -12.328 1.00 60.03 602 ASN A CA 1
ATOM 5030 C C . ASN A 1 602 ? -5.318 13.924 -11.849 1.00 60.03 602 ASN A C 1
ATOM 5032 O O . ASN A 1 602 ? -6.292 14.055 -12.586 1.00 60.03 602 ASN A O 1
ATOM 5036 N N . SER A 1 603 ? -5.263 14.537 -10.660 1.00 56.12 603 SER A N 1
ATOM 5037 C CA . SER A 1 603 ? -6.391 15.330 -10.142 1.00 56.12 603 SER A CA 1
ATOM 5038 C C . SER A 1 603 ? -6.802 16.473 -11.083 1.00 56.12 603 SER A C 1
ATOM 5040 O O . SER A 1 603 ? -7.990 16.704 -11.263 1.00 56.12 603 SER A O 1
ATOM 5042 N N . GLU A 1 604 ? -5.852 17.132 -11.762 1.00 55.84 604 GLU A N 1
ATOM 5043 C CA . GLU A 1 604 ? -6.156 18.148 -12.788 1.00 55.84 604 GLU A CA 1
ATOM 5044 C C . GLU A 1 604 ? -6.850 17.555 -14.023 1.00 55.84 604 GLU A C 1
ATOM 5046 O O . GLU A 1 604 ? -7.771 18.163 -14.565 1.00 55.84 604 GLU A O 1
ATOM 5051 N N . VAL A 1 605 ? -6.450 16.355 -14.455 1.00 56.75 605 VAL A N 1
ATOM 5052 C CA . VAL A 1 605 ? -7.051 15.660 -15.607 1.00 56.75 605 VAL A CA 1
ATOM 5053 C C . VAL A 1 605 ? -8.450 15.144 -15.260 1.00 56.75 605 VAL A C 1
ATOM 5055 O O . VAL A 1 605 ? -9.359 15.264 -16.076 1.00 56.75 605 VAL A O 1
ATOM 5058 N N . GLN A 1 606 ? -8.659 14.634 -14.043 1.00 56.09 606 GLN A N 1
ATOM 5059 C CA . GLN A 1 606 ? -9.977 14.222 -13.552 1.00 56.09 606 GLN A CA 1
ATOM 5060 C C . GLN A 1 606 ? -10.915 15.414 -13.317 1.00 56.09 606 GLN A C 1
ATOM 5062 O O . GLN A 1 606 ? -12.082 15.330 -13.692 1.00 56.09 606 GLN A O 1
ATOM 5067 N N . GLU A 1 607 ? -10.429 16.538 -12.777 1.00 60.12 607 GLU A N 1
ATOM 5068 C CA . GLU A 1 607 ? -11.220 17.774 -12.672 1.00 60.12 607 GLU A CA 1
ATOM 5069 C C . GLU A 1 607 ? -11.610 18.320 -14.051 1.00 60.12 607 GLU A C 1
ATOM 5071 O O . GLU A 1 607 ? -12.735 18.787 -14.245 1.00 60.12 607 GLU A O 1
ATOM 5076 N N . LEU A 1 608 ? -10.697 18.263 -15.026 1.00 60.22 608 LEU A N 1
ATOM 5077 C CA . LEU A 1 608 ? -10.988 18.613 -16.417 1.00 60.22 608 LEU A CA 1
ATOM 5078 C C . LEU A 1 608 ? -12.028 17.667 -17.025 1.00 60.22 608 LEU A C 1
ATOM 5080 O O . LEU A 1 608 ? -12.968 18.144 -17.658 1.00 60.22 608 LEU A O 1
ATOM 5084 N N . GLN A 1 609 ? -11.914 16.360 -16.789 1.00 54.88 609 GLN A N 1
ATOM 5085 C CA . GLN A 1 609 ? -12.871 15.370 -17.281 1.00 54.88 609 GLN A CA 1
ATOM 5086 C C . GLN A 1 609 ? -14.263 15.568 -16.664 1.00 54.88 609 GLN A C 1
ATOM 5088 O O . GLN A 1 609 ? -15.239 15.645 -17.399 1.00 54.88 609 GLN A O 1
ATOM 5093 N N . GLN A 1 610 ? -14.368 15.780 -15.348 1.00 65.50 610 GLN A N 1
ATOM 5094 C CA . GLN A 1 610 ? -15.642 16.109 -14.694 1.00 65.50 610 GLN A CA 1
ATOM 5095 C C . GLN A 1 610 ? -16.243 17.425 -15.200 1.00 65.50 610 GLN A C 1
ATOM 5097 O O . GLN A 1 610 ? -17.461 17.533 -15.342 1.00 65.50 610 GLN A O 1
ATOM 5102 N N . LYS A 1 611 ? -15.420 18.441 -15.493 1.00 68.50 611 LYS A N 1
ATOM 5103 C CA . LYS A 1 611 ? -15.898 19.684 -16.122 1.00 68.50 611 LYS A CA 1
ATOM 5104 C C . LYS A 1 611 ? -16.439 19.431 -17.525 1.00 68.50 611 LYS A C 1
ATOM 5106 O O . LYS A 1 611 ? -17.465 20.012 -17.872 1.00 68.50 611 LYS A O 1
ATOM 5111 N N . ILE A 1 612 ? -15.781 18.576 -18.305 1.00 68.00 612 ILE A N 1
ATOM 5112 C CA . ILE A 1 612 ? -16.239 18.173 -19.639 1.00 68.00 612 ILE A CA 1
ATOM 5113 C C . ILE A 1 612 ? -17.558 17.399 -19.535 1.00 68.00 612 ILE A C 1
ATOM 5115 O O . ILE A 1 612 ? -18.507 17.743 -20.234 1.00 68.00 612 ILE A O 1
ATOM 5119 N N . ASP A 1 613 ? -17.666 16.436 -18.623 1.00 61.66 613 ASP A N 1
ATOM 5120 C CA . ASP A 1 613 ? -18.873 15.626 -18.443 1.00 61.66 613 ASP A CA 1
ATOM 5121 C C . ASP A 1 613 ? -20.062 16.481 -17.968 1.00 61.66 613 ASP A C 1
ATOM 5123 O O . ASP A 1 613 ? -21.145 16.417 -18.548 1.00 61.66 613 ASP A O 1
ATOM 5127 N N . ASN A 1 614 ? -19.852 17.379 -16.998 1.00 71.94 614 ASN A N 1
ATOM 5128 C CA . ASN A 1 614 ? -20.873 18.336 -16.552 1.00 71.94 614 ASN A CA 1
ATOM 5129 C C . ASN A 1 614 ? -21.287 19.307 -17.667 1.00 71.94 614 ASN A C 1
ATOM 5131 O O . ASN A 1 614 ? -22.460 19.662 -17.792 1.00 71.94 614 ASN A O 1
ATOM 5135 N N . TYR A 1 615 ? -20.335 19.742 -18.494 1.00 77.69 615 TYR A N 1
ATOM 5136 C CA . TYR A 1 615 ? -20.622 20.579 -19.652 1.00 77.69 615 TYR A CA 1
ATOM 5137 C C . TYR A 1 615 ? -21.458 19.828 -20.698 1.00 77.69 615 TYR A C 1
ATOM 5139 O O . TYR A 1 615 ? -22.441 20.375 -21.197 1.00 77.69 615 TYR A O 1
ATOM 5147 N N . MET A 1 616 ? -21.136 18.561 -20.976 1.00 58.88 616 MET A N 1
ATOM 5148 C CA . MET A 1 616 ? -21.927 17.713 -21.872 1.00 58.88 616 MET A CA 1
ATOM 5149 C C . MET A 1 616 ? -23.340 17.472 -21.330 1.00 58.88 616 MET A C 1
ATOM 5151 O O . MET A 1 616 ? -24.305 17.600 -22.082 1.00 58.88 616 MET A O 1
ATOM 5155 N N . GLN A 1 617 ? -23.487 17.220 -20.028 1.00 66.06 617 GLN A N 1
ATOM 5156 C CA . GLN A 1 617 ? -24.794 17.060 -19.388 1.00 66.06 617 GLN A CA 1
ATOM 5157 C C . GLN A 1 617 ? -25.644 18.338 -19.500 1.00 66.06 617 GLN A C 1
ATOM 5159 O O . GLN A 1 617 ? -26.832 18.275 -19.809 1.00 66.06 617 GLN A O 1
ATOM 5164 N N . ASN A 1 618 ? -25.027 19.510 -19.318 1.00 78.19 618 ASN A N 1
ATOM 5165 C CA . ASN A 1 618 ? -25.701 20.800 -19.472 1.00 78.19 618 ASN A CA 1
ATOM 5166 C C . ASN A 1 618 ? -26.140 21.060 -20.917 1.00 78.19 618 ASN A C 1
ATOM 5168 O O . ASN A 1 618 ? -27.247 21.547 -21.127 1.00 78.19 618 ASN A O 1
ATOM 5172 N N . ILE A 1 619 ? -25.320 20.701 -21.910 1.00 73.06 619 ILE A N 1
ATOM 5173 C CA . ILE A 1 619 ? -25.700 20.781 -23.329 1.00 73.06 619 ILE A CA 1
ATOM 5174 C C . ILE A 1 619 ? -26.893 19.870 -23.628 1.00 73.06 619 ILE A C 1
ATOM 5176 O O . ILE A 1 619 ? -27.833 20.293 -24.300 1.00 73.06 619 ILE A O 1
ATOM 5180 N N . ILE A 1 620 ? -26.882 18.636 -23.120 1.00 71.12 620 ILE A N 1
ATOM 5181 C CA . ILE A 1 620 ? -27.984 17.684 -23.311 1.00 71.12 620 ILE A CA 1
ATOM 5182 C C . ILE A 1 620 ? -29.273 18.233 -22.686 1.00 71.12 620 ILE A C 1
ATOM 5184 O O . ILE A 1 620 ? -30.313 18.245 -23.345 1.00 71.12 620 ILE A O 1
ATOM 5188 N N . ASN A 1 621 ? -29.208 18.763 -21.464 1.00 72.62 621 ASN A N 1
ATOM 5189 C CA . ASN A 1 621 ? -30.368 19.346 -20.789 1.00 72.62 621 ASN A CA 1
ATOM 5190 C C . ASN A 1 621 ? -30.903 20.585 -21.533 1.00 72.62 621 ASN A C 1
ATOM 5192 O O . ASN A 1 621 ? -32.103 20.679 -21.777 1.00 72.62 621 ASN A O 1
ATOM 5196 N N . GLN A 1 622 ? -30.022 21.475 -22.003 1.00 71.94 622 GLN A N 1
ATOM 5197 C CA . GLN A 1 622 ? -30.404 22.650 -22.801 1.00 71.94 622 GLN A CA 1
ATOM 5198 C C . GLN A 1 622 ? -31.021 22.280 -24.159 1.00 71.94 622 GLN A C 1
ATOM 5200 O O . GLN A 1 622 ? -31.938 22.953 -24.631 1.00 71.94 622 GLN A O 1
ATOM 5205 N N . HIS A 1 623 ? -30.557 21.202 -24.795 1.00 57.28 623 HIS A N 1
ATOM 5206 C CA . HIS A 1 623 ? -31.162 20.708 -26.033 1.00 57.28 623 HIS A CA 1
ATOM 5207 C C . HIS A 1 623 ? -32.489 19.980 -25.809 1.00 57.28 623 HIS A C 1
ATOM 5209 O O . HIS A 1 623 ? -33.342 20.013 -26.694 1.00 57.28 623 HIS A O 1
ATOM 5215 N N . THR A 1 624 ? -32.690 19.376 -24.639 1.00 54.03 624 THR A N 1
ATOM 5216 C CA . THR A 1 624 ? -33.955 18.719 -24.285 1.00 54.03 624 THR A CA 1
ATOM 5217 C C . THR A 1 624 ? -35.050 19.760 -24.012 1.00 54.03 624 THR A C 1
ATOM 5219 O O . THR A 1 624 ? -36.171 19.593 -24.476 1.00 54.03 624 THR A O 1
ATOM 5222 N N . GLU A 1 625 ? -34.713 20.898 -23.395 1.00 53.75 625 GLU A N 1
ATOM 5223 C CA . GLU A 1 625 ? -35.641 22.025 -23.174 1.00 53.75 625 GLU A CA 1
ATOM 5224 C C . GLU A 1 625 ? -36.015 22.790 -24.463 1.00 53.75 625 GLU A C 1
ATOM 5226 O O . GLU A 1 625 ? -37.063 23.429 -24.530 1.00 53.75 625 GLU A O 1
ATOM 5231 N N . CYS A 1 626 ? -35.202 22.705 -25.523 1.00 50.44 626 CYS A N 1
ATOM 5232 C CA . CYS A 1 626 ? -35.533 23.252 -26.849 1.00 50.44 626 CYS A CA 1
ATOM 5233 C C . CYS A 1 626 ? -36.376 22.302 -27.724 1.00 50.44 626 CYS A C 1
ATOM 5235 O O . CYS A 1 626 ? -36.835 22.710 -28.794 1.00 50.44 626 CYS A O 1
ATOM 5237 N N . GLY A 1 627 ? -36.577 21.049 -27.301 1.00 45.34 627 GLY A N 1
ATOM 5238 C CA . GLY A 1 627 ? -37.341 20.042 -28.046 1.00 45.34 627 GLY A CA 1
ATOM 5239 C C . GLY A 1 627 ? -38.857 20.267 -28.038 1.00 45.34 627 GLY A C 1
ATOM 5240 O O . GLY A 1 627 ? -39.530 19.876 -28.991 1.00 45.34 627 GLY A O 1
ATOM 5241 N N . ASP A 1 628 ? -39.382 20.967 -27.030 1.00 49.34 628 ASP A N 1
ATOM 5242 C CA . ASP A 1 628 ? -40.825 21.194 -26.865 1.00 49.34 628 ASP A CA 1
ATOM 5243 C C . ASP A 1 628 ? -41.368 22.375 -27.696 1.00 49.34 628 ASP A C 1
ATOM 5245 O O . ASP A 1 628 ? -42.574 22.593 -27.755 1.00 49.34 628 ASP A O 1
ATOM 5249 N N . VAL A 1 629 ? -40.505 23.123 -28.396 1.00 50.97 629 VAL A N 1
ATOM 5250 C CA . VAL A 1 629 ? -40.907 24.279 -29.232 1.00 50.97 629 VAL A CA 1
ATOM 5251 C C . VAL A 1 629 ? -41.211 23.878 -30.688 1.00 50.97 629 VAL A C 1
ATOM 5253 O O . VAL A 1 629 ? -41.696 24.691 -31.468 1.00 50.97 629 VAL A O 1
ATOM 5256 N N . TYR A 1 630 ? -40.978 22.618 -31.071 1.00 46.94 630 TYR A N 1
ATOM 5257 C CA . TYR A 1 630 ? -41.241 22.114 -32.429 1.00 46.94 630 TYR A CA 1
ATOM 5258 C C . TYR A 1 630 ? -42.417 21.119 -32.517 1.00 46.94 630 TYR A C 1
ATOM 5260 O O . TYR A 1 630 ? -42.532 20.404 -33.514 1.00 46.94 630 TYR A O 1
ATOM 5268 N N . GLN A 1 631 ? -43.292 21.064 -31.503 1.00 49.44 631 GLN A N 1
ATOM 5269 C CA . GLN A 1 631 ? -44.526 20.255 -31.523 1.00 49.44 631 GLN A CA 1
ATOM 5270 C C . GLN A 1 631 ? -45.845 21.060 -31.517 1.00 49.44 631 GLN A C 1
ATOM 5272 O O . GLN A 1 631 ? -46.903 20.481 -31.270 1.00 49.44 631 GLN A O 1
ATOM 5277 N N . GLU A 1 632 ? -45.818 22.346 -31.871 1.00 39.44 632 GLU A N 1
ATOM 5278 C CA . GLU A 1 632 ? -47.008 23.117 -32.292 1.00 39.44 632 GLU A CA 1
ATOM 5279 C C . GLU A 1 632 ? -46.850 23.585 -33.742 1.00 39.44 632 GLU A C 1
ATOM 5281 O O . GLU A 1 632 ? -47.874 23.599 -34.468 1.00 39.44 632 GLU A O 1
#